Protein AF-A0AAU7ZJS8-F1 (afdb_monomer)

pLDDT: mean 85.07, std 15.3, range [26.36, 98.5]

Secondary structure (DSSP, 8-state):
------SSS-TT-TTTSEEEEEEETT-EETTEE----SSHHHHHHHHHHHHHHHHHH-HHHHHHHHHTS---TTTS-----SB-TTSPBEEEEEEEEEEE--SS-EEEEEEEEEEESSEES-----TTTTT-EEEETTEEEE--EEETTEEEEEEEBSSPPPPTTS-GGG---GGGEEEEPPPTTS--EEEEEEEE--TT-TT---EES-TTSS-GGG-BTB--TTSS-EE-HHHH--SSS-EEEEEEE-TTSPPPTT--TTT-TTEEEEE--B--EEES--TTTTEEEEEEEEPPBPSS--TT-PPPEEEEE-TTPPTT-EEEEE-TTS-HHHHHHHHHHH-SS---EEEETTEEEEE-SSEEEEEPPB--SSPEEEEEEEEPPTT--TT-EEEEEEEEEEEEEEE--------SS--------PPPPEEEEEEEEEEEEEEEEEEEHHHHHHHHHHHHHHHHHHHTTS-TTSTHHHHHHHHHHHHHHHHHHHT--GGGPPP-TT---TTSSSPPP--S----EEEEEEEEEEEE-TTS-EEEEEEE-TTS-EEEEE---HHHHHHHHHHHHTT-EEEEEEETTEEEEEEEEEE--PPPPS--

Structure (mmCIF, N/CA/C/O backbone):
data_AF-A0AAU7ZJS8-F1
#
_entry.id   AF-A0AAU7ZJS8-F1
#
loop_
_atom_site.group_PDB
_atom_site.id
_atom_site.type_symbol
_atom_site.label_atom_id
_atom_site.label_alt_id
_atom_site.label_comp_id
_atom_site.label_asym_id
_atom_site.label_entity_id
_atom_site.label_seq_id
_atom_site.pdbx_PDB_ins_code
_atom_site.Cartn_x
_atom_site.Cartn_y
_atom_site.Cartn_z
_atom_site.occupancy
_atom_site.B_iso_or_equiv
_atom_site.auth_seq_id
_atom_site.auth_comp_id
_atom_site.auth_asym_id
_atom_site.auth_atom_id
_atom_site.pdbx_PDB_model_num
ATOM 1 N N . MET A 1 1 ? 30.042 -2.285 -8.698 1.00 27.72 1 MET A N 1
ATOM 2 C CA . MET A 1 1 ? 29.753 -2.764 -7.332 1.00 27.72 1 MET A CA 1
ATOM 3 C C . MET A 1 1 ? 28.968 -1.672 -6.647 1.00 27.72 1 MET A C 1
ATOM 5 O O . MET A 1 1 ? 29.521 -0.596 -6.453 1.00 27.72 1 MET A O 1
ATOM 9 N N . PHE A 1 2 ? 27.708 -1.926 -6.310 1.00 35.72 2 PHE A N 1
ATOM 10 C CA . PHE A 1 2 ? 26.974 -1.044 -5.414 1.00 35.72 2 PHE A CA 1
ATOM 11 C C . PHE A 1 2 ? 27.433 -1.373 -3.981 1.00 35.72 2 PHE A C 1
ATOM 13 O O . PHE A 1 2 ? 27.155 -2.450 -3.460 1.00 35.72 2 PHE A O 1
ATOM 20 N N . HIS A 1 3 ? 28.288 -0.533 -3.396 1.00 35.75 3 HIS A N 1
ATOM 21 C CA . HIS A 1 3 ? 28.726 -0.684 -2.007 1.00 35.75 3 HIS A CA 1
ATOM 22 C C . HIS A 1 3 ? 28.284 0.540 -1.212 1.00 35.75 3 HIS A C 1
ATOM 24 O O . HIS A 1 3 ? 28.871 1.615 -1.329 1.00 35.75 3 HIS A O 1
ATOM 30 N N . GLY A 1 4 ? 27.265 0.351 -0.372 1.00 32.19 4 GLY A N 1
ATOM 31 C CA . GLY A 1 4 ? 26.884 1.298 0.667 1.00 32.19 4 GLY A CA 1
ATOM 32 C C . GLY A 1 4 ? 28.023 1.487 1.668 1.00 32.19 4 GLY A C 1
ATOM 33 O O . GLY A 1 4 ? 28.419 0.562 2.376 1.00 32.19 4 GLY A O 1
ATOM 34 N N . GLY A 1 5 ? 28.561 2.704 1.738 1.00 26.59 5 GLY A N 1
ATOM 35 C CA . GLY A 1 5 ? 29.424 3.113 2.838 1.00 26.59 5 GLY A CA 1
ATOM 36 C C . GLY A 1 5 ? 28.635 3.115 4.148 1.00 26.59 5 GLY A C 1
ATOM 37 O O . GLY A 1 5 ? 27.575 3.729 4.250 1.00 26.59 5 GLY A O 1
ATOM 38 N N . SER A 1 6 ? 29.161 2.433 5.162 1.00 33.41 6 SER A N 1
ATOM 39 C CA . SER A 1 6 ? 28.627 2.405 6.523 1.00 33.41 6 SER A CA 1
ATOM 40 C C . SER A 1 6 ? 28.860 3.752 7.223 1.00 33.41 6 SER A C 1
ATOM 42 O O . SER A 1 6 ? 29.872 3.946 7.900 1.00 33.41 6 SER A O 1
ATOM 44 N N . GLY A 1 7 ? 27.932 4.690 7.042 1.00 26.36 7 GLY A N 1
ATOM 45 C CA . GLY A 1 7 ? 27.837 5.950 7.779 1.00 26.36 7 GLY A CA 1
ATOM 46 C C . GLY A 1 7 ? 26.370 6.298 8.073 1.00 26.36 7 GLY A C 1
ATOM 47 O O . GLY A 1 7 ? 25.486 5.824 7.357 1.00 26.36 7 GLY A O 1
ATOM 48 N N . PRO A 1 8 ? 26.067 7.083 9.125 1.00 27.47 8 PRO A N 1
ATOM 49 C CA . PRO A 1 8 ? 24.694 7.465 9.436 1.00 27.47 8 PRO A CA 1
ATOM 50 C C . PRO A 1 8 ? 24.162 8.383 8.328 1.00 27.47 8 PRO A C 1
ATOM 52 O O . PRO A 1 8 ? 24.668 9.489 8.160 1.00 27.47 8 PRO A O 1
ATOM 55 N N . GLY A 1 9 ? 23.157 7.906 7.587 1.00 42.56 9 GLY A N 1
ATOM 56 C CA . GLY A 1 9 ? 22.581 8.596 6.428 1.00 42.56 9 GLY A CA 1
ATOM 57 C C . GLY A 1 9 ? 23.336 8.300 5.133 1.00 42.56 9 GLY A C 1
ATOM 58 O O . GLY A 1 9 ? 23.975 9.182 4.573 1.00 42.56 9 GLY A O 1
ATOM 59 N N . ALA A 1 10 ? 23.292 7.055 4.656 1.00 46.25 10 ALA A N 1
ATOM 60 C CA . ALA A 1 10 ? 23.879 6.715 3.367 1.00 46.25 10 ALA A CA 1
ATOM 61 C C . ALA A 1 10 ? 23.073 7.375 2.230 1.00 46.25 10 ALA A C 1
ATOM 63 O O . ALA A 1 10 ? 21.963 6.953 1.917 1.00 46.25 10 ALA A O 1
ATOM 64 N N . GLU A 1 11 ? 23.654 8.403 1.607 1.00 49.22 11 GLU A N 1
ATOM 65 C CA . GLU A 1 11 ? 23.076 9.257 0.545 1.00 49.22 11 GLU A CA 1
ATOM 66 C C . GLU A 1 11 ? 22.707 8.516 -0.767 1.00 49.22 11 GLU A C 1
ATOM 68 O O . GLU A 1 11 ? 22.303 9.149 -1.738 1.00 49.22 11 GLU A O 1
ATOM 73 N N . TRP A 1 12 ? 22.840 7.183 -0.809 1.00 53.22 12 TRP A N 1
ATOM 74 C CA . TRP A 1 12 ? 22.857 6.362 -2.030 1.00 53.22 12 TRP A CA 1
ATOM 75 C C . TRP A 1 12 ? 21.858 5.194 -2.026 1.00 53.22 12 TRP A C 1
ATOM 77 O O . TRP A 1 12 ? 21.912 4.346 -2.911 1.00 53.22 12 TRP A O 1
ATOM 87 N N . TYR A 1 13 ? 20.969 5.107 -1.032 1.00 61.69 13 TYR A N 1
ATOM 88 C CA . TYR A 1 13 ? 19.953 4.051 -0.989 1.00 61.69 13 TYR A CA 1
ATOM 89 C C . TYR A 1 13 ? 18.743 4.417 -1.848 1.00 61.69 13 TYR A C 1
ATOM 91 O O . TYR A 1 13 ? 18.229 5.536 -1.767 1.00 61.69 13 TYR A O 1
ATOM 99 N N . LEU A 1 14 ? 18.204 3.432 -2.575 1.00 70.75 14 LEU A N 1
ATOM 100 C CA . LEU A 1 14 ? 16.975 3.586 -3.362 1.00 70.75 14 LEU A CA 1
ATOM 101 C C . LEU A 1 14 ? 15.795 4.108 -2.518 1.00 70.75 14 LEU A C 1
ATOM 103 O O . LEU A 1 14 ? 14.895 4.759 -3.040 1.00 70.75 14 LEU A O 1
ATOM 107 N N . SER A 1 15 ? 15.795 3.853 -1.206 1.00 64.94 15 SER A N 1
ATOM 108 C CA . SER A 1 15 ? 14.768 4.320 -0.265 1.00 64.94 15 SER A CA 1
ATOM 109 C C . SER A 1 15 ? 14.692 5.845 -0.124 1.00 64.94 15 SER A C 1
ATOM 111 O O . SER A 1 15 ? 13.620 6.369 0.182 1.00 64.94 15 SER A O 1
ATOM 113 N N . VAL A 1 16 ? 15.783 6.569 -0.392 1.00 70.12 16 VAL A N 1
ATOM 114 C CA . VAL A 1 16 ? 15.809 8.044 -0.451 1.00 70.12 16 VAL A CA 1
ATOM 115 C C . VAL A 1 16 ? 15.355 8.550 -1.826 1.00 70.12 16 VAL A C 1
ATOM 117 O O . VAL A 1 16 ? 14.798 9.641 -1.953 1.00 70.12 16 VAL A O 1
ATOM 120 N N . ASP A 1 17 ? 15.542 7.720 -2.846 1.00 83.75 17 ASP A N 1
ATOM 121 C CA . ASP A 1 17 ? 15.372 8.038 -4.258 1.00 83.75 17 ASP A CA 1
ATOM 122 C C . ASP A 1 17 ? 14.066 7.490 -4.858 1.00 83.75 17 ASP A C 1
ATOM 124 O O . ASP A 1 17 ? 13.942 7.362 -6.074 1.00 83.75 17 ASP A O 1
ATOM 128 N N . ILE A 1 18 ? 13.059 7.216 -4.024 1.00 87.69 18 ILE A N 1
ATOM 129 C CA . ILE A 1 18 ? 11.695 6.871 -4.442 1.00 87.69 18 ILE A CA 1
ATOM 130 C C . ILE A 1 18 ? 10.713 7.986 -4.061 1.00 87.69 18 ILE A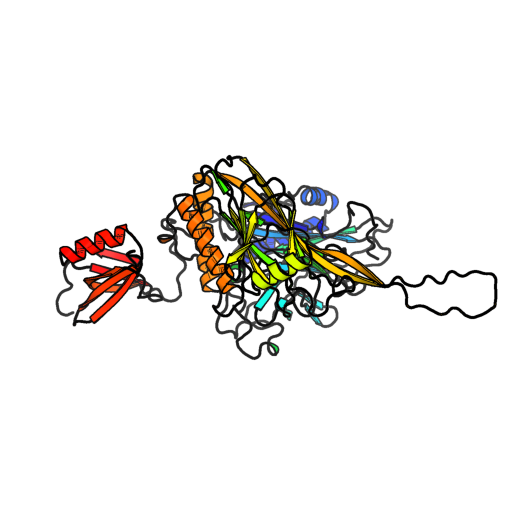 C 1
ATOM 132 O O . ILE A 1 18 ? 10.658 8.444 -2.917 1.00 87.69 18 ILE A O 1
ATOM 136 N N . LYS A 1 19 ? 9.894 8.417 -5.023 1.00 87.88 19 LYS A N 1
ATOM 137 C CA . LYS A 1 19 ? 8.855 9.437 -4.840 1.00 87.88 19 LYS A CA 1
ATOM 138 C C . LYS A 1 19 ? 7.504 8.894 -5.280 1.00 87.88 19 LYS A C 1
ATOM 140 O O . LYS A 1 19 ? 7.397 8.241 -6.313 1.00 87.88 19 LYS A O 1
ATOM 145 N N . VAL A 1 20 ? 6.473 9.206 -4.504 1.00 88.25 20 VAL A N 1
ATOM 146 C CA . VAL A 1 20 ? 5.073 8.875 -4.788 1.00 88.25 20 VAL A CA 1
ATOM 147 C C . VAL A 1 20 ? 4.266 10.158 -4.712 1.00 88.25 20 VAL A C 1
ATOM 149 O O . VAL A 1 20 ? 4.558 11.011 -3.877 1.00 88.25 20 VAL A O 1
ATOM 152 N N . PHE A 1 21 ? 3.320 10.333 -5.626 1.00 89.44 21 PHE A N 1
ATOM 153 C CA . PHE A 1 21 ? 2.538 11.558 -5.730 1.00 89.44 21 PHE A CA 1
ATOM 154 C C . PHE A 1 21 ? 1.278 11.334 -6.560 1.00 89.44 21 PHE A C 1
ATOM 156 O O . PHE A 1 21 ? 1.176 10.372 -7.326 1.00 89.44 21 PHE A O 1
ATOM 163 N N . GLN A 1 22 ? 0.341 12.268 -6.442 1.00 90.31 22 GLN A N 1
ATOM 164 C CA . GLN A 1 22 ? -0.829 12.351 -7.306 1.00 90.31 22 GLN A CA 1
ATOM 165 C C . GLN A 1 22 ? -0.753 13.576 -8.224 1.00 90.31 22 GLN A C 1
ATOM 167 O O . GLN A 1 22 ? -0.138 14.585 -7.881 1.00 90.31 22 GLN A O 1
ATOM 172 N N . LEU A 1 23 ? -1.409 13.489 -9.378 1.00 92.38 23 LEU A N 1
ATOM 173 C CA . LEU A 1 23 ? -1.661 14.606 -10.284 1.00 92.38 23 LEU A CA 1
ATOM 174 C C . LEU A 1 23 ? -3.096 14.552 -10.780 1.00 92.38 23 LEU A C 1
ATOM 176 O O . LEU A 1 23 ? -3.581 13.498 -11.186 1.00 92.38 23 LEU A O 1
ATOM 180 N N . LYS A 1 24 ? -3.756 15.700 -10.827 1.00 94.38 24 LYS A N 1
ATOM 181 C CA . LYS A 1 24 ? -5.051 15.846 -11.489 1.00 94.38 24 LYS A CA 1
ATOM 182 C C . LYS A 1 24 ? -4.843 16.215 -12.947 1.00 94.38 24 LYS A C 1
ATOM 184 O O . LYS A 1 24 ? -3.917 16.949 -13.300 1.00 94.38 24 LYS A O 1
ATOM 189 N N . ALA A 1 25 ? -5.730 15.750 -13.813 1.00 95.25 25 ALA A N 1
ATOM 190 C CA . ALA A 1 25 ? -5.741 16.205 -15.191 1.00 95.25 25 ALA A CA 1
ATOM 191 C C . ALA A 1 25 ? -5.895 17.742 -15.252 1.00 95.25 25 ALA A C 1
ATOM 193 O O . ALA A 1 25 ? -6.774 18.327 -14.624 1.00 95.25 25 ALA A O 1
ATOM 194 N N . GLY A 1 26 ? -5.003 18.392 -16.000 1.00 94.56 26 GLY A N 1
ATOM 195 C CA . GLY A 1 26 ? -4.824 19.844 -16.071 1.00 94.56 26 GLY A CA 1
ATOM 196 C C . GLY A 1 26 ? -3.629 20.374 -15.267 1.00 94.56 26 GLY A C 1
ATOM 197 O O . GLY A 1 26 ? -3.121 21.450 -15.590 1.00 94.56 26 GLY A O 1
ATOM 198 N N . GLU A 1 27 ? -3.133 19.633 -14.272 1.00 94.00 27 GLU A N 1
ATOM 199 C CA . GLU A 1 27 ? -1.970 20.040 -13.474 1.00 94.00 27 GLU A CA 1
ATOM 200 C C . GLU A 1 27 ? -0.654 19.866 -14.239 1.00 94.00 27 GLU A C 1
ATOM 202 O O . GLU A 1 27 ? -0.547 19.084 -15.191 1.00 94.00 27 GLU A O 1
ATOM 207 N N . LYS A 1 28 ? 0.364 20.632 -13.827 1.00 93.62 28 LYS A N 1
ATOM 208 C CA . LYS A 1 28 ? 1.674 20.674 -14.480 1.00 93.62 28 LYS A CA 1
ATOM 209 C C . LYS A 1 28 ? 2.777 20.185 -13.558 1.00 93.62 28 LYS A C 1
ATOM 211 O O . LYS A 1 28 ? 2.881 20.648 -12.428 1.00 93.62 28 LYS A O 1
ATOM 216 N N . MET A 1 29 ? 3.648 19.329 -14.079 1.00 91.50 29 MET A N 1
ATOM 217 C CA . MET A 1 29 ? 4.848 18.854 -13.393 1.00 91.50 29 MET A CA 1
ATOM 218 C C . MET A 1 29 ? 5.874 18.365 -14.427 1.00 91.50 29 MET A C 1
ATOM 220 O O . MET A 1 29 ? 5.489 17.942 -15.515 1.00 91.50 29 MET A O 1
ATOM 224 N N . PHE A 1 30 ? 7.174 18.480 -14.128 1.00 92.50 30 PHE A N 1
ATOM 225 C CA . PHE A 1 30 ? 8.276 18.117 -15.043 1.00 92.50 30 PHE A CA 1
ATOM 226 C C . PHE A 1 30 ? 8.160 18.729 -16.456 1.00 92.50 30 PHE A C 1
ATOM 228 O O . PHE A 1 30 ? 8.472 18.096 -17.464 1.00 92.50 30 PHE A O 1
ATOM 235 N N . GLY A 1 31 ? 7.652 19.965 -16.539 1.00 88.12 31 GLY A N 1
ATOM 236 C CA . GLY A 1 31 ? 7.427 20.665 -17.812 1.00 88.12 31 GLY A CA 1
ATOM 237 C C . GLY A 1 31 ? 6.262 20.120 -18.652 1.00 88.12 31 GLY A C 1
ATOM 238 O O . GLY A 1 31 ? 6.042 20.589 -19.766 1.00 88.12 31 GLY A O 1
ATOM 239 N N . LEU A 1 32 ? 5.491 19.163 -18.130 1.00 94.31 32 LEU A N 1
ATOM 240 C CA . LEU A 1 32 ? 4.372 18.511 -18.805 1.00 94.31 32 LEU A CA 1
ATOM 241 C C . LEU A 1 32 ? 3.049 18.857 -18.124 1.00 94.31 32 LEU A C 1
ATOM 243 O O . LEU A 1 32 ? 3.006 19.125 -16.929 1.00 94.31 32 LEU A O 1
ATOM 247 N N . THR A 1 33 ? 1.954 18.827 -18.885 1.00 95.50 33 THR A N 1
ATOM 248 C CA . THR A 1 33 ? 0.587 18.906 -18.343 1.00 95.50 33 THR A CA 1
ATOM 249 C C . THR A 1 33 ? -0.023 17.507 -18.346 1.00 95.50 33 THR A C 1
ATOM 251 O O . THR A 1 33 ? 0.016 16.840 -19.382 1.00 95.50 33 THR A O 1
ATOM 254 N N . ALA A 1 34 ? -0.580 17.057 -17.221 1.00 94.44 34 ALA A N 1
ATOM 255 C CA . ALA A 1 34 ? -1.328 15.805 -17.155 1.00 94.44 34 ALA A CA 1
ATOM 256 C C . ALA A 1 34 ? -2.631 15.952 -17.956 1.00 94.44 34 ALA A C 1
ATOM 258 O O . ALA A 1 34 ? -3.470 16.791 -17.641 1.00 94.44 34 ALA A O 1
ATOM 259 N N . GLY A 1 35 ? -2.795 15.193 -19.039 1.00 92.50 35 GLY A N 1
ATOM 260 C CA . GLY A 1 35 ? -3.999 15.261 -19.873 1.00 92.50 35 GLY A CA 1
ATOM 261 C C . GLY A 1 35 ? -5.154 14.441 -19.294 1.00 92.50 35 GLY A C 1
ATOM 262 O O . GLY A 1 35 ? -4.923 13.509 -18.531 1.00 92.50 35 GLY A O 1
ATOM 263 N N . GLN A 1 36 ? -6.395 14.728 -19.699 1.00 92.94 36 GLN A N 1
ATOM 264 C CA . GLN A 1 36 ? -7.533 13.827 -19.427 1.00 92.94 36 GLN A CA 1
ATOM 265 C C . GLN A 1 36 ? -7.381 12.473 -20.139 1.00 92.94 36 GLN A C 1
ATOM 267 O O . GLN A 1 36 ? -7.856 11.459 -19.639 1.00 92.94 36 GLN A O 1
ATOM 272 N N . GLY A 1 37 ? -6.699 12.462 -21.290 1.00 90.56 37 GLY A N 1
ATOM 273 C CA . GLY A 1 37 ? -6.609 11.288 -22.156 1.00 90.56 37 GLY A CA 1
ATOM 274 C C . GLY A 1 37 ? -7.949 10.927 -22.803 1.00 90.56 37 GLY A C 1
ATOM 275 O O . GLY A 1 37 ? -8.972 11.575 -22.585 1.00 90.56 37 GLY A O 1
ATOM 276 N N . THR A 1 38 ? -7.931 9.881 -23.623 1.00 91.31 38 THR A N 1
ATOM 277 C CA . THR A 1 38 ? -9.146 9.206 -24.121 1.00 91.31 38 THR A CA 1
ATOM 278 C C . THR A 1 38 ? -9.730 8.232 -23.092 1.00 91.31 38 THR A C 1
ATOM 280 O O . THR A 1 38 ? -10.907 7.885 -23.146 1.00 91.31 38 THR A O 1
ATOM 283 N N . SER A 1 39 ? -8.901 7.819 -22.136 1.00 92.00 39 SER A N 1
ATOM 284 C CA . SER A 1 39 ? -9.232 7.062 -20.933 1.00 92.00 39 SER A CA 1
ATOM 285 C C . SER A 1 39 ? -8.240 7.441 -19.822 1.00 92.00 39 SER A C 1
ATOM 287 O O . SER A 1 39 ? -7.165 7.972 -20.136 1.00 92.00 39 SER A O 1
ATOM 289 N N . PRO A 1 40 ? -8.526 7.132 -18.543 1.00 92.38 40 PRO A N 1
ATOM 290 C CA . PRO A 1 40 ? -7.560 7.346 -17.466 1.00 92.38 40 PRO A CA 1
ATOM 291 C C . PRO A 1 40 ? -6.209 6.659 -17.723 1.00 92.38 40 PRO A C 1
ATOM 293 O O . PRO A 1 40 ? -5.161 7.258 -17.496 1.00 92.38 40 PRO A O 1
ATOM 296 N N . GLN A 1 41 ? -6.220 5.438 -18.275 1.00 94.50 41 GLN A N 1
ATOM 297 C CA . GLN A 1 41 ? -5.003 4.700 -18.627 1.00 94.50 41 GLN A CA 1
ATOM 298 C C . GLN A 1 41 ? -4.184 5.411 -19.708 1.00 94.50 41 GLN A C 1
ATOM 300 O O . GLN A 1 41 ? -2.968 5.540 -19.576 1.00 94.50 41 GLN A O 1
ATOM 305 N N . ASP A 1 42 ? -4.836 5.887 -20.767 1.00 95.25 42 ASP A N 1
ATOM 306 C CA . ASP A 1 42 ? -4.183 6.609 -21.864 1.00 95.25 42 ASP A CA 1
ATOM 307 C C . ASP A 1 42 ? -3.541 7.917 -21.374 1.00 95.25 42 ASP A C 1
ATOM 309 O O . ASP A 1 42 ? -2.365 8.179 -21.642 1.00 95.25 42 ASP A O 1
ATOM 313 N N . GLY A 1 43 ? -4.279 8.701 -20.579 1.00 95.38 43 GLY A N 1
ATOM 314 C CA . GLY A 1 43 ? -3.778 9.940 -19.985 1.00 95.38 43 GLY A CA 1
ATOM 315 C C . GLY A 1 43 ? -2.578 9.706 -19.065 1.00 95.38 43 GLY A C 1
ATOM 316 O O . GLY A 1 43 ? -1.548 10.372 -19.207 1.00 95.38 43 GLY A O 1
ATOM 317 N N . ALA A 1 44 ? -2.683 8.723 -18.166 1.00 96.81 44 ALA A N 1
ATOM 318 C CA . ALA A 1 44 ? -1.641 8.419 -17.195 1.00 96.81 44 ALA A CA 1
ATOM 319 C C . ALA A 1 44 ? -0.368 7.858 -17.843 1.00 96.81 44 ALA A C 1
ATOM 321 O O . ALA A 1 44 ? 0.730 8.357 -17.586 1.00 96.81 44 ALA A O 1
ATOM 322 N N . THR A 1 45 ? -0.507 6.850 -18.711 1.00 96.81 45 THR A N 1
ATOM 323 C CA . THR A 1 45 ? 0.637 6.179 -19.352 1.00 96.81 45 THR A CA 1
ATOM 324 C C . THR A 1 45 ? 1.351 7.098 -20.344 1.00 96.81 45 THR A C 1
ATOM 326 O O . THR A 1 45 ? 2.581 7.115 -20.386 1.00 96.81 45 THR A O 1
ATOM 329 N N . THR A 1 46 ? 0.619 7.949 -21.070 1.00 96.75 46 THR A N 1
ATOM 330 C CA . THR A 1 46 ? 1.229 8.973 -21.933 1.00 96.75 46 THR A CA 1
ATOM 331 C C . THR A 1 46 ? 2.048 9.978 -21.128 1.00 96.75 46 THR A C 1
ATOM 333 O O . THR A 1 46 ? 3.133 10.378 -21.559 1.00 96.75 46 THR A O 1
ATOM 336 N N . TRP A 1 47 ? 1.535 10.419 -19.975 1.00 97.75 47 TRP A N 1
ATOM 337 C CA . TRP A 1 47 ? 2.229 11.396 -19.143 1.00 97.75 47 TRP A CA 1
ATOM 338 C C . TRP A 1 47 ? 3.494 10.804 -18.511 1.00 97.75 47 TRP A C 1
ATOM 340 O O . TRP A 1 47 ? 4.571 11.369 -18.689 1.00 97.75 47 TRP A O 1
ATOM 350 N N . ILE A 1 48 ? 3.400 9.644 -17.847 1.00 98.19 48 ILE A N 1
ATOM 351 C CA . ILE A 1 48 ? 4.543 9.061 -17.123 1.00 98.19 48 ILE A CA 1
ATOM 352 C C . ILE A 1 48 ? 5.694 8.680 -18.058 1.00 98.19 48 ILE A C 1
ATOM 354 O O . ILE A 1 48 ? 6.848 8.949 -17.735 1.00 98.19 48 ILE A O 1
ATOM 358 N N . GLN A 1 49 ? 5.409 8.145 -19.251 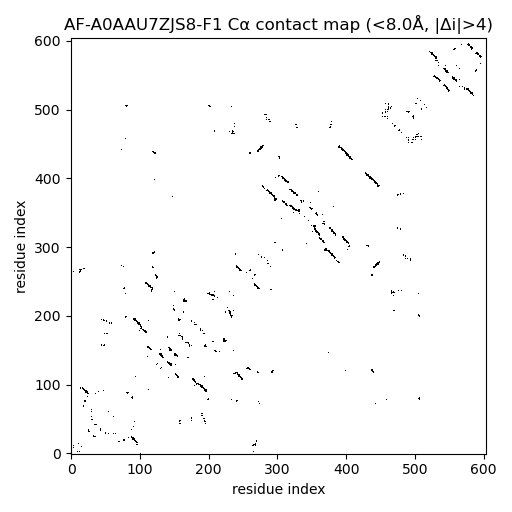1.00 98.06 49 GLN A N 1
ATOM 359 C CA . GLN A 1 49 ? 6.458 7.801 -20.216 1.00 98.06 49 GLN A CA 1
ATOM 360 C C . GLN A 1 49 ? 7.227 9.042 -20.688 1.00 98.06 49 GLN A C 1
ATOM 362 O O . GLN A 1 49 ? 8.451 9.002 -20.783 1.00 98.06 49 GLN A O 1
ATOM 367 N N . LYS A 1 50 ? 6.527 10.161 -20.927 1.00 97.44 50 LYS A N 1
ATOM 368 C CA . LYS A 1 50 ? 7.167 11.438 -21.279 1.00 97.44 50 LYS A CA 1
ATOM 369 C C . LYS A 1 50 ? 7.944 12.035 -20.108 1.00 97.44 50 LYS A C 1
ATOM 371 O O . LYS A 1 50 ? 8.998 12.619 -20.327 1.00 97.44 50 LYS A O 1
ATOM 376 N N . THR A 1 51 ? 7.449 11.890 -18.880 1.00 97.50 51 THR A N 1
ATOM 377 C CA . THR A 1 51 ? 8.164 12.329 -17.674 1.00 97.50 51 THR A CA 1
ATOM 378 C C . THR A 1 51 ? 9.492 11.588 -17.523 1.00 97.50 51 THR A C 1
ATOM 380 O O . THR A 1 51 ? 10.516 12.234 -17.311 1.00 97.50 51 THR A O 1
ATOM 383 N N . ILE A 1 52 ? 9.496 10.262 -17.698 1.00 97.88 52 ILE A N 1
ATOM 384 C CA . ILE A 1 52 ? 10.717 9.440 -17.666 1.00 97.88 52 ILE A CA 1
ATOM 385 C C . ILE A 1 52 ? 11.695 9.879 -18.765 1.00 97.88 52 ILE A C 1
ATOM 387 O O . ILE A 1 52 ? 12.884 10.049 -18.498 1.00 97.88 52 ILE A O 1
ATOM 391 N N . ASP A 1 53 ? 11.206 10.116 -19.986 1.00 97.06 53 ASP A N 1
ATOM 392 C CA . ASP A 1 53 ? 12.045 10.592 -21.092 1.00 97.06 53 ASP A CA 1
ATOM 393 C C . ASP A 1 53 ? 12.665 11.962 -20.801 1.00 97.06 53 ASP A C 1
ATOM 395 O O . ASP A 1 53 ? 13.865 12.152 -21.004 1.00 97.06 53 ASP A O 1
ATOM 399 N N . ASN A 1 54 ? 11.874 12.906 -20.286 1.00 96.00 54 ASN A N 1
ATOM 400 C CA . ASN A 1 54 ? 12.347 14.242 -19.935 1.00 96.00 54 ASN A CA 1
ATOM 401 C C . ASN A 1 54 ? 13.413 14.189 -18.831 1.00 96.00 54 ASN A C 1
ATOM 403 O O . ASN A 1 54 ? 14.465 14.807 -18.979 1.00 96.00 54 ASN A O 1
ATOM 407 N N . LEU A 1 55 ? 13.167 13.429 -17.758 1.00 95.81 55 LEU A N 1
ATOM 408 C CA . LEU A 1 55 ? 14.100 13.283 -16.636 1.00 95.81 55 LEU A CA 1
ATOM 409 C C . LEU A 1 55 ? 15.437 12.672 -17.065 1.00 95.81 55 LEU A C 1
ATOM 411 O O . LEU A 1 55 ? 16.484 13.121 -16.613 1.00 95.81 55 LEU A O 1
ATOM 415 N N . ASN A 1 56 ? 15.416 11.680 -17.956 1.00 96.19 56 ASN A N 1
ATOM 416 C CA . ASN A 1 56 ? 16.640 11.055 -18.459 1.00 96.19 56 ASN A CA 1
ATOM 417 C C . ASN A 1 56 ? 17.338 11.871 -19.562 1.00 96.19 56 ASN A C 1
ATOM 419 O O . ASN A 1 56 ? 18.526 11.671 -19.804 1.00 96.19 56 ASN A O 1
ATOM 423 N N . THR A 1 57 ? 16.630 12.788 -20.230 1.00 95.00 57 THR A N 1
ATOM 424 C CA . THR A 1 57 ? 17.213 13.688 -21.242 1.00 95.00 57 THR A CA 1
ATOM 425 C C . THR A 1 57 ? 17.861 14.920 -20.607 1.00 95.00 57 THR A C 1
ATOM 427 O O . THR A 1 57 ? 18.911 15.360 -21.069 1.00 95.00 57 THR A O 1
ATOM 430 N N . ASP A 1 58 ? 17.254 15.473 -19.552 1.00 92.81 58 ASP A N 1
ATOM 431 C CA . ASP A 1 58 ? 17.756 16.636 -18.810 1.00 92.81 58 ASP A CA 1
ATOM 432 C C . ASP A 1 58 ? 17.764 16.380 -17.288 1.00 92.81 58 ASP A C 1
ATOM 434 O O . ASP A 1 58 ? 17.013 17.006 -16.527 1.00 92.81 58 ASP A O 1
ATOM 438 N N . PRO A 1 59 ? 18.614 15.451 -16.810 1.00 88.19 59 PRO A N 1
ATOM 439 C CA . PRO A 1 59 ? 18.696 15.132 -15.387 1.00 88.19 59 PRO A CA 1
ATOM 440 C C . PRO A 1 59 ? 19.194 16.323 -14.556 1.00 88.19 59 PRO A C 1
ATOM 442 O O . PRO A 1 59 ? 18.802 16.470 -13.403 1.00 88.19 59 PRO A O 1
ATOM 445 N N . ALA A 1 60 ? 20.006 17.215 -15.133 1.00 86.75 60 ALA A N 1
ATOM 446 C CA . ALA A 1 60 ? 20.517 18.393 -14.434 1.00 86.75 60 ALA A CA 1
ATOM 447 C C . ALA A 1 60 ? 19.436 19.467 -14.216 1.00 86.75 60 ALA A C 1
ATOM 449 O O . ALA A 1 60 ? 19.386 20.076 -13.147 1.00 86.75 60 ALA A O 1
ATOM 450 N N . GLY A 1 61 ? 18.570 19.703 -15.206 1.00 89.69 61 GLY A N 1
ATOM 451 C CA . GLY A 1 61 ? 17.482 20.675 -15.102 1.00 89.69 61 GLY A CA 1
ATOM 452 C C . GLY A 1 61 ? 16.279 20.164 -14.309 1.00 89.69 61 GLY A C 1
ATOM 453 O O . GLY A 1 61 ? 15.670 20.927 -13.556 1.00 89.69 61 GLY A O 1
ATOM 454 N N . LEU A 1 62 ? 15.937 18.877 -14.444 1.00 91.88 62 LEU A N 1
ATOM 455 C CA . LEU A 1 62 ? 14.735 18.295 -13.832 1.00 91.88 62 LEU A CA 1
ATOM 456 C C . LEU A 1 62 ? 14.998 17.482 -12.559 1.00 91.88 62 LEU A C 1
ATOM 458 O O . LEU A 1 62 ? 14.071 17.300 -11.768 1.00 91.88 62 LEU A O 1
ATOM 462 N N . GLY A 1 63 ? 16.237 17.059 -12.301 1.00 87.75 63 GLY A N 1
ATOM 463 C CA . GLY A 1 63 ? 16.640 16.416 -11.046 1.00 87.75 63 GLY A CA 1
ATOM 464 C C . GLY A 1 63 ? 16.281 17.239 -9.802 1.00 87.75 63 GLY A C 1
ATOM 465 O O . GLY A 1 63 ? 15.622 16.703 -8.914 1.00 87.75 63 GLY A O 1
ATOM 466 N N . PRO A 1 64 ? 16.552 18.560 -9.759 1.00 90.31 64 PRO A N 1
ATOM 467 C CA . PRO A 1 64 ? 16.138 19.402 -8.636 1.00 90.31 64 PRO A CA 1
ATOM 468 C C . PRO A 1 64 ? 14.617 19.468 -8.428 1.00 90.31 64 PRO A C 1
ATOM 470 O O . PRO A 1 64 ? 14.157 19.667 -7.305 1.00 90.31 64 PRO A O 1
ATOM 473 N N . VAL A 1 65 ? 13.818 19.292 -9.490 1.00 90.56 65 VAL A N 1
ATOM 474 C CA . VAL A 1 65 ? 12.351 19.208 -9.374 1.00 90.56 65 VAL A CA 1
ATOM 475 C C . VAL A 1 65 ? 11.956 17.907 -8.680 1.00 90.56 65 VAL A C 1
ATOM 477 O O . VAL A 1 65 ? 11.096 17.938 -7.805 1.00 90.56 65 VAL A O 1
ATOM 480 N N . PHE A 1 66 ? 12.604 16.789 -9.027 1.00 90.31 66 PHE A N 1
ATOM 481 C CA . PHE A 1 66 ? 12.428 15.501 -8.351 1.00 90.31 66 PHE A CA 1
ATOM 482 C C . PHE A 1 66 ? 12.856 15.572 -6.876 1.00 90.31 66 PHE A C 1
ATOM 484 O O . PHE A 1 66 ? 12.120 15.130 -5.993 1.00 90.31 66 PHE A O 1
ATOM 491 N N . ASP A 1 67 ? 14.005 16.186 -6.594 1.00 87.94 67 ASP A N 1
ATOM 492 C CA . ASP A 1 67 ? 14.516 16.349 -5.230 1.00 87.94 67 ASP A CA 1
ATOM 493 C C . ASP A 1 67 ? 13.582 17.226 -4.377 1.00 87.9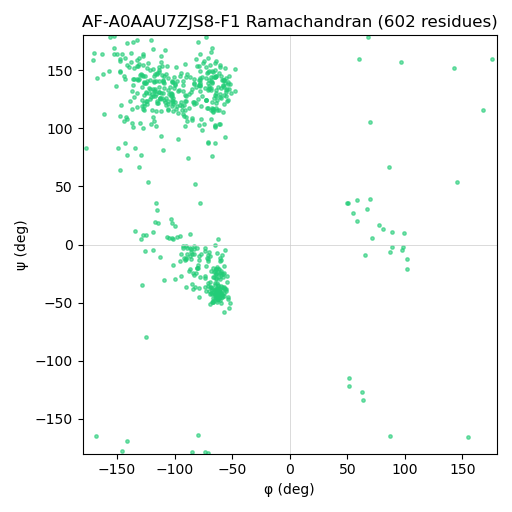4 67 ASP A C 1
ATOM 495 O O . ASP A 1 67 ? 13.337 16.922 -3.208 1.00 87.94 67 ASP A O 1
ATOM 499 N N . GLY A 1 68 ? 13.002 18.271 -4.980 1.00 86.38 68 GLY A N 1
ATOM 500 C CA . GLY A 1 68 ? 12.042 19.177 -4.348 1.00 86.38 68 GLY A CA 1
ATOM 501 C C . GLY A 1 68 ? 10.638 18.599 -4.138 1.00 86.38 68 GLY A C 1
ATOM 502 O O . GLY A 1 68 ? 9.804 19.254 -3.510 1.00 86.38 68 GLY A O 1
ATOM 503 N N . MET A 1 69 ? 10.347 17.392 -4.637 1.00 84.06 69 MET A N 1
ATOM 504 C CA . MET A 1 69 ? 9.072 16.729 -4.361 1.00 84.06 69 MET A CA 1
ATOM 505 C C . MET A 1 69 ? 8.958 16.402 -2.876 1.00 84.06 69 MET A C 1
ATOM 507 O O . MET A 1 69 ? 9.846 15.760 -2.299 1.00 84.06 69 MET A O 1
ATOM 511 N N . SER A 1 70 ? 7.831 16.804 -2.285 1.00 72.75 70 SER A N 1
ATOM 512 C CA . SER A 1 70 ? 7.566 16.588 -0.867 1.00 72.75 70 SER A CA 1
ATOM 513 C C . SER A 1 70 ? 7.682 15.105 -0.515 1.00 72.75 70 SER A C 1
ATOM 515 O O . SER A 1 70 ? 7.144 14.225 -1.187 1.00 72.75 70 SER A O 1
ATOM 517 N N . SER A 1 71 ? 8.426 14.846 0.552 1.00 64.38 71 SER A N 1
ATOM 518 C CA . SER A 1 71 ? 8.482 13.557 1.230 1.00 64.38 71 SER A CA 1
ATOM 519 C C . SER A 1 71 ? 7.522 13.500 2.421 1.00 64.38 71 SER A C 1
ATOM 521 O O . SER A 1 71 ? 7.584 12.537 3.188 1.00 64.38 71 SER A O 1
ATOM 523 N N . ASP A 1 72 ? 6.671 14.510 2.603 1.00 63.59 72 ASP A N 1
ATOM 524 C CA . ASP A 1 72 ? 5.688 14.527 3.681 1.00 63.59 72 ASP A CA 1
ATOM 525 C C . ASP A 1 72 ? 4.501 13.635 3.317 1.00 63.59 72 ASP A C 1
ATOM 527 O O . ASP A 1 72 ? 4.076 13.550 2.164 1.00 63.59 72 ASP A O 1
ATOM 531 N N . GLU A 1 73 ? 3.979 12.917 4.306 1.00 57.69 73 GLU A N 1
ATOM 532 C CA . GLU A 1 73 ? 3.009 11.845 4.061 1.00 57.69 73 GLU A CA 1
ATOM 533 C C . GLU A 1 73 ? 1.622 12.373 3.687 1.00 57.69 73 GLU A C 1
ATOM 535 O O . GLU A 1 73 ? 0.920 11.732 2.907 1.00 57.69 73 GLU A O 1
ATOM 540 N N . ASP A 1 74 ? 1.268 13.569 4.164 1.00 54.12 74 ASP A N 1
ATOM 541 C CA . ASP A 1 74 ? -0.021 14.213 3.883 1.00 54.12 74 ASP A CA 1
ATOM 542 C C . ASP A 1 74 ? -0.108 14.760 2.446 1.00 54.12 74 ASP A C 1
ATOM 544 O O . ASP A 1 74 ? -1.193 14.881 1.880 1.00 54.12 74 ASP A O 1
ATOM 548 N N . THR A 1 75 ? 1.031 15.101 1.837 1.00 55.75 75 THR A N 1
ATOM 549 C CA . THR A 1 75 ? 1.125 15.713 0.498 1.00 55.75 75 THR A CA 1
ATOM 550 C C . THR A 1 75 ? 1.475 14.697 -0.589 1.00 55.75 75 THR A C 1
ATOM 552 O O . THR A 1 75 ? 1.046 14.859 -1.731 1.00 55.75 75 THR A O 1
ATOM 555 N N . ALA A 1 76 ? 2.216 13.638 -0.247 1.00 56.69 76 ALA A N 1
ATOM 556 C CA . ALA A 1 76 ? 2.593 12.541 -1.144 1.00 56.69 76 ALA A CA 1
ATOM 557 C C . ALA A 1 76 ? 1.538 11.417 -1.222 1.00 56.69 76 ALA A C 1
ATOM 559 O O . ALA A 1 76 ? 1.798 10.345 -1.774 1.00 56.69 76 ALA A O 1
ATOM 560 N N . ALA A 1 77 ? 0.356 11.638 -0.647 1.00 68.88 77 ALA A N 1
ATOM 561 C CA . ALA A 1 77 ? -0.669 10.624 -0.522 1.00 68.88 77 ALA A CA 1
ATOM 562 C C . ALA A 1 77 ? -1.286 10.180 -1.850 1.00 68.88 77 ALA A C 1
ATOM 564 O O . ALA A 1 77 ? -1.614 10.979 -2.731 1.00 68.88 77 ALA A O 1
ATOM 565 N N . LEU A 1 78 ? -1.515 8.874 -1.917 1.00 81.81 78 LEU A N 1
ATOM 566 C CA . LEU A 1 78 ? -2.262 8.214 -2.970 1.00 81.81 78 LEU A CA 1
ATOM 567 C C . LEU A 1 78 ? -3.764 8.408 -2.772 1.00 81.81 78 LEU A C 1
ATOM 569 O O . LEU A 1 78 ? -4.255 8.510 -1.647 1.00 81.81 78 LEU A O 1
ATOM 573 N N . ASN A 1 79 ? -4.504 8.435 -3.874 1.00 87.50 79 ASN A N 1
ATOM 574 C CA . ASN A 1 79 ? -5.937 8.671 -3.859 1.00 87.50 79 ASN A CA 1
ATOM 575 C C . ASN A 1 79 ? -6.690 7.516 -4.505 1.00 87.50 79 ASN A C 1
ATOM 577 O O . ASN A 1 79 ? -6.374 7.107 -5.622 1.00 87.50 79 ASN A O 1
ATOM 581 N N . LEU A 1 80 ? -7.706 7.015 -3.804 1.00 90.75 80 LEU A N 1
ATOM 582 C CA . LEU A 1 80 ? -8.575 5.947 -4.293 1.00 90.75 80 LEU A CA 1
ATOM 583 C C . LEU A 1 80 ? -9.738 6.469 -5.148 1.00 90.75 80 LEU A C 1
ATOM 585 O O . LEU A 1 80 ? -10.390 5.679 -5.825 1.00 90.75 80 LEU A O 1
ATOM 589 N N . LEU A 1 81 ? -9.995 7.782 -5.155 1.00 91.50 81 LEU A N 1
ATOM 590 C CA . LEU A 1 81 ? -10.965 8.393 -6.061 1.00 91.50 81 LEU A CA 1
ATOM 591 C C . LEU A 1 81 ? -10.405 8.436 -7.483 1.00 91.50 81 LEU A C 1
ATOM 593 O O . LEU A 1 81 ? -9.265 8.849 -7.702 1.00 91.50 81 LEU A O 1
ATOM 597 N N . GLN A 1 82 ? -11.228 8.048 -8.457 1.00 92.19 82 GLN A N 1
ATOM 598 C CA . GLN A 1 82 ? -10.861 8.112 -9.873 1.00 92.19 82 GLN A CA 1
ATOM 599 C C . GLN A 1 82 ? -10.866 9.551 -10.402 1.00 92.19 82 GLN A C 1
ATOM 601 O O . GLN A 1 82 ? -10.026 9.909 -11.226 1.00 92.19 82 GLN A O 1
ATOM 606 N N . THR A 1 83 ? -11.802 10.379 -9.929 1.00 91.81 83 THR A N 1
ATOM 607 C CA . THR A 1 83 ? -11.954 11.772 -10.360 1.00 91.81 83 THR A CA 1
ATOM 608 C C . THR A 1 83 ? -12.115 12.717 -9.181 1.00 91.81 83 THR A C 1
ATOM 610 O O . THR A 1 83 ? -12.641 12.333 -8.137 1.00 91.81 83 THR A O 1
ATOM 613 N N . ASP A 1 84 ? -11.734 13.977 -9.368 1.00 88.38 84 ASP A N 1
ATOM 614 C CA . ASP A 1 84 ? -12.103 15.044 -8.443 1.00 88.38 84 ASP A CA 1
ATOM 615 C C . ASP A 1 84 ? -13.595 15.418 -8.569 1.00 88.38 84 ASP A C 1
ATOM 617 O O . ASP A 1 84 ? -14.337 14.890 -9.406 1.00 88.38 84 ASP A O 1
ATOM 621 N N . SER A 1 85 ? -14.047 16.361 -7.740 1.00 82.81 85 SER A N 1
ATOM 622 C CA . SER A 1 85 ? -15.429 16.860 -7.750 1.00 82.81 85 SER A CA 1
ATOM 623 C C . SER A 1 85 ? -15.825 17.567 -9.052 1.00 82.81 85 SER A C 1
ATOM 625 O O . SER A 1 85 ? -17.011 17.687 -9.349 1.00 82.81 85 SER A O 1
ATOM 627 N N . SER A 1 86 ? -14.852 18.009 -9.851 1.00 86.31 86 SER A N 1
ATOM 628 C CA . SER A 1 86 ? -15.067 18.617 -11.170 1.00 86.31 86 SER A CA 1
ATOM 629 C C . SER A 1 86 ? -15.064 17.585 -12.303 1.00 86.31 86 SER A C 1
ATOM 631 O O . SER A 1 86 ? -15.287 17.941 -13.458 1.00 86.31 86 SER A O 1
ATOM 633 N N . GLY A 1 87 ? -14.847 16.304 -11.988 1.00 88.50 87 GLY A N 1
ATOM 634 C CA . GLY A 1 87 ? -14.769 15.220 -12.962 1.00 88.50 87 GLY A CA 1
ATOM 635 C C . GLY A 1 87 ? -13.412 15.098 -13.652 1.00 88.50 87 GLY A C 1
ATOM 636 O O . GLY A 1 87 ? -13.324 14.386 -14.648 1.00 88.50 87 GLY A O 1
ATOM 637 N N . ASN A 1 88 ? -12.361 15.760 -13.157 1.00 93.62 88 ASN A N 1
ATOM 638 C CA . ASN A 1 88 ? -11.017 15.568 -13.690 1.00 93.62 88 ASN A CA 1
ATOM 639 C C . ASN A 1 88 ? -10.412 14.275 -13.157 1.00 93.62 88 ASN A C 1
ATOM 641 O O . ASN A 1 88 ? -10.475 14.029 -11.952 1.00 93.62 88 ASN A O 1
ATOM 645 N N . ASN A 1 89 ? -9.769 13.494 -14.027 1.00 95.00 89 ASN A N 1
ATOM 646 C CA . ASN A 1 89 ? -9.060 12.287 -13.607 1.00 95.00 89 ASN A CA 1
ATOM 647 C C . ASN A 1 89 ? -7.975 12.605 -12.571 1.00 95.00 89 ASN A C 1
ATOM 649 O O . ASN A 1 89 ? -7.208 13.558 -12.732 1.00 95.00 89 ASN A O 1
ATOM 653 N N . ILE A 1 90 ? -7.904 11.776 -11.534 1.00 94.25 90 ILE A N 1
ATOM 654 C CA . ILE A 1 90 ? -6.836 11.769 -10.539 1.00 94.25 90 ILE A CA 1
ATOM 655 C C . ILE A 1 90 ? -5.901 10.614 -10.887 1.00 94.25 90 ILE A C 1
ATOM 657 O O . ILE A 1 90 ? -6.315 9.459 -10.980 1.00 94.25 90 ILE A O 1
ATOM 661 N N . TYR A 1 91 ? -4.629 10.923 -11.082 1.00 95.44 91 TYR A N 1
ATOM 662 C CA . TYR A 1 91 ? -3.588 9.957 -11.389 1.00 95.44 91 TYR A CA 1
ATOM 663 C C . TYR A 1 91 ? -2.657 9.800 -10.203 1.00 95.44 91 TYR A C 1
ATOM 665 O O . TYR A 1 91 ? -2.257 10.787 -9.596 1.00 95.44 91 TYR A O 1
ATOM 673 N N . ASN A 1 92 ? -2.271 8.564 -9.921 1.00 94.00 92 ASN A N 1
ATOM 674 C CA . ASN A 1 92 ? -1.290 8.228 -8.904 1.00 94.00 92 ASN A CA 1
ATOM 675 C C . ASN A 1 92 ? -0.014 7.736 -9.591 1.00 94.00 92 ASN A C 1
ATOM 677 O O . ASN A 1 92 ? -0.086 6.854 -10.444 1.00 94.00 92 ASN A O 1
ATOM 681 N N . PHE A 1 93 ? 1.149 8.263 -9.230 1.00 94.94 93 PHE A N 1
ATOM 682 C CA . PHE A 1 93 ? 2.417 7.914 -9.866 1.00 94.94 93 PHE A CA 1
ATOM 683 C C . PHE A 1 93 ? 3.490 7.579 -8.839 1.00 94.94 93 PHE A C 1
ATOM 685 O O . PHE A 1 93 ? 3.476 8.071 -7.709 1.00 94.94 93 PHE A O 1
ATOM 692 N N . ALA A 1 94 ? 4.457 6.780 -9.279 1.00 94.19 94 ALA A N 1
ATOM 693 C CA . ALA A 1 94 ? 5.727 6.618 -8.597 1.00 94.19 94 ALA A CA 1
ATOM 694 C C . ALA A 1 94 ? 6.887 6.901 -9.552 1.00 94.19 94 ALA A C 1
ATOM 696 O O . ALA A 1 94 ? 6.823 6.571 -10.737 1.00 94.19 94 ALA A O 1
ATOM 697 N N . LEU A 1 95 ? 7.950 7.492 -9.015 1.00 95.00 95 LEU A N 1
ATOM 698 C CA . LEU A 1 95 ? 9.227 7.702 -9.684 1.00 95.00 95 LEU A CA 1
ATOM 699 C C . LEU A 1 95 ? 10.345 7.149 -8.804 1.00 95.00 95 LEU A C 1
ATOM 701 O O . LEU A 1 95 ? 10.278 7.248 -7.579 1.00 95.00 95 LEU A O 1
ATOM 705 N N . ALA A 1 96 ? 11.377 6.598 -9.431 1.00 94.50 96 ALA A N 1
ATOM 706 C CA . ALA A 1 96 ? 12.591 6.167 -8.757 1.00 94.50 96 ALA A CA 1
ATOM 707 C C . ALA A 1 96 ? 13.825 6.690 -9.498 1.00 94.50 96 ALA A C 1
ATOM 709 O O . ALA A 1 96 ? 13.843 6.705 -10.730 1.00 94.50 96 ALA A O 1
ATOM 710 N N . ARG A 1 97 ? 14.857 7.090 -8.758 1.00 93.19 97 ARG A N 1
ATOM 711 C CA . ARG A 1 97 ? 16.187 7.403 -9.289 1.00 93.19 97 ARG A CA 1
ATOM 712 C C . ARG A 1 97 ? 17.142 6.271 -8.916 1.00 93.19 97 ARG A C 1
ATOM 714 O O . ARG A 1 97 ? 17.302 5.941 -7.749 1.00 93.19 97 ARG A O 1
ATOM 721 N N . VAL A 1 98 ? 17.783 5.675 -9.914 1.00 92.88 98 VAL A N 1
ATOM 722 C CA . VAL A 1 98 ? 18.886 4.730 -9.723 1.00 92.88 98 VAL A CA 1
ATOM 723 C C . VAL A 1 98 ? 20.182 5.474 -9.987 1.00 92.88 98 VAL A C 1
ATOM 725 O O . VAL A 1 98 ? 20.351 6.077 -11.046 1.00 92.88 98 VAL A O 1
ATOM 728 N N . ARG A 1 99 ? 21.091 5.421 -9.018 1.00 90.44 99 ARG A N 1
ATOM 729 C CA . ARG A 1 99 ? 22.413 6.040 -9.093 1.00 90.44 99 ARG A CA 1
ATOM 730 C C . ARG A 1 99 ? 23.444 4.975 -9.403 1.00 90.44 99 ARG A C 1
ATOM 732 O O . ARG A 1 99 ? 23.582 4.030 -8.636 1.00 90.44 99 ARG A O 1
ATOM 739 N N . TYR A 1 100 ? 24.172 5.116 -10.500 1.00 89.31 100 TYR A N 1
ATOM 740 C CA . TYR A 1 100 ? 25.183 4.149 -10.911 1.00 89.31 100 TYR A CA 1
ATOM 741 C C . TYR A 1 100 ? 26.575 4.775 -10.913 1.00 89.31 100 TYR A C 1
ATOM 743 O O . TYR A 1 100 ? 26.791 5.821 -11.522 1.00 89.31 100 TYR A O 1
ATOM 751 N N . GLN A 1 101 ? 27.530 4.115 -10.261 1.00 90.12 101 GLN A N 1
ATOM 752 C CA . GLN A 1 101 ? 28.935 4.505 -10.277 1.00 90.12 101 GLN A CA 1
ATOM 753 C C . GLN A 1 101 ? 29.805 3.257 -10.438 1.00 90.12 101 GLN A C 1
ATOM 755 O O . GLN A 1 101 ? 29.987 2.470 -9.512 1.00 90.12 101 GLN A O 1
ATOM 760 N N . ASP A 1 102 ? 30.336 3.065 -11.639 1.00 89.00 102 ASP A N 1
ATOM 761 C CA . ASP A 1 102 ? 31.256 1.978 -11.962 1.00 89.00 102 ASP A CA 1
ATOM 762 C C . ASP A 1 102 ? 32.108 2.384 -13.175 1.00 89.00 102 ASP A C 1
ATOM 764 O O . ASP A 1 102 ? 31.938 3.452 -13.756 1.00 89.00 102 ASP A O 1
ATOM 768 N N . THR A 1 103 ? 33.022 1.510 -13.570 1.00 89.81 103 THR A N 1
ATOM 769 C CA . THR A 1 103 ? 33.801 1.570 -14.812 1.00 89.81 103 THR A CA 1
ATOM 770 C C . THR A 1 103 ? 33.187 0.732 -15.938 1.00 89.81 103 THR A C 1
ATOM 772 O O . THR A 1 103 ? 33.581 0.874 -17.095 1.00 89.81 103 THR A O 1
ATOM 775 N N . GLN A 1 104 ? 32.238 -0.155 -15.619 1.00 92.19 104 GLN A N 1
ATOM 776 C CA . GLN A 1 104 ? 31.591 -1.050 -16.582 1.00 92.19 104 GLN A CA 1
ATOM 777 C C . GLN A 1 104 ? 30.233 -0.516 -17.044 1.00 92.19 104 GLN A C 1
ATOM 779 O O . GLN A 1 104 ? 29.548 0.190 -16.311 1.00 92.19 104 GLN A O 1
ATOM 784 N N . VAL A 1 105 ? 29.811 -0.891 -18.254 1.00 95.12 105 VAL A N 1
ATOM 785 C CA . VAL A 1 105 ? 28.447 -0.631 -18.742 1.00 95.12 105 VAL A CA 1
ATOM 786 C C . VAL A 1 105 ? 27.465 -1.561 -18.031 1.00 95.12 105 VAL A C 1
ATOM 788 O O . VAL A 1 105 ? 27.603 -2.782 -18.116 1.00 95.12 105 VAL A O 1
ATOM 791 N N . ALA A 1 106 ? 26.438 -1.001 -17.392 1.00 94.75 106 ALA A N 1
ATOM 792 C CA . ALA A 1 106 ? 25.346 -1.778 -16.817 1.00 94.75 106 ALA A CA 1
ATOM 793 C C . ALA A 1 106 ? 24.232 -1.943 -17.855 1.00 94.75 106 ALA A C 1
ATOM 795 O O . ALA A 1 106 ? 23.462 -1.025 -18.119 1.00 94.75 106 ALA A O 1
ATOM 796 N N . SER A 1 107 ? 24.164 -3.116 -18.483 1.00 94.81 107 SER A N 1
ATOM 797 C CA . SER A 1 107 ? 23.123 -3.433 -19.469 1.00 94.81 107 SER A CA 1
ATOM 798 C C . SER A 1 107 ? 21.897 -4.062 -18.806 1.00 94.81 107 SER A C 1
ATOM 800 O O . SER A 1 107 ? 22.048 -4.890 -17.910 1.00 94.81 107 SER A O 1
ATOM 802 N N . ASN A 1 108 ? 20.701 -3.744 -19.311 1.00 93.38 108 ASN A N 1
ATOM 803 C 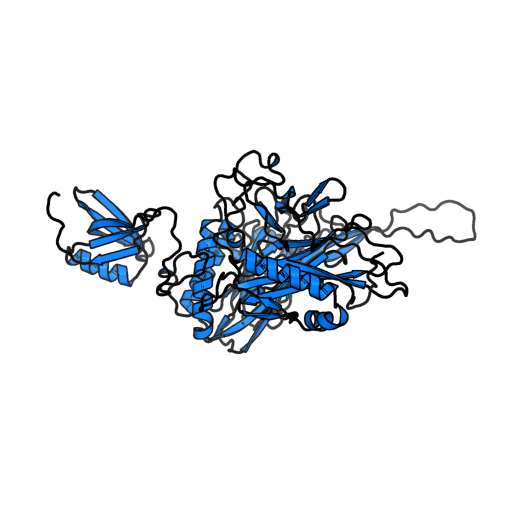CA . ASN A 1 108 ? 19.418 -4.299 -18.852 1.00 93.38 108 ASN A CA 1
ATOM 804 C C . ASN A 1 108 ? 19.119 -4.056 -17.361 1.00 93.38 108 ASN A C 1
ATOM 806 O O . ASN A 1 108 ? 18.563 -4.925 -16.689 1.00 93.38 108 ASN A O 1
ATOM 810 N N . VAL A 1 109 ? 19.474 -2.880 -16.840 1.00 95.56 109 VAL A N 1
ATOM 811 C CA . VAL A 1 109 ? 19.066 -2.457 -15.496 1.00 95.56 109 VAL A CA 1
ATOM 812 C C . VAL A 1 109 ? 17.575 -2.164 -15.538 1.00 95.56 109 VAL A C 1
ATOM 814 O O . VAL A 1 109 ? 17.151 -1.285 -16.289 1.00 95.56 109 VAL A O 1
ATOM 817 N N . SER A 1 110 ? 16.778 -2.914 -14.778 1.00 96.06 110 SER A N 1
ATOM 818 C CA . SER A 1 110 ? 15.331 -2.699 -14.707 1.00 96.06 110 SER A CA 1
ATOM 819 C C . SER A 1 110 ? 14.887 -2.314 -13.306 1.00 96.06 110 SER A C 1
ATOM 821 O O . SER A 1 110 ? 15.455 -2.802 -12.334 1.00 96.06 110 SER A O 1
ATOM 823 N N . VAL A 1 111 ? 13.856 -1.476 -13.194 1.00 97.25 111 VAL A N 1
ATOM 824 C CA . VAL A 1 111 ? 13.218 -1.170 -11.904 1.00 97.25 111 VAL A CA 1
ATOM 825 C C . VAL A 1 111 ? 11.786 -1.674 -11.910 1.00 97.25 111 VAL A C 1
ATOM 827 O O . VAL A 1 111 ? 10.989 -1.301 -12.769 1.00 97.25 111 VAL A O 1
ATOM 830 N N . PHE A 1 112 ? 11.454 -2.522 -10.940 1.00 97.44 112 PHE A N 1
ATOM 831 C CA . PHE A 1 112 ? 10.107 -3.042 -10.751 1.00 97.44 112 PHE A CA 1
ATOM 832 C C . PHE A 1 112 ? 9.426 -2.315 -9.600 1.00 97.44 112 PHE A C 1
ATOM 834 O O . PHE A 1 112 ? 9.922 -2.312 -8.477 1.00 97.44 112 PHE A O 1
ATOM 841 N N . PHE A 1 113 ? 8.264 -1.735 -9.884 1.00 96.62 113 PHE A N 1
ATOM 842 C CA . PHE A 1 113 ? 7.400 -1.106 -8.892 1.00 96.62 113 PHE A CA 1
ATOM 843 C C . PHE A 1 113 ? 6.324 -2.102 -8.471 1.00 96.62 113 PHE A C 1
ATOM 845 O O . PHE A 1 113 ? 5.698 -2.729 -9.327 1.00 96.62 113 PHE A O 1
ATOM 852 N N . ARG A 1 114 ? 6.094 -2.262 -7.167 1.00 94.56 114 ARG A N 1
ATOM 853 C CA . ARG A 1 114 ? 5.104 -3.195 -6.615 1.00 94.56 114 ARG A CA 1
ATOM 854 C C . ARG A 1 114 ? 4.324 -2.539 -5.494 1.00 94.56 114 ARG A C 1
ATOM 856 O O . ARG A 1 114 ? 4.920 -1.992 -4.575 1.00 94.56 114 ARG A O 1
ATOM 863 N N . ILE A 1 115 ? 3.004 -2.658 -5.526 1.00 92.69 115 ILE A N 1
ATOM 864 C CA . ILE A 1 115 ? 2.158 -2.293 -4.389 1.00 92.69 115 ILE A CA 1
ATOM 865 C C . ILE A 1 115 ? 1.810 -3.537 -3.577 1.00 92.69 115 ILE A C 1
ATOM 867 O O . ILE A 1 115 ? 1.527 -4.597 -4.140 1.00 92.69 115 ILE A O 1
ATOM 871 N N . PHE A 1 116 ? 1.803 -3.398 -2.259 1.00 90.94 116 PHE A N 1
ATOM 872 C CA . PHE A 1 116 ? 1.223 -4.370 -1.343 1.00 90.94 116 PHE A CA 1
ATOM 873 C C . PHE A 1 116 ? -0.213 -3.976 -1.008 1.00 90.94 116 PHE A C 1
ATOM 875 O O . PHE A 1 116 ? -0.550 -2.795 -0.903 1.00 90.94 116 PHE A O 1
ATOM 882 N N . ALA A 1 117 ? -1.053 -4.984 -0.779 1.00 84.19 117 ALA A N 1
ATOM 883 C CA . ALA A 1 117 ? -2.467 -4.782 -0.476 1.00 84.19 117 ALA A CA 1
ATOM 884 C C . ALA A 1 117 ? -2.705 -3.951 0.806 1.00 84.19 117 ALA A C 1
ATOM 886 O O . ALA A 1 117 ? -3.695 -3.230 0.898 1.00 84.19 117 ALA A O 1
ATOM 887 N N . ALA A 1 118 ? -1.797 -4.012 1.782 1.00 87.50 118 ALA A N 1
ATOM 888 C CA . ALA A 1 118 ? -1.841 -3.248 3.030 1.00 87.50 118 ALA A CA 1
ATOM 889 C C . ALA A 1 118 ? -0.462 -2.674 3.381 1.00 87.50 118 ALA A C 1
ATOM 891 O O . ALA A 1 118 ? 0.536 -3.009 2.739 1.00 87.50 118 ALA A O 1
ATOM 892 N N . GLN A 1 119 ? -0.402 -1.857 4.437 1.00 89.00 119 GLN A N 1
ATOM 893 C CA . GLN A 1 119 ? 0.868 -1.435 5.032 1.00 89.00 119 GLN A CA 1
ATOM 894 C C . GLN A 1 119 ? 1.677 -2.651 5.487 1.00 89.00 119 GLN A C 1
ATOM 896 O O . GLN A 1 119 ? 1.123 -3.581 6.072 1.00 89.00 119 GLN A O 1
ATOM 901 N N . GLN A 1 120 ? 2.982 -2.633 5.226 1.00 88.19 120 GLN A N 1
ATOM 902 C CA . GLN A 1 120 ? 3.877 -3.752 5.519 1.00 88.19 120 GLN A CA 1
ATOM 903 C C . GLN A 1 120 ? 4.931 -3.339 6.531 1.00 88.19 120 GLN A C 1
ATOM 905 O O . GLN A 1 120 ? 5.669 -2.380 6.299 1.00 88.19 120 GLN A O 1
ATOM 910 N N . VAL A 1 121 ? 5.053 -4.117 7.603 1.00 87.75 121 VAL A N 1
ATOM 911 C CA . VAL A 1 121 ? 6.204 -4.041 8.518 1.00 87.75 121 VAL A CA 1
ATOM 912 C C . VAL A 1 121 ? 7.259 -5.107 8.227 1.00 87.75 121 VAL A C 1
ATOM 914 O O . VAL A 1 121 ? 8.219 -5.216 8.974 1.00 87.75 121 VAL A O 1
ATOM 917 N N . ALA A 1 122 ? 7.112 -5.869 7.142 1.00 85.25 122 ALA A N 1
ATOM 918 C CA . ALA A 1 122 ? 8.114 -6.824 6.686 1.00 85.25 122 ALA A CA 1
ATOM 919 C C . ALA A 1 122 ? 8.106 -6.923 5.156 1.00 85.25 122 ALA A C 1
ATOM 921 O O . ALA A 1 122 ? 7.166 -7.458 4.568 1.00 85.25 122 ALA A O 1
ATOM 922 N N . THR A 1 123 ? 9.160 -6.428 4.511 1.00 87.44 123 THR A N 1
ATOM 923 C CA . THR A 1 123 ? 9.282 -6.383 3.040 1.00 87.44 123 THR A CA 1
ATOM 924 C C . THR A 1 123 ? 10.444 -7.212 2.510 1.00 87.44 123 THR A C 1
ATOM 926 O O . THR A 1 123 ? 10.827 -7.057 1.355 1.00 87.44 123 THR A O 1
ATOM 929 N N . THR A 1 124 ? 10.943 -8.156 3.309 1.00 89.88 124 THR A N 1
ATOM 930 C CA . THR A 1 124 ? 12.022 -9.071 2.923 1.00 89.88 124 THR A CA 1
ATOM 931 C C . THR A 1 124 ? 11.801 -9.701 1.549 1.00 89.88 124 THR A C 1
ATOM 933 O O . THR A 1 124 ? 10.716 -10.232 1.269 1.00 89.88 124 THR A O 1
ATOM 936 N N . TYR A 1 125 ? 12.846 -9.674 0.731 1.00 92.88 125 TYR A N 1
ATOM 937 C CA . TYR A 1 125 ? 12.889 -10.181 -0.625 1.00 92.88 125 TYR A CA 1
ATOM 938 C C . TYR A 1 125 ? 12.749 -11.698 -0.660 1.00 92.88 125 TYR A C 1
ATOM 940 O O . TYR A 1 125 ? 13.593 -12.450 -0.168 1.00 92.88 125 TYR A O 1
ATOM 948 N N . ASP A 1 126 ? 11.660 -12.141 -1.278 1.00 92.94 126 ASP A N 1
ATOM 949 C CA . ASP A 1 126 ? 11.383 -13.539 -1.569 1.00 92.94 126 ASP A CA 1
ATOM 950 C C . ASP A 1 126 ? 10.854 -13.663 -3.010 1.00 92.94 126 ASP A C 1
ATOM 952 O O . ASP A 1 126 ? 9.670 -13.400 -3.269 1.00 92.94 126 ASP A O 1
ATOM 956 N N . PRO A 1 127 ? 11.703 -14.078 -3.968 1.00 93.25 127 PRO A N 1
ATOM 957 C CA . PRO A 1 127 ? 11.315 -14.213 -5.369 1.00 93.25 127 PRO A CA 1
ATOM 958 C C . PRO A 1 127 ? 10.360 -15.392 -5.611 1.00 93.25 127 PRO A C 1
ATOM 960 O O . PRO A 1 127 ? 9.810 -15.526 -6.705 1.00 93.25 127 PRO A O 1
ATOM 963 N N . THR A 1 128 ? 10.135 -16.252 -4.612 1.00 90.69 128 THR A N 1
ATOM 964 C CA . THR A 1 128 ? 9.203 -17.382 -4.710 1.00 90.69 128 THR A CA 1
ATOM 965 C C . THR A 1 128 ? 7.772 -16.994 -4.339 1.00 90.69 128 THR A C 1
ATOM 967 O O . THR A 1 128 ? 6.832 -17.632 -4.820 1.00 90.69 128 THR A O 1
ATOM 970 N N . THR A 1 129 ? 7.591 -15.923 -3.554 1.00 90.62 129 THR A N 1
ATOM 971 C CA . THR A 1 129 ? 6.282 -15.482 -3.048 1.00 90.62 129 THR A CA 1
ATOM 972 C C . THR A 1 129 ? 5.968 -14.024 -3.399 1.00 90.62 129 THR A C 1
ATOM 974 O O . THR A 1 129 ? 5.234 -13.777 -4.354 1.00 90.62 129 THR A O 1
ATOM 977 N N . THR A 1 130 ? 6.506 -13.045 -2.670 1.00 91.19 130 THR A N 1
ATOM 978 C CA . THR A 1 130 ? 6.141 -11.618 -2.750 1.00 91.19 130 THR A CA 1
ATOM 979 C C . THR A 1 130 ? 6.817 -10.862 -3.898 1.00 91.19 130 THR A C 1
ATOM 981 O O . THR A 1 130 ? 6.248 -9.885 -4.383 1.00 91.19 130 THR A O 1
ATOM 984 N N . TYR A 1 131 ? 7.971 -11.321 -4.390 1.00 94.69 131 TYR A N 1
ATOM 985 C CA . TYR A 1 131 ? 8.754 -10.672 -5.457 1.00 94.69 131 TYR A CA 1
ATOM 986 C C . TYR A 1 131 ? 8.861 -11.530 -6.722 1.00 94.69 131 TYR A C 1
ATOM 988 O O . TYR A 1 131 ? 9.876 -11.545 -7.414 1.00 94.69 131 TYR A O 1
ATOM 996 N N . ARG A 1 132 ? 7.798 -12.270 -7.049 1.00 94.94 132 ARG A N 1
ATOM 997 C CA . ARG A 1 132 ? 7.789 -13.166 -8.212 1.00 94.94 132 ARG A CA 1
ATOM 998 C C . ARG A 1 132 ? 8.050 -12.415 -9.518 1.00 94.94 132 ARG A C 1
ATOM 1000 O O . ARG A 1 132 ? 7.525 -11.320 -9.759 1.00 94.94 132 ARG A O 1
ATOM 1007 N N . SER A 1 133 ? 8.810 -13.052 -10.398 1.00 94.88 133 SER A N 1
ATOM 1008 C CA . SER A 1 133 ? 9.077 -12.597 -11.761 1.00 94.88 133 SER A CA 1
ATOM 1009 C C . SER A 1 133 ? 9.006 -13.766 -12.748 1.00 94.88 133 SER A C 1
ATOM 1011 O O . SER A 1 133 ? 9.100 -14.941 -12.384 1.00 94.88 133 SER A O 1
ATOM 1013 N N . TYR A 1 134 ? 8.766 -13.439 -14.012 1.00 95.25 134 TYR A N 1
ATOM 1014 C CA . TYR A 1 134 ? 8.942 -14.330 -15.149 1.00 95.25 134 TYR A CA 1
ATOM 1015 C C . TYR A 1 134 ? 10.265 -13.991 -15.832 1.00 95.25 134 TYR A C 1
ATOM 1017 O O . TYR A 1 134 ? 10.526 -12.819 -16.096 1.00 95.25 134 TYR A O 1
ATOM 1025 N N . THR A 1 135 ? 11.052 -15.010 -16.172 1.00 93.00 135 THR A N 1
ATOM 1026 C CA . THR A 1 135 ? 12.343 -14.839 -16.847 1.00 93.00 135 THR A CA 1
ATOM 1027 C C . THR A 1 135 ? 12.389 -15.682 -18.112 1.00 93.00 135 THR A C 1
ATOM 1029 O O . THR A 1 135 ? 12.137 -16.885 -18.078 1.00 93.00 135 THR A O 1
ATOM 1032 N N . SER A 1 136 ? 12.748 -15.056 -19.233 1.00 90.75 136 SER A N 1
ATOM 1033 C CA . SER A 1 136 ? 12.973 -15.723 -20.516 1.00 90.75 136 SER A CA 1
ATOM 1034 C C . SER A 1 136 ? 14.115 -15.046 -21.264 1.00 90.75 136 SER A C 1
ATOM 1036 O O . SER A 1 136 ? 13.956 -13.954 -21.810 1.00 90.75 136 SER A O 1
ATOM 1038 N N . GLY A 1 137 ? 15.276 -15.701 -21.309 1.00 87.25 137 GLY A N 1
ATOM 1039 C CA . GLY A 1 137 ? 16.496 -15.081 -21.824 1.00 87.25 137 GLY A CA 1
ATOM 1040 C C . GLY A 1 137 ? 16.893 -13.880 -20.964 1.00 87.25 137 GLY A C 1
ATOM 1041 O O . GLY A 1 137 ? 16.989 -14.004 -19.747 1.00 87.25 137 GLY A O 1
ATOM 1042 N N . SER A 1 138 ? 17.103 -12.720 -21.590 1.00 82.81 138 SER A N 1
ATOM 1043 C CA . SER A 1 138 ? 17.394 -11.458 -20.894 1.00 82.81 138 SER A CA 1
ATOM 1044 C C . SER A 1 138 ? 16.144 -10.699 -20.439 1.00 82.81 138 SER A C 1
ATOM 1046 O O . SER A 1 138 ? 16.267 -9.670 -19.783 1.00 82.81 138 SER A O 1
ATOM 1048 N N . THR A 1 139 ? 14.946 -11.156 -20.811 1.00 86.12 139 THR A N 1
ATOM 1049 C CA . THR A 1 139 ? 13.695 -10.505 -20.423 1.00 86.12 139 THR A CA 1
ATOM 1050 C C . THR A 1 139 ? 13.274 -10.987 -19.043 1.00 86.12 139 THR A C 1
ATOM 1052 O O . THR A 1 139 ? 13.063 -12.184 -18.843 1.00 86.12 139 THR A O 1
ATOM 1055 N N . VAL A 1 140 ? 13.110 -10.040 -18.121 1.00 93.88 140 VAL A N 1
ATOM 1056 C CA . VAL A 1 140 ? 12.565 -10.264 -16.782 1.00 93.88 140 VAL A CA 1
ATOM 1057 C C . VAL A 1 140 ? 11.321 -9.393 -16.632 1.00 93.88 140 VAL A C 1
ATOM 1059 O O . VAL A 1 140 ? 11.373 -8.194 -16.890 1.00 93.88 140 VAL A O 1
ATOM 1062 N N . VAL A 1 141 ? 10.199 -9.998 -16.250 1.00 95.81 141 VAL A N 1
ATOM 1063 C CA . VAL A 1 141 ? 8.907 -9.317 -16.092 1.00 95.81 141 VAL A CA 1
ATOM 1064 C C . VAL A 1 141 ? 8.403 -9.546 -14.671 1.00 95.81 141 VAL A C 1
ATOM 1066 O O . VAL A 1 141 ? 8.250 -10.706 -14.276 1.00 95.81 141 VAL A O 1
ATOM 1069 N N . PRO A 1 142 ? 8.117 -8.499 -13.880 1.00 96.38 142 PRO A N 1
ATOM 1070 C CA . PRO A 1 142 ? 7.542 -8.687 -12.560 1.00 96.38 142 PRO A CA 1
ATOM 1071 C C . PRO A 1 142 ? 6.095 -9.171 -12.702 1.00 96.38 142 PRO A C 1
ATOM 1073 O O . PRO A 1 142 ? 5.314 -8.646 -13.497 1.00 96.38 142 PRO A O 1
ATOM 1076 N N . VAL A 1 143 ? 5.730 -10.192 -11.928 1.00 95.38 143 VAL A N 1
ATOM 1077 C CA . VAL A 1 143 ? 4.381 -10.778 -11.930 1.00 95.38 143 VAL A CA 1
ATOM 1078 C C . VAL A 1 143 ? 3.748 -10.670 -10.543 1.00 95.38 143 VAL A C 1
ATOM 1080 O O . VAL A 1 143 ? 4.393 -10.201 -9.604 1.00 95.38 143 VAL A O 1
ATOM 1083 N N . LEU A 1 144 ? 2.482 -11.084 -10.412 1.00 94.38 144 LEU A N 1
ATOM 1084 C CA . LEU A 1 144 ? 1.766 -11.084 -9.132 1.00 94.38 144 LEU A CA 1
ATOM 1085 C C . LEU A 1 144 ? 2.539 -11.872 -8.069 1.00 94.38 144 LEU A C 1
ATOM 1087 O O . LEU A 1 144 ? 2.886 -13.041 -8.283 1.00 94.38 144 LEU A O 1
ATOM 1091 N N . GLY A 1 145 ? 2.763 -11.249 -6.915 1.00 92.69 145 GLY A N 1
ATOM 1092 C CA . GLY A 1 145 ? 3.238 -11.956 -5.737 1.00 92.69 145 GLY A CA 1
ATOM 1093 C C . GLY A 1 145 ? 2.088 -12.689 -5.066 1.00 92.69 145 GLY A C 1
ATOM 1094 O O . GLY A 1 145 ? 0.991 -12.143 -4.935 1.00 92.69 145 GLY A O 1
ATOM 1095 N N . LEU A 1 146 ? 2.344 -13.924 -4.647 1.00 90.25 146 LEU A N 1
ATOM 1096 C CA . LEU A 1 146 ? 1.340 -14.815 -4.076 1.00 90.25 146 LEU A CA 1
ATOM 1097 C C . LEU A 1 146 ? 1.806 -15.347 -2.723 1.00 90.25 146 LEU A C 1
ATOM 1099 O O . LEU A 1 146 ? 2.958 -15.753 -2.574 1.00 90.25 146 LEU A O 1
ATOM 1103 N N . GLN A 1 147 ? 0.885 -15.411 -1.766 1.00 87.31 147 GLN A N 1
ATOM 1104 C CA . GLN A 1 147 ? 1.036 -16.217 -0.559 1.00 87.31 147 GLN A CA 1
ATOM 1105 C C . GLN A 1 147 ? -0.182 -17.120 -0.428 1.00 87.31 147 GLN A C 1
ATOM 1107 O O . GLN A 1 147 ? -1.309 -16.639 -0.328 1.00 87.31 147 GLN A O 1
ATOM 1112 N N . ALA A 1 148 ? 0.059 -18.432 -0.440 1.00 85.12 148 ALA A N 1
ATOM 1113 C CA . ALA A 1 148 ? -0.993 -19.427 -0.616 1.00 85.12 148 ALA A CA 1
ATOM 1114 C C . ALA A 1 148 ? -1.846 -19.103 -1.859 1.00 85.12 148 ALA A C 1
ATOM 1116 O O . ALA A 1 148 ? -1.339 -19.144 -2.978 1.00 85.12 148 ALA A O 1
ATOM 1117 N N . ASP A 1 149 ? -3.116 -18.780 -1.665 1.00 86.38 149 ASP A N 1
ATOM 1118 C CA . ASP A 1 149 ? -4.095 -18.473 -2.700 1.00 86.38 149 ASP A CA 1
ATOM 1119 C C . ASP A 1 149 ? -4.444 -16.974 -2.790 1.00 86.38 149 ASP A C 1
ATOM 1121 O O . ASP A 1 149 ? -5.344 -16.591 -3.539 1.00 86.38 149 ASP A O 1
ATOM 1125 N N . GLU A 1 150 ? -3.751 -16.113 -2.044 1.00 89.00 150 GLU A N 1
ATOM 1126 C CA . GLU A 1 150 ? -3.980 -14.668 -2.040 1.00 89.00 150 GLU A CA 1
ATOM 1127 C C . GLU A 1 150 ? -2.932 -13.926 -2.878 1.00 89.00 150 GLU A C 1
ATOM 1129 O O . GLU A 1 150 ? -1.733 -14.221 -2.825 1.00 89.00 150 GLU A O 1
ATOM 1134 N N . ILE A 1 151 ? -3.390 -12.913 -3.617 1.00 91.06 151 ILE A N 1
ATOM 1135 C CA . ILE A 1 151 ? -2.521 -11.926 -4.262 1.00 91.06 151 ILE A CA 1
ATOM 1136 C C . ILE A 1 151 ? -2.048 -10.947 -3.187 1.00 91.06 151 ILE A C 1
ATOM 1138 O O . ILE A 1 151 ? -2.862 -10.267 -2.563 1.00 91.06 151 ILE A O 1
ATOM 1142 N N . VAL A 1 152 ? -0.734 -10.878 -2.972 1.00 89.81 152 VAL A N 1
ATOM 1143 C CA . VAL A 1 152 ? -0.123 -10.037 -1.927 1.00 89.81 152 VAL A CA 1
ATOM 1144 C C . VAL A 1 152 ? 0.626 -8.833 -2.485 1.00 89.81 152 VAL A C 1
ATOM 1146 O O . VAL A 1 152 ? 0.643 -7.785 -1.839 1.00 89.81 152 VAL A O 1
ATOM 1149 N N . THR A 1 153 ? 1.198 -8.954 -3.687 1.00 93.38 153 THR A N 1
ATOM 1150 C CA . THR A 1 153 ? 1.840 -7.835 -4.388 1.00 93.38 153 THR A CA 1
ATOM 1151 C C . THR A 1 153 ? 1.395 -7.760 -5.839 1.00 93.38 153 THR A C 1
ATOM 1153 O O . THR A 1 153 ? 1.211 -8.778 -6.514 1.00 93.38 153 THR A O 1
ATOM 1156 N N . ILE A 1 154 ? 1.235 -6.535 -6.331 1.00 95.19 154 ILE A N 1
ATOM 1157 C CA . ILE A 1 154 ? 0.799 -6.252 -7.697 1.00 95.19 154 ILE A CA 1
ATOM 1158 C C . ILE A 1 154 ? 1.863 -5.358 -8.344 1.00 95.19 154 ILE A C 1
ATOM 1160 O O . ILE A 1 154 ? 2.142 -4.284 -7.809 1.00 95.19 154 ILE A O 1
ATOM 1164 N N . PRO A 1 155 ? 2.486 -5.773 -9.461 1.00 96.31 155 PRO A N 1
ATOM 1165 C CA . PRO A 1 155 ? 3.458 -4.938 -10.154 1.00 96.31 155 PRO A CA 1
ATOM 1166 C C . PRO A 1 155 ? 2.762 -3.769 -10.859 1.00 96.31 155 PRO A C 1
ATOM 1168 O O . PRO A 1 155 ? 1.636 -3.933 -11.322 1.00 96.31 155 PRO A O 1
ATOM 1171 N N . CYS A 1 156 ? 3.413 -2.617 -10.975 1.00 96.75 156 CYS A N 1
ATOM 1172 C CA . CYS A 1 156 ? 2.931 -1.423 -11.676 1.00 96.75 156 CYS A CA 1
ATOM 1173 C C . CYS A 1 156 ? 3.908 -1.040 -12.794 1.00 96.75 156 CYS A C 1
ATOM 1175 O O . CYS A 1 156 ? 5.104 -1.308 -12.689 1.00 96.75 156 CYS A O 1
ATOM 1177 N N . PHE A 1 157 ? 3.398 -0.424 -13.863 1.00 97.56 157 PHE A N 1
ATOM 1178 C CA . PHE A 1 157 ? 4.140 -0.225 -15.114 1.00 97.56 157 PHE A CA 1
ATOM 1179 C C . PHE A 1 157 ? 4.020 1.218 -15.626 1.00 97.56 157 PHE A C 1
ATOM 1181 O O . PHE A 1 157 ? 3.080 1.936 -15.273 1.00 97.56 157 PHE A O 1
ATOM 1188 N N . ALA A 1 158 ? 4.950 1.654 -16.481 1.00 97.88 158 ALA A N 1
ATOM 1189 C CA . ALA A 1 158 ? 4.820 2.916 -17.227 1.00 97.88 158 ALA A CA 1
ATOM 1190 C C . ALA A 1 158 ? 3.885 2.781 -18.445 1.00 97.88 158 ALA A C 1
ATOM 1192 O O . ALA A 1 158 ? 3.474 3.769 -19.061 1.00 97.88 158 ALA A O 1
ATOM 1193 N N . THR A 1 159 ? 3.562 1.546 -18.816 1.00 96.75 159 THR A N 1
ATOM 1194 C CA . THR A 1 159 ? 2.758 1.185 -19.984 1.00 96.75 159 THR A CA 1
ATOM 1195 C C . THR A 1 159 ? 1.404 0.593 -19.588 1.00 96.75 159 THR A C 1
ATOM 1197 O O . THR A 1 159 ? 1.226 0.157 -18.447 1.00 96.75 159 THR A O 1
ATOM 1200 N N . PRO A 1 160 ? 0.429 0.555 -20.517 1.00 95.06 160 PRO A N 1
ATOM 1201 C CA . PRO A 1 160 ? -0.820 -0.162 -20.302 1.00 95.06 160 PRO A CA 1
ATOM 1202 C C . PRO A 1 160 ? -0.582 -1.619 -19.901 1.00 95.06 160 PRO A C 1
ATOM 1204 O O . PRO A 1 160 ? 0.268 -2.311 -20.471 1.00 95.06 160 PRO A O 1
ATOM 1207 N N . ARG A 1 161 ? -1.366 -2.099 -18.934 1.00 93.44 161 ARG A N 1
ATOM 1208 C CA . ARG A 1 161 ? -1.355 -3.511 -18.551 1.00 93.44 161 ARG A CA 1
ATOM 1209 C C . ARG A 1 161 ? -1.860 -4.377 -19.695 1.00 93.44 161 ARG A C 1
ATOM 1211 O O . ARG A 1 161 ? -2.833 -4.016 -20.362 1.00 93.44 161 ARG A O 1
ATOM 1218 N N . VAL A 1 162 ? -1.273 -5.560 -19.847 1.00 94.19 162 VAL A N 1
ATOM 1219 C CA . VAL A 1 162 ? -1.853 -6.603 -20.697 1.00 94.19 162 VAL A CA 1
ATOM 1220 C C . VAL A 1 162 ? -3.285 -6.914 -20.260 1.00 94.19 162 VAL A C 1
ATOM 1222 O O . VAL A 1 162 ? -3.623 -6.865 -19.073 1.00 94.19 162 VAL A O 1
ATOM 1225 N N . ASP A 1 163 ? -4.137 -7.193 -21.241 1.00 91.44 163 ASP A N 1
ATOM 1226 C CA . ASP A 1 163 ? -5.528 -7.584 -21.019 1.00 91.44 163 ASP A CA 1
ATOM 1227 C C . ASP A 1 163 ? -5.623 -8.877 -20.189 1.00 91.44 163 ASP A C 1
ATOM 1229 O O . ASP A 1 163 ? -4.724 -9.719 -20.245 1.00 91.44 163 ASP A O 1
ATOM 1233 N N . ALA A 1 164 ? -6.720 -9.071 -19.450 1.00 91.62 164 ALA A N 1
ATOM 1234 C CA . ALA A 1 164 ? -6.923 -10.264 -18.623 1.00 91.62 164 ALA A CA 1
ATOM 1235 C C . ALA A 1 164 ? -6.876 -11.577 -19.435 1.00 91.62 164 ALA A C 1
ATOM 1237 O O . ALA A 1 164 ? -6.515 -12.627 -18.899 1.00 91.62 164 ALA A O 1
ATOM 1238 N N . SER A 1 165 ? -7.185 -11.533 -20.736 1.00 90.94 165 SER A N 1
ATOM 1239 C CA . SER A 1 165 ? -7.053 -12.661 -21.670 1.00 90.94 165 SER A CA 1
ATOM 1240 C C . SER A 1 165 ? -5.605 -13.042 -22.007 1.00 90.94 165 SER A C 1
ATOM 1242 O O . SER A 1 165 ? -5.371 -14.061 -22.661 1.00 90.94 165 SER A O 1
ATOM 1244 N N . GLN A 1 166 ? -4.618 -12.264 -21.558 1.00 93.00 166 GLN A N 1
ATOM 1245 C CA . GLN A 1 166 ? -3.197 -12.507 -21.779 1.00 93.00 166 GLN A CA 1
ATOM 1246 C C . GLN A 1 166 ? -2.469 -12.827 -20.471 1.00 93.00 166 GLN A C 1
ATOM 1248 O O . GLN A 1 166 ? -2.827 -12.367 -19.390 1.00 93.00 166 GLN A O 1
ATOM 1253 N N . ALA A 1 167 ? -1.413 -13.636 -20.571 1.00 92.06 167 ALA A N 1
ATOM 1254 C CA . ALA A 1 167 ? -0.529 -13.876 -19.440 1.00 92.06 167 ALA A CA 1
ATOM 1255 C C . ALA A 1 167 ? 0.286 -12.612 -19.128 1.00 92.06 167 ALA A C 1
ATOM 1257 O O . ALA A 1 167 ? 0.855 -11.997 -20.031 1.00 92.06 167 ALA A O 1
ATOM 1258 N N . LEU A 1 168 ? 0.412 -12.277 -17.846 1.00 93.12 168 LEU A N 1
ATOM 1259 C CA . LEU A 1 168 ? 1.200 -11.155 -17.338 1.00 93.12 168 LEU A CA 1
ATOM 1260 C C . LEU A 1 168 ? 2.688 -11.267 -17.704 1.00 93.12 168 LEU A C 1
ATOM 1262 O O . LEU A 1 168 ? 3.364 -10.255 -17.819 1.00 93.12 168 LEU A O 1
ATOM 1266 N N . SER A 1 169 ? 3.186 -12.476 -17.984 1.00 93.69 169 SER A N 1
ATOM 1267 C CA . SER A 1 169 ? 4.531 -12.698 -18.537 1.00 93.69 169 SER A CA 1
ATOM 1268 C C . SER A 1 169 ? 4.760 -12.042 -19.907 1.00 93.69 169 SER A C 1
ATOM 1270 O O . SER A 1 169 ? 5.904 -11.929 -20.339 1.00 93.69 169 SER A O 1
ATOM 1272 N N . ARG A 1 170 ? 3.694 -11.609 -20.598 1.00 94.69 170 ARG A N 1
ATOM 1273 C CA . ARG A 1 170 ? 3.761 -10.845 -21.854 1.00 94.69 170 ARG A CA 1
ATOM 1274 C C . ARG A 1 170 ? 3.819 -9.332 -21.649 1.00 94.69 170 ARG A C 1
ATOM 1276 O O . ARG A 1 170 ? 3.896 -8.609 -22.639 1.00 94.69 170 ARG A O 1
ATOM 1283 N N . GLN A 1 171 ? 3.750 -8.850 -20.409 1.00 96.12 171 GLN A N 1
ATOM 1284 C CA . GLN A 1 171 ? 3.858 -7.425 -20.131 1.00 96.12 171 GLN A CA 1
ATOM 1285 C C . GLN A 1 171 ? 5.204 -6.888 -20.619 1.00 96.12 171 GLN A C 1
ATOM 1287 O O . GLN A 1 171 ? 6.257 -7.474 -20.373 1.00 96.12 171 GLN A O 1
ATOM 1292 N N . THR A 1 172 ? 5.158 -5.745 -21.291 1.00 95.38 172 THR A N 1
ATOM 1293 C CA . THR A 1 172 ? 6.343 -4.981 -21.688 1.00 95.38 172 THR A CA 1
ATOM 1294 C C . THR A 1 172 ? 6.416 -3.719 -20.856 1.00 95.38 172 THR A C 1
ATOM 1296 O O . THR A 1 172 ? 5.370 -3.134 -20.601 1.00 95.38 172 THR A O 1
ATOM 1299 N N . ASP A 1 173 ? 7.611 -3.257 -20.494 1.00 96.56 173 ASP A N 1
ATOM 1300 C CA . ASP A 1 173 ? 7.768 -1.967 -19.816 1.00 96.56 173 ASP A CA 1
ATOM 1301 C C . ASP A 1 173 ? 9.088 -1.268 -20.190 1.00 96.56 173 ASP A C 1
ATOM 1303 O O . ASP A 1 173 ? 9.980 -1.097 -19.362 1.00 96.56 173 ASP A O 1
ATOM 1307 N N . PRO A 1 174 ? 9.264 -0.886 -21.468 1.00 95.75 174 PRO A N 1
ATOM 1308 C CA . PRO A 1 174 ? 10.559 -0.460 -22.003 1.00 95.75 174 PRO A CA 1
ATOM 1309 C C . PRO A 1 174 ? 11.110 0.823 -21.370 1.00 95.75 174 PRO A C 1
ATOM 1311 O O . PRO A 1 174 ? 12.308 1.060 -21.451 1.00 95.75 174 PRO A O 1
ATOM 1314 N N . LYS A 1 175 ? 10.262 1.654 -20.749 1.00 96.81 175 LYS A N 1
ATOM 1315 C CA . LYS A 1 175 ? 10.702 2.859 -20.025 1.00 96.81 175 LYS A CA 1
ATOM 1316 C C . LYS A 1 175 ? 11.303 2.561 -18.656 1.00 96.81 175 LYS A C 1
ATOM 1318 O O . LYS A 1 175 ? 11.818 3.473 -18.033 1.00 96.81 175 LYS A O 1
ATOM 1323 N N . ASN A 1 176 ? 11.225 1.314 -18.199 1.00 97.25 176 ASN A N 1
ATOM 1324 C CA . ASN A 1 176 ? 11.798 0.885 -16.933 1.00 97.25 176 ASN A CA 1
ATOM 1325 C C . ASN A 1 176 ? 12.941 -0.118 -17.110 1.00 97.25 176 ASN A C 1
ATOM 1327 O O . ASN A 1 176 ? 13.298 -0.792 -16.148 1.00 97.25 176 ASN A O 1
ATOM 1331 N N . THR A 1 177 ? 13.531 -0.201 -18.307 1.00 95.88 177 THR A N 1
ATOM 1332 C CA . THR A 1 177 ? 14.734 -0.995 -18.582 1.00 95.88 177 THR A CA 1
ATOM 1333 C C . THR A 1 177 ? 15.733 -0.151 -19.361 1.00 95.88 177 THR A C 1
ATOM 1335 O O . THR A 1 177 ? 15.460 0.259 -20.488 1.00 95.88 177 THR A O 1
ATOM 1338 N N . HIS A 1 178 ? 16.913 0.073 -18.788 1.00 95.50 178 HIS A N 1
ATOM 1339 C CA . HIS A 1 178 ? 17.948 0.914 -19.378 1.00 95.50 178 HIS A CA 1
ATOM 1340 C C . HIS A 1 178 ? 19.299 0.204 -19.463 1.00 95.50 178 HIS A C 1
ATOM 1342 O O . HIS A 1 178 ? 19.630 -0.690 -18.682 1.00 95.50 178 HIS A O 1
ATOM 1348 N N . THR A 1 179 ? 20.110 0.658 -20.416 1.00 96.31 179 THR A N 1
ATOM 1349 C CA . THR A 1 179 ? 21.560 0.474 -20.374 1.00 96.31 179 THR A CA 1
ATOM 1350 C C . THR A 1 179 ? 22.172 1.757 -19.833 1.00 96.31 179 THR A C 1
ATOM 1352 O O . THR A 1 179 ? 22.008 2.813 -20.443 1.00 96.31 179 THR A O 1
ATOM 1355 N N . ILE A 1 180 ? 22.871 1.666 -18.705 1.00 95.50 180 ILE A N 1
ATOM 1356 C CA . ILE A 1 180 ? 23.523 2.798 -18.048 1.00 95.50 180 ILE A CA 1
ATOM 1357 C C . ILE A 1 180 ? 25.014 2.748 -18.386 1.00 95.50 180 ILE A C 1
ATOM 1359 O O . ILE A 1 180 ? 25.723 1.801 -18.032 1.00 95.50 180 ILE A O 1
ATOM 1363 N N . ASN A 1 181 ? 25.486 3.758 -19.116 1.00 95.19 181 ASN A N 1
ATOM 1364 C CA . ASN A 1 181 ? 26.906 3.910 -19.417 1.00 95.19 181 ASN A CA 1
ATOM 1365 C C . ASN A 1 181 ? 27.602 4.604 -18.241 1.00 95.19 181 ASN A C 1
ATOM 1367 O O . ASN A 1 181 ? 27.042 5.564 -17.717 1.00 95.19 181 ASN A O 1
ATOM 1371 N N . PRO A 1 182 ? 28.801 4.156 -17.837 1.00 93.56 182 PRO A N 1
ATOM 1372 C CA . PRO A 1 182 ? 29.559 4.812 -16.784 1.00 93.56 182 PRO A CA 1
ATOM 1373 C C . PRO A 1 182 ? 30.022 6.200 -17.237 1.00 93.56 182 PRO A C 1
ATOM 1375 O O . PRO A 1 182 ? 30.313 6.417 -18.418 1.00 93.56 182 PRO A O 1
ATOM 1378 N N . ASP A 1 183 ? 30.131 7.130 -16.292 1.00 92.75 183 ASP A N 1
ATOM 1379 C CA . ASP A 1 183 ? 30.729 8.432 -16.563 1.00 92.75 183 ASP A CA 1
ATOM 1380 C C . ASP A 1 183 ? 32.245 8.281 -16.828 1.00 92.75 183 ASP A C 1
ATOM 1382 O O . ASP A 1 183 ? 32.939 7.621 -16.046 1.00 92.75 183 ASP A O 1
ATOM 1386 N N . PRO A 1 184 ? 32.807 8.894 -17.891 1.00 90.62 184 PRO A N 1
ATOM 1387 C CA . PRO A 1 184 ? 34.226 8.754 -18.229 1.00 90.62 184 PRO A CA 1
ATOM 1388 C C . PRO A 1 184 ? 35.204 9.251 -17.155 1.00 90.62 184 PRO A C 1
ATOM 1390 O O . PRO A 1 184 ? 36.374 8.869 -17.177 1.00 90.62 184 PRO A O 1
ATOM 1393 N N . LEU A 1 185 ? 34.757 10.123 -16.248 1.00 91.44 185 LEU A N 1
ATOM 1394 C CA . LEU A 1 185 ? 35.548 10.681 -15.150 1.00 91.44 185 LEU A CA 1
ATOM 1395 C C . LEU A 1 185 ? 35.220 10.015 -13.803 1.00 91.44 185 LEU A C 1
ATOM 1397 O O . LEU A 1 185 ? 35.748 10.433 -12.772 1.00 91.44 185 LEU A O 1
ATOM 1401 N N . GLY A 1 186 ? 34.385 8.970 -13.805 1.00 87.38 186 GLY A N 1
ATOM 1402 C CA . GLY A 1 186 ? 33.981 8.229 -12.612 1.00 87.38 186 GLY A CA 1
ATOM 1403 C C . GLY A 1 186 ? 32.917 8.933 -11.769 1.00 87.38 186 GLY A C 1
ATOM 1404 O O . GLY A 1 186 ? 32.743 8.572 -10.602 1.00 87.38 186 GLY A O 1
ATOM 1405 N N . ALA A 1 187 ? 32.221 9.935 -12.319 1.00 88.50 187 ALA A N 1
ATOM 1406 C CA . ALA A 1 187 ? 31.067 10.531 -11.658 1.00 88.50 187 ALA A CA 1
ATOM 1407 C C . ALA A 1 187 ? 29.879 9.553 -11.597 1.00 88.50 187 ALA A C 1
ATOM 1409 O O . ALA A 1 187 ? 29.837 8.523 -12.271 1.00 88.50 187 ALA A O 1
ATOM 1410 N N . VAL A 1 188 ? 28.902 9.886 -10.759 1.00 89.62 188 VAL A N 1
ATOM 1411 C CA . VAL A 1 188 ? 27.657 9.122 -10.657 1.00 89.62 188 VAL A CA 1
ATOM 1412 C C . VAL A 1 188 ? 26.756 9.470 -11.828 1.00 89.62 188 VAL A C 1
ATOM 1414 O O . VAL A 1 188 ? 26.594 10.639 -12.174 1.00 89.62 188 VAL A O 1
ATOM 1417 N N . VAL A 1 189 ? 26.139 8.442 -12.398 1.00 91.38 189 VAL A N 1
ATOM 1418 C CA . VAL A 1 189 ? 25.132 8.562 -13.445 1.00 91.38 189 VAL A CA 1
ATOM 1419 C C . VAL A 1 189 ? 23.764 8.281 -12.840 1.00 91.38 189 VAL A C 1
ATOM 1421 O O . VAL A 1 189 ? 23.491 7.170 -12.386 1.00 91.38 189 VAL A O 1
ATOM 1424 N N . ASP A 1 190 ? 22.906 9.298 -12.840 1.00 91.94 190 ASP A N 1
ATOM 1425 C CA . ASP A 1 190 ? 21.515 9.181 -12.415 1.00 91.94 190 ASP A CA 1
ATOM 1426 C C . ASP A 1 190 ? 20.655 8.685 -13.591 1.00 91.94 190 ASP A C 1
ATOM 1428 O O . ASP A 1 190 ? 20.767 9.171 -14.716 1.00 91.94 190 ASP A O 1
ATOM 1432 N N . THR A 1 191 ? 19.785 7.708 -13.346 1.00 95.25 191 THR A N 1
ATOM 1433 C CA . THR A 1 191 ? 18.790 7.219 -14.314 1.00 95.25 191 THR A CA 1
ATOM 1434 C C . THR A 1 191 ? 17.431 7.118 -13.633 1.00 95.25 191 THR A C 1
ATOM 1436 O O . THR A 1 191 ? 17.315 6.552 -12.547 1.00 95.25 191 THR A O 1
ATOM 1439 N N . PHE A 1 192 ? 16.397 7.671 -14.258 1.00 96.50 192 PHE A N 1
ATOM 1440 C CA . PHE A 1 192 ? 15.052 7.767 -13.701 1.00 96.50 192 PHE A CA 1
ATOM 1441 C C . PHE A 1 192 ? 14.112 6.722 -14.300 1.00 96.50 192 PHE A C 1
ATOM 1443 O O . PHE A 1 192 ? 14.130 6.467 -15.501 1.00 96.50 192 PHE A O 1
ATOM 1450 N N . TYR A 1 193 ? 13.260 6.171 -13.445 1.00 98.00 193 TYR A N 1
ATOM 1451 C CA . TYR A 1 193 ? 12.276 5.127 -13.717 1.00 98.00 193 TYR A CA 1
ATOM 1452 C C . TYR A 1 193 ? 10.927 5.574 -13.148 1.00 98.00 193 TYR A C 1
ATOM 1454 O O . TYR A 1 193 ? 10.881 6.432 -12.262 1.00 98.00 193 TYR A O 1
ATOM 1462 N N . GLY A 1 194 ? 9.816 4.994 -13.597 1.00 97.38 194 GLY A N 1
ATOM 1463 C CA . GLY A 1 194 ? 8.507 5.367 -13.064 1.00 97.38 194 GLY A CA 1
ATOM 1464 C C . GLY A 1 194 ? 7.352 4.482 -13.489 1.00 97.38 194 GLY A C 1
ATOM 1465 O O . GLY A 1 194 ? 7.443 3.724 -14.447 1.00 97.38 194 GLY A O 1
ATOM 1466 N N . CYS A 1 195 ? 6.224 4.599 -12.798 1.00 97.69 195 CYS A N 1
ATOM 1467 C CA . CYS A 1 195 ? 5.009 3.876 -13.154 1.00 97.69 195 CYS A CA 1
ATOM 1468 C C . CYS A 1 195 ? 3.739 4.660 -12.822 1.00 97.69 195 CYS A C 1
ATOM 1470 O O . CYS A 1 195 ? 3.738 5.570 -11.986 1.00 97.69 195 CYS A O 1
ATOM 1472 N N . TRP A 1 196 ? 2.647 4.275 -13.482 1.00 96.94 196 TRP A N 1
ATOM 1473 C CA . TRP A 1 196 ? 1.296 4.624 -13.062 1.00 96.94 196 TRP A CA 1
ATOM 1474 C C . TRP A 1 196 ? 0.798 3.597 -12.039 1.00 96.94 196 TRP A C 1
ATOM 1476 O O . TRP A 1 196 ? 0.902 2.387 -12.246 1.00 96.94 196 TRP A O 1
ATOM 1486 N N . LEU A 1 197 ? 0.258 4.097 -10.931 1.00 94.62 197 LEU A N 1
ATOM 1487 C CA . LEU A 1 197 ? -0.375 3.315 -9.879 1.00 94.62 197 LEU A CA 1
ATOM 1488 C C . LEU A 1 197 ? -1.887 3.334 -10.125 1.00 94.62 197 LEU A C 1
ATOM 1490 O O . LEU A 1 197 ? -2.613 4.216 -9.672 1.00 94.62 197 LEU A O 1
ATOM 1494 N N . ASP A 1 198 ? -2.384 2.356 -10.866 1.00 92.69 198 ASP A N 1
ATOM 1495 C CA . ASP A 1 198 ? -3.781 2.233 -11.296 1.00 92.69 198 ASP A CA 1
ATOM 1496 C C . ASP A 1 198 ? -4.732 1.711 -10.199 1.00 92.69 198 ASP A C 1
ATOM 1498 O O . ASP A 1 198 ? -5.705 1.002 -10.449 1.00 92.69 198 ASP A O 1
ATOM 1502 N N . ILE A 1 199 ? -4.470 2.108 -8.954 1.00 92.12 199 ILE A N 1
ATOM 1503 C CA . ILE A 1 199 ? -5.193 1.693 -7.742 1.00 92.12 199 ILE A CA 1
ATOM 1504 C C . ILE A 1 199 ? -6.605 2.277 -7.623 1.00 92.12 199 ILE A C 1
ATOM 1506 O O . ILE A 1 199 ? -7.368 1.842 -6.770 1.00 92.12 199 ILE A O 1
ATOM 1510 N N . ASN A 1 200 ? -6.951 3.263 -8.450 1.00 93.88 200 ASN A N 1
ATOM 1511 C CA . ASN A 1 200 ? -8.218 3.998 -8.418 1.00 93.88 200 ASN A CA 1
ATOM 1512 C C . ASN A 1 200 ? -9.063 3.775 -9.681 1.00 93.88 200 ASN A C 1
ATOM 1514 O O . ASN A 1 200 ? -9.796 4.663 -10.112 1.00 93.88 200 ASN A O 1
ATOM 1518 N N . GLN 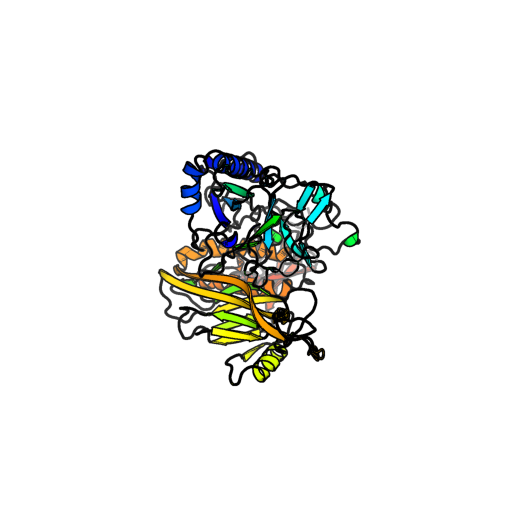A 1 201 ? -8.929 2.599 -10.302 1.00 94.56 201 GLN A N 1
ATOM 1519 C CA . GLN A 1 201 ? -9.649 2.219 -11.520 1.00 94.56 201 GLN A CA 1
ATOM 1520 C C . GLN A 1 201 ? -10.696 1.132 -11.213 1.00 94.56 201 GLN A C 1
ATOM 1522 O O . GLN A 1 201 ? -10.429 -0.051 -11.427 1.00 94.56 201 GLN A O 1
ATOM 1527 N N . PRO A 1 202 ? -11.888 1.493 -10.692 1.00 94.06 202 PRO A N 1
ATOM 1528 C CA . PRO A 1 202 ? -12.877 0.518 -10.220 1.00 94.06 202 PRO A CA 1
ATOM 1529 C C . PRO A 1 202 ? -13.400 -0.414 -11.321 1.00 94.06 202 PRO A C 1
ATOM 1531 O O . PRO A 1 202 ? -13.625 -1.592 -11.050 1.00 94.06 202 PRO A O 1
ATOM 1534 N N . GLY A 1 203 ? -13.541 0.095 -12.550 1.00 92.12 203 GLY A N 1
ATOM 1535 C CA . GLY A 1 203 ? -14.029 -0.665 -13.705 1.00 92.12 203 GLY A CA 1
ATOM 1536 C C . GLY A 1 203 ? -12.974 -1.514 -14.424 1.00 92.12 203 GLY A C 1
ATOM 1537 O O . GLY A 1 203 ? -13.318 -2.234 -15.358 1.00 92.12 203 GLY A O 1
ATOM 1538 N N . ASP A 1 204 ? -11.700 -1.448 -14.024 1.00 93.00 204 ASP A N 1
ATOM 1539 C CA . ASP A 1 204 ? -10.618 -2.203 -14.668 1.00 93.00 204 ASP A CA 1
ATOM 1540 C C . ASP A 1 204 ? -10.455 -3.595 -14.033 1.00 93.00 204 ASP A C 1
ATOM 1542 O O . ASP A 1 204 ? -9.556 -3.841 -13.226 1.00 93.00 204 ASP A O 1
ATOM 1546 N N . LEU A 1 205 ? -11.385 -4.501 -14.349 1.00 93.81 205 LEU A N 1
ATOM 1547 C CA . LEU A 1 205 ? -11.445 -5.856 -13.791 1.00 93.81 205 LEU A CA 1
ATOM 1548 C C . LEU A 1 205 ? -10.398 -6.764 -14.455 1.00 93.81 205 LEU A C 1
ATOM 1550 O O . LEU A 1 205 ? -10.547 -7.147 -15.616 1.00 93.81 205 LEU A O 1
ATOM 1554 N N . ARG A 1 206 ? -9.334 -7.130 -13.726 1.00 89.31 206 ARG A N 1
ATOM 1555 C CA . ARG A 1 206 ? -8.173 -7.833 -14.315 1.00 89.31 206 ARG A CA 1
ATOM 1556 C C . ARG A 1 206 ? -7.746 -9.102 -13.609 1.00 89.31 206 ARG A C 1
ATOM 1558 O O . ARG A 1 206 ? -7.246 -10.019 -14.260 1.00 89.31 206 ARG A O 1
ATOM 1565 N N . PHE A 1 207 ? -7.869 -9.136 -12.291 1.00 92.50 207 PHE A N 1
ATOM 1566 C CA . PHE A 1 207 ? -7.266 -10.180 -11.474 1.00 92.50 207 PHE A CA 1
ATOM 1567 C C . PHE A 1 207 ? -8.339 -10.955 -10.730 1.00 92.50 207 PHE A C 1
ATOM 1569 O O . PHE A 1 207 ? -9.386 -10.388 -10.429 1.00 92.50 207 PHE A O 1
ATOM 1576 N N . PRO A 1 208 ? -8.109 -12.235 -10.417 1.00 91.19 208 PRO A N 1
ATOM 1577 C CA . PRO A 1 208 ? -9.030 -12.951 -9.563 1.00 91.19 208 PRO A CA 1
ATOM 1578 C C . PRO A 1 208 ? -8.996 -12.380 -8.145 1.00 91.19 208 PRO A C 1
ATOM 1580 O O . PRO A 1 208 ? -7.961 -11.918 -7.667 1.00 91.19 208 PRO A O 1
ATOM 1583 N N . ASP A 1 209 ? -10.126 -12.449 -7.453 1.00 88.50 209 ASP A N 1
ATOM 1584 C CA . ASP A 1 209 ? -10.218 -12.142 -6.023 1.00 88.50 209 ASP A CA 1
ATOM 1585 C C . ASP A 1 209 ? -9.382 -13.113 -5.174 1.00 88.50 209 ASP A C 1
ATOM 1587 O O . ASP A 1 209 ? -8.808 -12.721 -4.155 1.00 88.50 209 ASP A O 1
ATOM 1591 N N . ARG A 1 210 ? -9.287 -14.376 -5.615 1.00 87.06 210 ARG A N 1
ATOM 1592 C CA . ARG A 1 210 ? -8.429 -15.429 -5.060 1.00 87.06 210 ARG A CA 1
ATOM 1593 C C . ARG A 1 210 ? -7.947 -16.402 -6.130 1.00 87.06 210 ARG A C 1
ATOM 1595 O O . ARG A 1 210 ? -8.680 -16.794 -7.036 1.00 87.06 210 ARG A O 1
ATOM 1602 N N . MET A 1 211 ? -6.750 -16.931 -5.928 1.00 85.19 211 MET A N 1
ATOM 1603 C CA . MET A 1 211 ? -6.145 -17.982 -6.744 1.00 85.19 211 MET A CA 1
ATOM 1604 C C . MET A 1 211 ? -6.655 -19.377 -6.329 1.00 85.19 211 MET A C 1
ATOM 1606 O O . MET A 1 211 ? -5.857 -20.256 -6.027 1.00 85.19 211 MET A O 1
ATOM 1610 N N . VAL A 1 212 ? -7.978 -19.582 -6.259 1.00 76.75 212 VAL A N 1
ATOM 1611 C CA . VAL A 1 212 ? -8.607 -20.867 -5.852 1.00 76.75 212 VAL A CA 1
ATOM 1612 C C . VAL A 1 212 ? -9.370 -21.581 -6.971 1.00 76.75 212 VAL A C 1
ATOM 1614 O O . VAL A 1 212 ? -9.755 -22.737 -6.800 1.00 76.75 212 VAL A O 1
ATOM 1617 N N . ALA A 1 213 ? -9.601 -20.922 -8.109 1.00 59.56 213 ALA A N 1
ATOM 1618 C CA . ALA A 1 213 ? -10.292 -21.509 -9.256 1.00 59.56 213 ALA A CA 1
ATOM 1619 C C . ALA A 1 213 ? -9.290 -22.046 -10.292 1.00 59.56 213 ALA A C 1
ATOM 1621 O O . ALA A 1 213 ? -8.354 -21.338 -10.658 1.00 59.56 213 ALA A O 1
ATOM 1622 N N . ASN A 1 214 ? -9.521 -23.275 -10.781 1.00 54.22 214 ASN A N 1
ATOM 1623 C CA . ASN A 1 214 ? -8.582 -24.073 -11.593 1.00 54.22 214 ASN A CA 1
ATOM 1624 C C . ASN A 1 214 ? -7.270 -24.357 -10.832 1.00 54.22 214 ASN A C 1
ATOM 1626 O O . ASN A 1 214 ? -6.998 -23.698 -9.835 1.00 54.22 214 ASN A O 1
ATOM 1630 N N . THR A 1 215 ? -6.474 -25.372 -11.190 1.00 56.94 215 THR A N 1
ATOM 1631 C CA . THR A 1 215 ? -5.235 -25.648 -10.435 1.00 56.94 215 THR A CA 1
ATOM 1632 C C . THR A 1 215 ? -4.370 -24.382 -10.484 1.00 56.94 215 THR A C 1
ATOM 1634 O O . THR A 1 215 ? -3.935 -24.010 -11.570 1.00 56.94 215 THR A O 1
ATOM 1637 N N . PRO A 1 216 ? -4.105 -23.673 -9.369 1.00 57.91 216 PRO A N 1
ATOM 1638 C CA . PRO A 1 216 ? -3.436 -22.367 -9.432 1.00 57.91 216 PRO A CA 1
ATOM 1639 C C . PRO A 1 216 ? -2.015 -22.468 -10.005 1.00 57.91 216 PRO A C 1
ATOM 1641 O O . PRO A 1 216 ? -1.500 -21.526 -10.603 1.00 57.91 216 PRO A O 1
ATOM 1644 N N . ALA A 1 217 ? -1.416 -23.657 -9.875 1.00 61.84 217 ALA A N 1
ATOM 1645 C CA . ALA A 1 217 ? -0.162 -24.046 -10.507 1.00 61.84 217 ALA A CA 1
ATOM 1646 C C . ALA A 1 217 ? -0.199 -24.008 -12.049 1.00 61.84 217 ALA A C 1
ATOM 1648 O O . ALA A 1 217 ? 0.853 -23.835 -12.659 1.00 61.84 217 ALA A O 1
ATOM 1649 N N . ASP A 1 218 ? -1.377 -24.123 -12.671 1.00 64.69 218 ASP A N 1
ATOM 1650 C CA . ASP A 1 218 ? -1.564 -24.095 -14.129 1.00 64.69 218 ASP A CA 1
ATOM 1651 C C . ASP A 1 218 ? -1.546 -22.660 -14.689 1.00 64.69 218 ASP A C 1
ATOM 1653 O O . ASP A 1 218 ? -1.316 -22.463 -15.882 1.00 64.69 218 ASP A O 1
ATOM 1657 N N . TYR A 1 219 ? -1.734 -21.646 -13.834 1.00 74.00 219 TYR A N 1
ATOM 1658 C CA . TYR A 1 219 ? -1.787 -20.229 -14.215 1.00 74.00 219 TYR A CA 1
ATOM 1659 C C . TYR A 1 219 ? -0.737 -19.392 -13.471 1.00 74.00 219 TYR A C 1
ATOM 1661 O O . TYR A 1 219 ? -1.078 -18.365 -12.878 1.00 74.00 219 TYR A O 1
ATOM 1669 N N . PRO A 1 220 ? 0.560 -19.761 -13.509 1.00 79.94 220 PRO A N 1
ATOM 1670 C CA . PRO A 1 220 ? 1.592 -19.070 -12.734 1.00 79.94 220 PRO A CA 1
ATOM 1671 C C . PRO A 1 220 ? 1.699 -17.579 -13.087 1.00 79.94 220 PRO A C 1
ATOM 1673 O O . PRO A 1 220 ? 2.146 -16.793 -12.247 1.00 79.94 220 PRO A O 1
ATOM 1676 N N . TYR A 1 221 ? 1.272 -17.211 -14.303 1.00 88.38 221 TYR A N 1
ATOM 1677 C CA . TYR A 1 221 ? 1.304 -15.858 -14.857 1.00 88.38 221 TYR A CA 1
ATOM 1678 C C . TYR A 1 221 ? -0.013 -15.455 -15.550 1.00 88.38 221 TYR A C 1
ATOM 1680 O O . TYR A 1 221 ? -0.027 -14.458 -16.266 1.00 88.38 221 TYR A O 1
ATOM 1688 N N . GLY A 1 222 ? -1.100 -16.217 -15.397 1.00 86.75 222 GLY A N 1
ATOM 1689 C CA . GLY A 1 222 ? -2.323 -16.071 -16.199 1.00 86.75 222 GLY A CA 1
ATOM 1690 C C . GLY A 1 222 ? -2.295 -16.865 -17.523 1.00 86.75 222 GLY A C 1
ATOM 1691 O O . GLY A 1 222 ? -1.450 -17.749 -17.677 1.00 86.75 222 GLY A O 1
ATOM 1692 N N . PRO A 1 223 ? -3.195 -16.580 -18.487 1.00 89.25 223 PRO A N 1
ATOM 1693 C CA . PRO A 1 223 ? -4.171 -15.488 -18.475 1.00 89.25 223 PRO A CA 1
ATOM 1694 C C . PRO A 1 223 ? -5.204 -15.645 -17.361 1.00 89.25 223 PRO A C 1
ATOM 1696 O O . PRO A 1 223 ? -5.601 -16.757 -17.028 1.00 89.25 223 PRO A O 1
ATOM 1699 N N . TYR A 1 224 ? -5.626 -14.528 -16.776 1.00 89.88 224 TYR A N 1
ATOM 1700 C CA . TYR A 1 224 ? -6.567 -14.528 -15.653 1.00 89.88 224 TYR A CA 1
ATOM 1701 C C . TYR A 1 224 ? -8.030 -14.459 -16.102 1.00 89.88 224 TYR A C 1
ATOM 1703 O O . TYR A 1 224 ? -8.923 -14.746 -15.316 1.00 89.88 224 TYR A O 1
ATOM 1711 N N . GLY A 1 225 ? -8.294 -14.176 -17.379 1.00 87.06 225 GLY A N 1
ATOM 1712 C CA . GLY A 1 225 ? -9.643 -14.070 -17.941 1.00 87.06 225 GLY A CA 1
ATOM 1713 C C . GLY A 1 225 ? -10.500 -15.339 -17.850 1.00 87.06 225 GLY A C 1
ATOM 1714 O O . GLY A 1 225 ? -11.698 -15.274 -18.092 1.00 87.06 225 GLY A O 1
ATOM 1715 N N . SER A 1 226 ? -9.915 -16.492 -17.507 1.00 82.12 226 SER A N 1
ATOM 1716 C CA . SER A 1 226 ? -10.644 -17.747 -17.278 1.00 82.12 226 SER A CA 1
ATOM 1717 C C . SER A 1 226 ? -11.174 -17.915 -15.851 1.00 82.12 226 SER A C 1
ATOM 1719 O O . SER A 1 226 ? -11.792 -18.937 -15.553 1.00 82.12 226 SER A O 1
ATOM 1721 N N . PHE A 1 227 ? -10.896 -16.977 -14.945 1.00 86.25 227 PHE A N 1
ATOM 1722 C CA . PHE A 1 227 ? -11.445 -16.999 -13.593 1.00 86.25 227 PHE A CA 1
ATOM 1723 C C . PHE A 1 227 ? -12.888 -16.487 -13.600 1.00 86.25 227 PHE A C 1
ATOM 1725 O O . PHE A 1 227 ? -13.224 -15.544 -14.309 1.00 86.25 227 PHE A O 1
ATOM 1732 N N . ASN A 1 228 ? -13.744 -17.107 -12.782 1.00 82.12 228 ASN A N 1
ATOM 1733 C CA . ASN A 1 228 ? -15.174 -16.780 -12.726 1.00 82.12 228 ASN A CA 1
ATOM 1734 C C . ASN A 1 228 ? -15.454 -15.372 -12.185 1.00 82.12 228 ASN A C 1
ATOM 1736 O O . ASN A 1 228 ? -16.493 -14.798 -12.493 1.00 82.12 228 ASN A O 1
ATOM 1740 N N . ASN A 1 229 ? -14.558 -14.854 -11.345 1.00 87.56 229 ASN A N 1
ATOM 1741 C CA . ASN A 1 229 ? -14.672 -13.541 -10.738 1.00 87.56 229 ASN A CA 1
ATOM 1742 C C . ASN A 1 229 ? -13.387 -12.765 -11.015 1.00 87.56 229 ASN A C 1
ATOM 1744 O O . ASN A 1 229 ? -12.305 -13.221 -10.644 1.00 87.56 229 ASN A O 1
ATOM 1748 N N . LEU A 1 230 ? -13.518 -11.614 -11.672 1.00 92.25 230 LEU A N 1
ATOM 1749 C CA . LEU A 1 230 ? -12.431 -10.666 -11.865 1.00 92.25 230 LEU A CA 1
ATOM 1750 C C . LEU A 1 230 ? -12.744 -9.395 -11.098 1.00 92.25 230 LEU A C 1
ATOM 1752 O O . LEU A 1 230 ? -13.854 -8.872 -11.156 1.00 92.25 230 LEU A O 1
ATOM 1756 N N . VAL A 1 231 ? -11.730 -8.894 -10.416 1.00 94.81 231 VAL A N 1
ATOM 1757 C CA . VAL A 1 231 ? -11.784 -7.697 -9.596 1.00 94.81 231 VAL A CA 1
ATOM 1758 C C . VAL A 1 231 ? -10.735 -6.696 -10.066 1.00 94.81 231 VAL A C 1
ATOM 1760 O O . VAL A 1 231 ? -9.738 -7.049 -10.715 1.00 94.81 231 VAL A O 1
ATOM 1763 N N . SER A 1 232 ? -10.976 -5.425 -9.763 1.00 95.69 232 SER A N 1
ATOM 1764 C CA . SER A 1 232 ? -10.001 -4.362 -9.996 1.00 95.69 232 SER A CA 1
ATOM 1765 C C . SER A 1 232 ? -8.906 -4.358 -8.933 1.00 95.69 232 SER A C 1
ATOM 1767 O O . SER A 1 232 ? -9.047 -4.923 -7.847 1.00 95.69 232 SER A O 1
ATOM 1769 N N . ILE A 1 233 ? -7.803 -3.665 -9.217 1.00 94.62 233 ILE A N 1
ATOM 1770 C CA . ILE A 1 233 ? -6.732 -3.449 -8.232 1.00 94.62 233 ILE A CA 1
ATOM 1771 C C . ILE A 1 233 ? -7.268 -2.704 -7.007 1.00 94.62 233 ILE A C 1
ATOM 1773 O O . ILE A 1 233 ? -6.887 -3.036 -5.885 1.00 94.62 233 ILE A O 1
ATOM 1777 N N . LEU A 1 234 ? -8.209 -1.772 -7.203 1.00 94.88 234 LEU A N 1
ATOM 1778 C CA . LEU A 1 234 ? -8.913 -1.102 -6.111 1.00 94.88 234 LEU A CA 1
ATOM 1779 C C . LEU A 1 234 ? -9.544 -2.123 -5.152 1.00 94.88 234 LEU A C 1
ATOM 1781 O O . LEU A 1 234 ? -9.381 -2.029 -3.944 1.00 94.88 234 LEU A O 1
ATOM 1785 N N . GLN A 1 235 ? -10.208 -3.153 -5.671 1.00 95.19 235 GLN A N 1
ATOM 1786 C CA . GLN A 1 235 ? -10.819 -4.207 -4.854 1.00 95.19 235 GLN A CA 1
ATOM 1787 C C . GLN A 1 235 ? -9.801 -5.145 -4.183 1.00 95.19 235 GLN A C 1
ATOM 1789 O O . GLN A 1 235 ? -10.154 -5.879 -3.255 1.00 95.19 235 GLN A O 1
ATOM 1794 N N . LEU A 1 236 ? -8.534 -5.123 -4.603 1.00 93.81 236 LEU A N 1
ATOM 1795 C CA . LEU A 1 236 ? -7.446 -5.879 -3.980 1.00 93.81 236 LEU A CA 1
ATOM 1796 C C . LEU A 1 236 ? -6.719 -5.101 -2.875 1.00 93.81 236 LEU A C 1
ATOM 1798 O O . LEU A 1 236 ? -6.021 -5.729 -2.077 1.00 93.81 236 LEU A O 1
ATOM 1802 N N . VAL A 1 237 ? -6.913 -3.782 -2.747 1.00 90.69 237 VAL A N 1
ATOM 1803 C CA . VAL A 1 237 ? -6.348 -3.042 -1.607 1.00 90.69 237 VAL A CA 1
ATOM 1804 C C . VAL A 1 237 ? -7.097 -3.365 -0.311 1.00 90.69 237 VAL A C 1
ATOM 1806 O O . VAL A 1 237 ? -8.260 -3.768 -0.298 1.00 90.69 237 VAL A O 1
ATOM 1809 N N . ARG A 1 238 ? -6.410 -3.236 0.820 1.00 91.50 238 ARG A N 1
ATOM 1810 C CA . ARG A 1 238 ? -6.903 -3.564 2.166 1.00 91.50 238 ARG A CA 1
ATOM 1811 C C . ARG A 1 238 ? -6.789 -2.388 3.125 1.00 91.50 238 ARG A C 1
ATOM 1813 O O . ARG A 1 238 ? -7.040 -2.560 4.307 1.00 91.50 238 ARG A O 1
ATOM 1820 N N . SER A 1 239 ? -6.431 -1.213 2.613 1.00 84.12 239 SER A N 1
ATOM 1821 C CA . SER A 1 239 ? -6.224 0.021 3.363 1.00 84.12 239 SER A CA 1
ATOM 1822 C C . SER A 1 239 ? -6.485 1.240 2.482 1.00 84.12 239 SER A C 1
ATOM 1824 O O . SER A 1 239 ? -6.445 1.113 1.258 1.00 84.12 239 SER A O 1
ATOM 1826 N N . GLN A 1 240 ? -6.657 2.414 3.099 1.00 80.88 240 GLN A N 1
ATOM 1827 C CA . GLN A 1 240 ? -6.688 3.699 2.393 1.00 80.88 240 GLN A CA 1
ATOM 1828 C C . GLN A 1 240 ? -5.392 3.917 1.625 1.00 80.88 240 GLN A C 1
ATOM 1830 O O . GLN A 1 240 ? -5.410 4.326 0.467 1.00 80.88 240 GLN A O 1
ATOM 1835 N N . HIS A 1 241 ? -4.278 3.579 2.275 1.00 81.19 241 HIS A N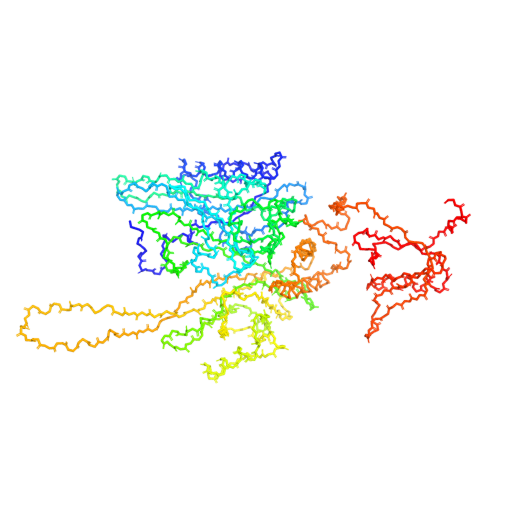 1
ATOM 1836 C CA . HIS A 1 241 ? -2.943 3.815 1.760 1.00 81.19 241 HIS A CA 1
ATOM 1837 C C . HIS A 1 241 ? -2.161 2.522 1.622 1.00 81.19 241 HIS A C 1
ATOM 1839 O O . HIS A 1 241 ? -2.236 1.640 2.482 1.00 81.19 241 HIS A O 1
ATOM 1845 N N . GLN A 1 242 ? -1.381 2.426 0.554 1.00 80.88 242 GLN A N 1
ATOM 1846 C CA . GLN A 1 242 ? -0.673 1.210 0.180 1.00 80.88 242 GLN A CA 1
ATOM 1847 C C . GLN A 1 242 ? 0.824 1.348 0.463 1.00 80.88 242 GLN A C 1
ATOM 1849 O O . GLN A 1 242 ? 1.386 2.443 0.467 1.00 80.88 242 GLN A O 1
ATOM 1854 N N . CYS A 1 243 ? 1.464 0.208 0.696 1.00 87.38 243 CYS A N 1
ATOM 1855 C CA . CYS A 1 243 ? 2.916 0.099 0.729 1.00 87.38 243 CYS A CA 1
ATOM 1856 C C . CYS A 1 243 ? 3.416 -0.056 -0.711 1.00 87.38 243 CYS A C 1
ATOM 1858 O O . CYS A 1 243 ? 2.998 -0.987 -1.404 1.00 87.38 243 CYS A O 1
ATOM 1860 N N . LEU A 1 244 ? 4.287 0.847 -1.161 1.00 89.88 244 LEU A N 1
ATOM 1861 C CA . LEU A 1 244 ? 4.997 0.722 -2.431 1.00 89.88 244 LEU A CA 1
ATOM 1862 C C . LEU A 1 244 ? 6.411 0.204 -2.172 1.00 89.88 244 LEU A C 1
ATOM 1864 O O . LEU A 1 244 ? 7.103 0.691 -1.278 1.00 89.88 244 LEU A O 1
ATOM 1868 N N . VAL A 1 245 ? 6.861 -0.730 -3.001 1.00 91.69 245 VAL A N 1
ATOM 1869 C CA . VAL A 1 245 ? 8.247 -1.183 -3.048 1.00 91.69 245 VAL A CA 1
ATOM 1870 C C . VAL A 1 245 ? 8.815 -1.033 -4.454 1.00 91.69 245 VAL A C 1
ATOM 1872 O O . VAL A 1 245 ? 8.129 -1.323 -5.437 1.00 91.69 245 VAL A O 1
ATOM 1875 N N . CYS A 1 246 ? 10.077 -0.613 -4.533 1.00 93.25 246 CYS A N 1
ATOM 1876 C CA . CYS A 1 246 ? 10.884 -0.674 -5.746 1.00 93.25 246 CYS A CA 1
ATOM 1877 C C . CYS A 1 246 ? 11.996 -1.713 -5.608 1.00 93.25 246 CYS A C 1
ATOM 1879 O O . CYS A 1 246 ? 12.628 -1.822 -4.560 1.00 93.25 246 CYS A O 1
ATOM 1881 N N . GLU A 1 247 ? 12.236 -2.434 -6.697 1.00 94.56 247 GLU A N 1
ATOM 1882 C CA . GLU A 1 247 ? 13.245 -3.481 -6.850 1.00 94.56 247 GLU A CA 1
ATOM 1883 C C . GLU A 1 247 ? 14.132 -3.131 -8.050 1.00 94.56 247 GLU A C 1
ATOM 1885 O O . GLU A 1 247 ? 13.622 -2.981 -9.160 1.00 94.56 247 GLU A O 1
ATOM 1890 N N . VAL A 1 248 ? 15.449 -3.023 -7.853 1.00 95.38 248 VAL A N 1
ATOM 1891 C CA . VAL A 1 248 ? 16.419 -2.947 -8.956 1.00 95.38 248 VAL A CA 1
ATOM 1892 C C . VAL A 1 248 ? 16.761 -4.368 -9.398 1.00 95.38 248 VAL A C 1
ATOM 1894 O O . VAL A 1 248 ? 17.480 -5.099 -8.719 1.00 95.38 248 VAL A O 1
ATOM 1897 N N . SER A 1 249 ? 16.251 -4.763 -10.560 1.00 94.94 249 SER A N 1
ATOM 1898 C CA . SER A 1 249 ? 16.561 -6.036 -11.200 1.00 94.94 249 SER A CA 1
ATOM 1899 C C . SER A 1 249 ? 17.776 -5.876 -12.111 1.00 94.94 249 SER A C 1
ATOM 1901 O O . SER A 1 249 ? 17.704 -5.272 -13.185 1.00 94.94 249 SER A O 1
ATOM 1903 N N . PHE A 1 250 ? 18.911 -6.417 -11.669 1.00 93.69 250 PHE A N 1
ATOM 1904 C CA . PHE A 1 250 ? 20.169 -6.386 -12.407 1.00 93.69 250 PHE A CA 1
ATOM 1905 C C . PHE A 1 250 ? 20.920 -7.713 -12.238 1.00 93.69 250 PHE A C 1
ATOM 1907 O O . PHE A 1 250 ? 21.446 -8.022 -11.176 1.00 93.69 250 PHE A O 1
ATOM 1914 N N . ALA A 1 251 ? 20.962 -8.527 -13.297 1.00 91.81 251 ALA A N 1
ATOM 1915 C CA . ALA A 1 251 ? 21.457 -9.906 -13.217 1.00 91.81 251 ALA A CA 1
ATOM 1916 C C . ALA A 1 251 ? 22.917 -10.069 -12.727 1.00 91.81 251 ALA A C 1
ATOM 1918 O O . ALA A 1 251 ? 23.175 -11.044 -12.022 1.00 91.81 251 ALA A O 1
ATOM 1919 N N . PRO A 1 252 ? 23.875 -9.180 -13.067 1.00 91.50 252 PRO A N 1
ATOM 1920 C CA . PRO A 1 252 ? 25.247 -9.279 -12.561 1.00 91.50 252 PRO A CA 1
ATOM 1921 C C . PRO A 1 252 ? 25.401 -9.045 -11.051 1.00 91.50 252 PRO A C 1
ATOM 1923 O O . PRO A 1 252 ? 26.414 -9.456 -10.492 1.00 91.50 252 PRO A O 1
ATOM 1926 N N . ASP A 1 253 ? 24.431 -8.393 -10.406 1.00 90.69 253 ASP A N 1
ATOM 1927 C CA . ASP A 1 253 ? 24.414 -8.127 -8.964 1.00 90.69 253 ASP A CA 1
ATOM 1928 C C . ASP A 1 253 ? 22.970 -8.294 -8.446 1.00 90.69 253 ASP A C 1
ATOM 1930 O O . ASP A 1 253 ? 22.237 -7.310 -8.312 1.00 90.69 253 ASP A O 1
ATOM 1934 N N . PRO A 1 254 ? 22.501 -9.545 -8.267 1.00 91.88 254 PRO A N 1
ATOM 1935 C CA . PRO A 1 254 ? 21.131 -9.820 -7.855 1.00 91.88 254 PRO A CA 1
ATOM 1936 C C . PRO A 1 254 ? 20.907 -9.505 -6.370 1.00 91.88 254 PRO A C 1
ATOM 1938 O O . PRO A 1 254 ? 21.831 -9.526 -5.562 1.00 91.88 254 PRO A O 1
ATOM 1941 N N . ILE A 1 255 ? 19.647 -9.275 -6.003 1.00 92.19 255 ILE A N 1
ATOM 1942 C CA . ILE A 1 255 ? 19.210 -9.139 -4.606 1.00 92.19 255 ILE A CA 1
ATOM 1943 C C . ILE A 1 255 ? 19.305 -10.506 -3.918 1.00 92.19 255 ILE A C 1
ATOM 1945 O O . ILE A 1 255 ? 18.869 -11.513 -4.491 1.00 92.19 255 ILE A O 1
ATOM 1949 N N . THR A 1 256 ? 19.853 -10.567 -2.703 1.00 92.88 256 THR A N 1
ATOM 1950 C CA . THR A 1 256 ? 19.935 -11.831 -1.966 1.00 92.88 256 THR A CA 1
ATOM 1951 C C . THR A 1 256 ? 18.573 -12.154 -1.356 1.00 92.88 256 THR A C 1
ATOM 1953 O O . THR A 1 256 ? 17.854 -11.289 -0.861 1.00 92.88 256 THR A O 1
ATOM 1956 N N . VAL A 1 257 ? 18.171 -13.426 -1.410 1.00 92.31 257 VAL A N 1
ATOM 1957 C CA . VAL A 1 257 ? 16.939 -13.875 -0.746 1.00 92.31 257 VAL A CA 1
ATOM 1958 C C . VAL A 1 257 ? 17.089 -13.667 0.755 1.00 92.31 257 VAL A C 1
ATOM 1960 O O . VAL A 1 257 ? 18.015 -14.215 1.352 1.00 92.31 257 VAL A O 1
ATOM 1963 N N . GLY A 1 258 ? 16.156 -12.936 1.359 1.00 87.88 258 GLY A N 1
ATOM 1964 C CA . GLY A 1 258 ? 16.258 -12.542 2.762 1.00 87.88 258 GLY A CA 1
ATOM 1965 C C . GLY A 1 258 ? 16.697 -11.094 2.986 1.00 87.88 258 GLY A C 1
ATOM 1966 O O . GLY A 1 258 ? 16.506 -10.629 4.100 1.00 87.88 258 GLY A O 1
ATOM 1967 N N . ASP A 1 259 ? 17.186 -10.389 1.961 1.00 88.31 259 ASP A N 1
ATOM 1968 C CA . ASP A 1 259 ? 17.489 -8.955 2.067 1.00 88.31 259 ASP A CA 1
ATOM 1969 C C . ASP A 1 259 ? 16.197 -8.138 2.194 1.00 88.31 259 ASP A C 1
ATOM 1971 O O . ASP A 1 259 ? 15.135 -8.525 1.694 1.00 88.31 259 ASP A O 1
ATOM 1975 N N . ASP A 1 260 ? 16.278 -6.963 2.799 1.00 86.75 260 ASP A N 1
ATOM 1976 C CA . ASP A 1 260 ? 15.204 -5.982 2.872 1.00 86.75 260 ASP A CA 1
ATOM 1977 C C . ASP A 1 260 ? 15.748 -4.544 2.732 1.00 86.75 260 ASP A C 1
ATOM 1979 O O . ASP A 1 260 ? 16.955 -4.330 2.644 1.00 86.75 260 ASP A O 1
ATOM 1983 N N . PRO A 1 261 ? 14.896 -3.506 2.649 1.00 84.94 261 PRO A N 1
ATOM 1984 C CA . PRO A 1 261 ? 15.374 -2.138 2.429 1.00 84.94 261 PRO A CA 1
ATOM 1985 C C . PRO A 1 261 ? 16.356 -1.599 3.487 1.00 84.94 261 PRO A C 1
ATOM 1987 O O . PRO A 1 261 ? 16.871 -0.494 3.308 1.00 84.94 261 PRO A O 1
ATOM 1990 N N . SER A 1 262 ? 16.567 -2.303 4.607 1.00 77.88 262 SER A N 1
ATOM 1991 C CA . SER A 1 262 ? 17.525 -1.918 5.645 1.00 77.88 262 SER A CA 1
ATOM 1992 C C . SER A 1 262 ? 18.953 -2.419 5.404 1.00 77.88 262 SER A C 1
ATOM 1994 O O . SER A 1 262 ? 19.881 -1.822 5.955 1.00 77.88 262 SER A O 1
ATOM 1996 N N . ASP A 1 263 ? 19.149 -3.460 4.589 1.00 81.06 263 ASP A N 1
ATOM 1997 C CA . ASP A 1 263 ? 20.453 -4.106 4.379 1.00 81.06 263 ASP A CA 1
ATOM 1998 C C . ASP A 1 263 ? 20.889 -4.207 2.906 1.00 81.06 263 ASP A C 1
ATOM 2000 O O . ASP A 1 263 ? 22.047 -4.538 2.634 1.00 81.06 263 ASP A O 1
ATOM 2004 N N . THR A 1 264 ? 20.024 -3.827 1.959 1.00 84.69 264 THR A N 1
ATOM 2005 C CA . THR A 1 264 ? 20.364 -3.713 0.536 1.00 84.69 264 THR A CA 1
ATOM 2006 C C . THR A 1 264 ? 19.982 -2.357 -0.056 1.00 84.69 264 THR A C 1
ATOM 2008 O O . THR A 1 264 ? 18.958 -1.760 0.273 1.00 84.69 264 THR A O 1
ATOM 2011 N N . ASP A 1 265 ? 20.794 -1.874 -0.993 1.00 84.31 265 ASP A N 1
ATOM 2012 C CA . ASP A 1 265 ? 20.545 -0.652 -1.767 1.00 84.31 265 ASP A CA 1
ATOM 2013 C C . ASP A 1 265 ? 19.629 -0.875 -2.982 1.00 84.31 265 ASP A C 1
ATOM 2015 O O . ASP A 1 265 ? 19.192 0.084 -3.619 1.00 84.31 265 ASP A O 1
ATOM 2019 N N . LYS A 1 266 ? 19.303 -2.136 -3.288 1.00 90.06 266 LYS A N 1
ATOM 2020 C CA . LYS A 1 266 ? 18.490 -2.549 -4.444 1.00 90.06 266 LYS A CA 1
ATOM 2021 C C . LYS A 1 266 ? 16.993 -2.592 -4.154 1.00 90.06 266 LYS A C 1
ATOM 2023 O O . LYS A 1 266 ? 16.199 -2.786 -5.077 1.00 90.06 266 LYS A O 1
ATOM 2028 N N . LEU A 1 267 ? 16.608 -2.431 -2.889 1.00 90.62 267 LEU A N 1
ATOM 2029 C CA . LEU A 1 267 ? 15.223 -2.390 -2.443 1.00 90.62 267 LEU A CA 1
ATOM 2030 C C . LEU A 1 267 ? 14.917 -1.042 -1.812 1.00 90.62 267 LEU A C 1
ATOM 2032 O O . LEU A 1 267 ? 15.700 -0.480 -1.052 1.00 90.62 267 LEU A O 1
ATOM 2036 N N . ALA A 1 268 ? 13.724 -0.546 -2.093 1.00 88.25 268 ALA A N 1
ATOM 2037 C CA . ALA A 1 268 ? 13.190 0.634 -1.446 1.00 88.25 268 ALA A CA 1
ATOM 2038 C C . ALA A 1 268 ? 11.757 0.396 -1.053 1.00 88.25 268 ALA A C 1
ATOM 2040 O O . ALA A 1 268 ? 10.992 -0.182 -1.816 1.00 88.25 268 ALA A O 1
ATOM 2041 N N . GLN A 1 269 ? 11.383 0.919 0.103 1.00 84.81 269 GLN A N 1
ATOM 2042 C CA . GLN A 1 269 ? 10.015 0.897 0.570 1.00 84.81 269 GLN A CA 1
ATOM 2043 C C . GLN A 1 269 ? 9.539 2.319 0.817 1.00 84.81 269 GLN A C 1
ATOM 2045 O O . GLN A 1 269 ? 10.223 3.125 1.449 1.00 84.81 269 GLN A O 1
ATOM 2050 N N . ARG A 1 270 ? 8.327 2.604 0.352 1.00 80.44 270 ARG A N 1
ATOM 2051 C CA . ARG A 1 270 ? 7.603 3.824 0.658 1.00 80.44 270 ARG A CA 1
ATOM 2052 C C . ARG A 1 270 ? 6.225 3.455 1.184 1.00 80.44 270 ARG A C 1
ATOM 2054 O O . ARG A 1 270 ? 5.310 3.127 0.433 1.00 80.44 270 ARG A O 1
ATOM 2061 N N . ASN A 1 271 ? 6.113 3.517 2.502 1.00 69.06 271 ASN A N 1
ATOM 2062 C CA . ASN A 1 271 ? 4.858 3.405 3.221 1.00 69.06 271 ASN A CA 1
ATOM 2063 C C . ASN A 1 271 ? 4.391 4.808 3.558 1.00 69.06 271 ASN A C 1
ATOM 2065 O O . ASN A 1 271 ? 5.072 5.511 4.296 1.00 69.06 271 ASN A O 1
ATOM 2069 N N . LEU A 1 272 ? 3.256 5.211 3.010 1.00 64.88 272 LEU A N 1
ATOM 2070 C CA . LEU A 1 272 ? 2.590 6.442 3.407 1.00 64.88 272 LEU A CA 1
ATOM 2071 C C . LEU A 1 272 ? 1.282 6.000 4.033 1.00 64.88 272 LEU A C 1
ATOM 2073 O O . LEU A 1 272 ? 0.544 5.270 3.385 1.00 64.88 272 LEU A O 1
ATOM 2077 N N . ALA A 1 273 ? 1.015 6.348 5.285 1.00 63.12 273 ALA A N 1
ATOM 2078 C CA . ALA A 1 273 ? -0.287 6.129 5.893 1.00 63.12 273 ALA A CA 1
ATOM 2079 C C . ALA A 1 273 ? -0.643 7.360 6.712 1.00 63.12 273 ALA A C 1
ATOM 2081 O O . ALA A 1 273 ? 0.095 7.738 7.615 1.00 63.12 273 ALA A O 1
ATOM 2082 N N . PHE A 1 274 ? -1.786 7.972 6.428 1.00 73.62 274 PHE A N 1
ATOM 2083 C CA . PHE A 1 274 ? -2.315 9.013 7.293 1.00 73.62 274 PHE A CA 1
ATOM 2084 C C . PHE A 1 274 ? -3.810 8.832 7.498 1.00 73.62 274 PHE A C 1
ATOM 2086 O O . PHE A 1 274 ? -4.545 8.428 6.597 1.00 73.62 274 PHE A O 1
ATOM 2093 N N . VAL A 1 275 ? -4.269 9.112 8.707 1.00 71.94 275 VAL A N 1
ATOM 2094 C CA . VAL A 1 275 ? -5.672 8.942 9.070 1.00 71.94 275 VAL A CA 1
ATOM 2095 C C . VAL A 1 275 ? -6.050 10.096 9.979 1.00 71.94 275 VAL A C 1
ATOM 2097 O O . VAL A 1 275 ? -5.596 10.180 11.118 1.00 71.94 275 VAL A O 1
ATOM 2100 N N . SER A 1 276 ? -6.875 11.009 9.472 1.00 77.00 276 SER A N 1
ATOM 2101 C CA . SER A 1 276 ? -7.206 12.237 10.192 1.00 77.00 276 SER A CA 1
ATOM 2102 C C . SER A 1 276 ? -8.095 11.980 11.413 1.00 77.00 276 SER A C 1
ATOM 2104 O O . SER A 1 276 ? -8.948 11.086 11.416 1.00 77.00 276 SER A O 1
ATOM 2106 N N . SER A 1 277 ? -7.951 12.807 12.446 1.00 78.75 277 SER A N 1
ATOM 2107 C CA . SER A 1 277 ? -8.847 12.839 13.609 1.00 78.75 277 SER A CA 1
ATOM 2108 C C . SER A 1 277 ? -9.734 14.081 13.584 1.00 78.75 277 SER A C 1
ATOM 2110 O O . SER A 1 277 ? -9.286 15.147 13.170 1.00 78.75 277 SER A O 1
ATOM 2112 N N . ALA A 1 278 ? -10.970 13.985 14.081 1.00 67.19 278 ALA A N 1
ATOM 2113 C CA . ALA A 1 278 ? -11.853 15.149 14.159 1.00 67.19 278 ALA A CA 1
ATOM 2114 C C . ALA A 1 278 ? -11.684 15.982 15.439 1.00 67.19 278 ALA A C 1
ATOM 2116 O O . ALA A 1 278 ? -11.578 15.455 16.550 1.00 67.19 278 ALA A O 1
ATOM 2117 N N . ASN A 1 279 ? -11.825 17.298 15.278 1.00 77.62 279 ASN A N 1
ATOM 2118 C CA . ASN A 1 279 ? -12.058 18.286 16.323 1.00 77.62 279 ASN A CA 1
ATOM 2119 C C . ASN A 1 279 ? -13.333 19.127 16.030 1.00 77.62 279 ASN A C 1
ATOM 2121 O O . ASN A 1 279 ? -13.472 19.672 14.936 1.00 77.62 279 ASN A O 1
ATOM 2125 N N . PRO A 1 280 ? -14.262 19.288 16.992 1.00 73.31 280 PRO A N 1
ATOM 2126 C CA . PRO A 1 280 ? -14.394 18.467 18.188 1.00 73.31 280 PRO A CA 1
ATOM 2127 C C . PRO A 1 280 ? -14.748 17.037 17.767 1.00 73.31 280 PRO A C 1
ATOM 2129 O O . PRO A 1 280 ? -15.666 16.829 16.974 1.00 73.31 280 PRO A O 1
ATOM 2132 N N . GLY A 1 281 ? -14.019 16.055 18.287 1.00 69.06 281 GLY A N 1
ATOM 2133 C CA . GLY A 1 281 ? -14.272 14.646 18.000 1.00 69.06 281 GLY A CA 1
ATOM 2134 C C . GLY A 1 281 ? -15.148 14.001 19.067 1.00 69.06 281 GLY A C 1
ATOM 2135 O O . GLY A 1 281 ? -15.002 14.297 20.255 1.00 69.06 281 GLY A O 1
ATOM 2136 N N . VAL A 1 282 ? -16.013 13.074 18.665 1.00 77.69 282 VAL A N 1
ATOM 2137 C CA . VAL A 1 282 ? -16.776 12.178 19.551 1.00 77.69 282 VAL A CA 1
ATOM 2138 C C . VAL A 1 282 ? -16.225 10.756 19.446 1.00 77.69 282 VAL A C 1
ATOM 2140 O O . VAL A 1 282 ? -15.426 10.461 18.567 1.00 77.69 282 VAL A O 1
ATOM 2143 N N . ASP A 1 283 ? -16.604 9.862 20.350 1.00 76.06 283 ASP A N 1
ATOM 2144 C CA . ASP A 1 283 ? -16.371 8.429 20.137 1.00 76.06 283 ASP A CA 1
ATOM 2145 C C . ASP A 1 283 ? -17.419 7.921 19.122 1.00 76.06 283 ASP A C 1
ATOM 2147 O O . ASP A 1 283 ? -18.601 8.232 19.314 1.00 76.06 283 ASP A O 1
ATOM 2151 N N . PRO A 1 284 ? -17.054 7.240 18.014 1.00 82.62 284 PRO A N 1
ATOM 2152 C CA . PRO A 1 284 ? -15.723 6.742 17.615 1.00 82.62 284 PRO A CA 1
ATOM 2153 C C . PRO A 1 284 ? -14.992 7.588 16.555 1.00 82.62 284 PRO A C 1
ATOM 2155 O O . PRO A 1 284 ? -14.032 7.135 15.939 1.00 82.62 284 PRO A O 1
ATOM 2158 N N . SER A 1 285 ? -15.383 8.846 16.350 1.00 84.19 285 SER A N 1
ATOM 2159 C CA . SER A 1 285 ? -14.729 9.792 15.423 1.00 84.19 285 SER A CA 1
ATOM 2160 C C . SER A 1 285 ? -13.251 10.086 15.738 1.00 84.19 285 SER A C 1
ATOM 2162 O O . SER A 1 285 ? -12.563 10.709 14.934 1.00 84.19 285 SER A O 1
ATOM 2164 N N . ARG A 1 286 ? -12.781 9.704 16.929 1.00 90.81 286 ARG A N 1
ATOM 2165 C CA . ARG A 1 286 ? -11.386 9.824 17.384 1.00 90.81 286 ARG A CA 1
ATOM 2166 C C . ARG A 1 286 ? -10.607 8.502 17.312 1.00 90.81 286 ARG A C 1
ATOM 2168 O O . ARG A 1 286 ? -9.480 8.449 17.801 1.00 90.81 286 ARG A O 1
ATOM 2175 N N . ILE A 1 287 ? -11.209 7.441 16.768 1.00 93.62 287 ILE A N 1
ATOM 2176 C CA . ILE A 1 287 ? -10.504 6.196 16.451 1.00 93.62 287 ILE A CA 1
ATOM 2177 C C . ILE A 1 287 ? -9.728 6.410 15.159 1.00 93.62 287 ILE A C 1
ATOM 2179 O O . ILE A 1 287 ? -10.286 6.891 14.175 1.00 93.62 287 ILE A O 1
ATOM 2183 N N . ILE A 1 288 ? -8.462 6.013 15.161 1.00 94.31 288 ILE A N 1
ATOM 2184 C CA . ILE A 1 288 ? -7.546 6.072 14.025 1.00 94.31 288 ILE A CA 1
ATOM 2185 C C . ILE A 1 288 ? -7.255 4.633 13.587 1.00 94.31 288 ILE A C 1
ATOM 2187 O O . ILE A 1 288 ? -6.420 3.964 14.205 1.00 94.31 288 ILE A O 1
ATOM 2191 N N . PRO A 1 289 ? -8.013 4.110 12.608 1.00 94.81 289 PRO A N 1
ATOM 2192 C CA . PRO A 1 289 ? -7.865 2.734 12.164 1.00 94.81 289 PRO A CA 1
ATOM 2193 C C . PRO A 1 289 ? -6.862 2.593 11.012 1.00 94.81 289 PRO A C 1
ATOM 2195 O O . PRO A 1 289 ? -7.002 3.246 9.982 1.00 94.81 289 PRO A O 1
ATOM 2198 N N . GLN A 1 290 ? -5.899 1.683 11.151 1.00 93.94 290 GLN A N 1
ATOM 2199 C CA . GLN A 1 290 ? -4.896 1.380 10.135 1.00 93.94 290 GLN A CA 1
ATOM 2200 C C . GLN A 1 290 ? -4.682 -0.132 10.010 1.00 93.94 290 GLN A C 1
ATOM 2202 O O . GLN A 1 290 ? -4.232 -0.808 10.934 1.00 93.94 290 GLN A O 1
ATOM 2207 N N . THR A 1 291 ? -4.996 -0.678 8.842 1.00 94.81 291 THR A N 1
ATOM 2208 C CA . THR A 1 291 ? -4.724 -2.078 8.493 1.00 94.81 291 THR A CA 1
ATOM 2209 C C . THR A 1 291 ? -3.257 -2.272 8.132 1.00 94.81 291 THR A C 1
ATOM 2211 O O . THR A 1 291 ? -2.660 -1.423 7.462 1.00 94.81 291 THR A O 1
ATOM 2214 N N . PHE A 1 292 ? -2.697 -3.414 8.506 1.00 94.06 292 PHE A N 1
ATOM 2215 C CA . PHE A 1 292 ? -1.310 -3.752 8.226 1.00 94.06 292 PHE A CA 1
ATOM 2216 C C . PHE A 1 292 ? -1.116 -5.264 8.141 1.00 94.06 292 PHE A C 1
ATOM 2218 O O . PHE A 1 292 ? -2.002 -6.048 8.487 1.00 94.06 292 PHE A O 1
ATOM 2225 N N . GLU A 1 293 ? 0.054 -5.668 7.676 1.00 92.38 293 GLU A N 1
ATOM 2226 C CA . GLU A 1 293 ? 0.482 -7.053 7.604 1.00 92.38 293 GLU A CA 1
ATOM 2227 C C . GLU A 1 293 ? 1.886 -7.203 8.194 1.00 92.38 293 GLU A C 1
ATOM 2229 O O . GLU A 1 293 ? 2.739 -6.322 8.048 1.00 92.38 293 GLU A O 1
ATOM 2234 N N . LEU A 1 294 ? 2.101 -8.317 8.895 1.00 92.81 294 LEU A N 1
ATOM 2235 C CA . LEU A 1 294 ? 3.358 -8.643 9.567 1.00 92.81 294 LEU A CA 1
ATOM 2236 C C . LEU A 1 294 ? 3.702 -10.127 9.394 1.00 92.81 294 LEU A C 1
ATOM 2238 O O . LEU A 1 294 ? 2.810 -10.971 9.259 1.00 92.81 294 LEU A O 1
ATOM 2242 N N . LYS A 1 295 ? 4.991 -10.468 9.427 1.00 92.75 295 LYS A N 1
ATOM 2243 C CA . LYS A 1 295 ? 5.441 -11.863 9.337 1.00 92.75 295 LYS A CA 1
ATOM 2244 C C . LYS A 1 295 ? 5.332 -12.556 10.693 1.00 92.75 295 LYS A C 1
ATOM 2246 O O . LYS A 1 295 ? 5.745 -11.970 11.691 1.00 92.75 295 LYS A O 1
ATOM 2251 N N . PRO A 1 296 ? 4.815 -13.793 10.770 1.00 93.69 296 PRO A N 1
ATOM 2252 C CA . PRO A 1 296 ? 4.912 -14.565 11.998 1.00 93.69 296 PRO A CA 1
ATOM 2253 C C . PRO A 1 296 ? 6.372 -14.901 12.325 1.00 93.69 296 PRO A C 1
ATOM 2255 O O . PRO A 1 296 ? 7.195 -15.034 11.419 1.00 93.69 296 PRO A O 1
ATOM 2258 N N . SER A 1 297 ? 6.667 -15.150 13.604 1.00 94.06 297 SER A N 1
ATOM 2259 C CA . SER A 1 297 ? 7.997 -15.626 14.000 1.00 94.06 297 SER A CA 1
ATOM 2260 C C . SER A 1 297 ? 8.335 -16.958 13.322 1.00 94.06 297 SER A C 1
ATOM 2262 O O . SER A 1 297 ? 7.450 -17.823 13.192 1.00 94.06 297 SER A O 1
ATOM 2264 N N . PRO A 1 298 ? 9.611 -17.194 12.966 1.00 89.56 298 PRO A N 1
ATOM 2265 C CA . PRO A 1 298 ? 10.030 -18.446 12.356 1.00 89.56 298 PRO A CA 1
ATOM 2266 C C . PRO A 1 298 ? 9.782 -19.636 13.296 1.00 89.56 298 PRO A C 1
ATOM 2268 O O . PRO A 1 298 ? 9.869 -19.542 14.524 1.00 89.56 298 PRO A O 1
ATOM 2271 N N . LYS A 1 299 ? 9.480 -20.809 12.719 1.00 88.62 299 LYS A N 1
ATOM 2272 C CA . LYS A 1 299 ? 9.242 -22.043 13.499 1.00 88.62 299 LYS A CA 1
ATOM 2273 C C . LYS A 1 299 ? 10.450 -22.395 14.378 1.00 88.62 299 LYS A C 1
ATOM 2275 O O . LYS A 1 299 ? 10.292 -22.730 15.560 1.00 88.62 299 LYS A O 1
ATOM 2280 N N . ALA A 1 300 ? 11.643 -22.297 13.792 1.00 90.06 300 ALA A N 1
ATOM 2281 C CA . ALA A 1 300 ? 12.920 -22.394 14.484 1.00 90.06 300 ALA A CA 1
ATOM 2282 C C . ALA A 1 300 ? 13.411 -20.981 14.816 1.00 90.06 300 ALA A C 1
ATOM 2284 O O . ALA A 1 300 ? 13.594 -20.171 13.911 1.00 90.06 300 ALA A O 1
ATOM 2285 N N . LEU A 1 301 ? 13.593 -20.697 16.107 1.00 90.88 301 LEU A N 1
ATOM 2286 C CA . LEU A 1 301 ? 14.159 -19.423 16.549 1.00 90.88 301 LEU A CA 1
ATOM 2287 C C . LEU A 1 301 ? 15.675 -19.443 16.369 1.00 90.88 301 LEU A C 1
ATOM 2289 O O . LEU A 1 301 ? 16.295 -20.509 16.412 1.00 90.88 301 LEU A O 1
ATOM 2293 N N . LYS A 1 302 ? 16.235 -18.251 16.200 1.00 90.69 302 LYS A N 1
ATOM 2294 C CA . LYS A 1 302 ? 17.669 -17.987 16.082 1.00 90.69 302 LYS A CA 1
ATOM 2295 C C . LYS A 1 302 ? 18.389 -18.194 17.418 1.00 90.69 302 LYS A C 1
ATOM 2297 O O . LYS A 1 302 ? 17.771 -18.571 18.418 1.00 90.69 302 LYS A O 1
ATOM 2302 N N . LEU A 1 303 ? 19.702 -17.976 17.462 1.00 88.81 303 LEU A N 1
ATOM 2303 C CA . LEU A 1 303 ? 20.537 -18.241 18.642 1.00 88.81 303 LEU A CA 1
ATOM 2304 C C . LEU A 1 303 ? 20.091 -17.482 19.901 1.00 88.81 303 LEU A C 1
ATOM 2306 O O . LEU A 1 303 ? 20.290 -17.984 21.005 1.00 88.81 303 LEU A O 1
ATOM 2310 N N . ASP A 1 304 ? 19.453 -16.317 19.761 1.00 89.12 304 ASP A N 1
ATOM 2311 C CA . ASP A 1 304 ? 18.898 -15.558 20.890 1.00 89.12 304 ASP A CA 1
ATOM 2312 C C . ASP A 1 304 ? 17.644 -16.193 21.512 1.00 89.12 304 ASP A C 1
ATOM 2314 O O . ASP A 1 304 ? 17.233 -15.783 22.598 1.00 89.12 304 ASP A O 1
ATOM 2318 N N . GLN A 1 305 ? 17.051 -17.192 20.847 1.00 90.69 305 GLN A N 1
ATOM 2319 C CA . GLN A 1 305 ? 15.813 -17.867 21.238 1.00 90.69 305 GLN A CA 1
ATOM 2320 C C . GLN A 1 305 ? 14.638 -16.899 21.453 1.00 90.69 305 GLN A C 1
ATOM 2322 O O . GLN A 1 305 ? 13.713 -17.201 22.214 1.00 90.69 305 GLN A O 1
ATOM 2327 N N . LYS A 1 306 ? 14.648 -15.748 20.771 1.00 92.38 306 LYS A N 1
ATOM 2328 C CA . LYS A 1 306 ? 13.573 -14.754 20.845 1.00 92.38 306 LYS A CA 1
ATOM 2329 C C . LYS A 1 306 ? 12.648 -14.864 19.637 1.00 92.38 306 LYS A C 1
ATOM 2331 O O . LYS A 1 306 ? 13.117 -15.167 18.542 1.00 92.38 306 LYS A O 1
ATOM 2336 N N . PRO A 1 307 ? 11.335 -14.648 19.818 1.00 95.38 307 PRO A N 1
ATOM 2337 C CA . PRO A 1 307 ? 10.452 -14.397 18.694 1.00 95.38 307 PRO A CA 1
ATOM 2338 C C . PRO A 1 307 ? 10.735 -13.013 18.098 1.00 95.38 307 PRO A C 1
ATOM 2340 O O . PRO A 1 307 ? 11.263 -12.123 18.770 1.00 95.38 307 PRO A O 1
ATOM 2343 N N . ASP A 1 308 ? 10.302 -12.819 16.861 1.00 95.38 308 ASP A N 1
ATOM 2344 C CA . ASP A 1 308 ? 10.129 -11.506 16.257 1.00 95.38 308 ASP A CA 1
ATOM 2345 C C . ASP A 1 308 ? 9.182 -10.653 17.113 1.00 95.38 308 ASP A C 1
ATOM 2347 O O . ASP A 1 308 ? 8.298 -11.161 17.811 1.00 95.38 308 ASP A O 1
ATOM 2351 N N . GLU A 1 309 ? 9.349 -9.336 17.056 1.00 96.56 309 GLU A N 1
ATOM 2352 C CA . GLU A 1 309 ? 8.533 -8.383 17.810 1.00 96.56 309 GLU A CA 1
ATOM 2353 C C . GLU A 1 309 ? 7.975 -7.305 16.882 1.00 96.56 309 GLU A C 1
ATOM 2355 O O . GLU A 1 309 ? 8.695 -6.733 16.066 1.00 96.56 309 GLU A O 1
ATOM 2360 N N . LEU A 1 310 ? 6.691 -6.993 17.040 1.00 97.44 310 LEU A N 1
ATOM 2361 C CA . LEU A 1 310 ? 6.101 -5.767 16.527 1.00 97.44 310 LEU A CA 1
ATOM 2362 C C . LEU A 1 310 ? 6.429 -4.649 17.518 1.00 97.44 310 LEU A C 1
ATOM 2364 O O . LEU A 1 310 ? 6.073 -4.727 18.695 1.00 97.44 310 LEU A O 1
ATOM 2368 N N . VAL A 1 311 ? 7.099 -3.611 17.043 1.00 96.81 311 VAL A N 1
ATOM 2369 C CA . VAL A 1 311 ? 7.516 -2.462 17.841 1.00 96.81 311 VAL A CA 1
ATOM 2370 C C . VAL A 1 311 ? 6.744 -1.240 17.387 1.00 96.81 311 VAL A C 1
ATOM 2372 O O . VAL A 1 311 ? 6.740 -0.911 16.203 1.00 96.81 311 VAL A O 1
ATOM 2375 N N . ILE A 1 312 ? 6.090 -0.575 18.335 1.00 97.00 312 ILE A N 1
ATOM 2376 C CA . ILE A 1 312 ? 5.330 0.646 18.083 1.00 97.00 312 ILE A CA 1
ATOM 2377 C C . ILE A 1 312 ? 5.925 1.770 18.921 1.00 97.00 312 ILE A C 1
ATOM 2379 O O . ILE A 1 312 ? 5.869 1.722 20.152 1.00 97.00 312 ILE A O 1
ATOM 2383 N N . ASP A 1 313 ? 6.477 2.780 18.257 1.00 96.62 313 ASP A N 1
ATOM 2384 C CA . ASP A 1 313 ? 6.830 4.052 18.878 1.00 96.62 313 ASP A CA 1
ATOM 2385 C C . ASP A 1 313 ? 5.648 5.002 18.749 1.00 96.62 313 ASP A C 1
ATOM 2387 O O . ASP A 1 313 ? 5.256 5.395 17.650 1.00 96.62 313 ASP A O 1
ATOM 2391 N N . TRP A 1 314 ? 5.083 5.387 19.888 1.00 95.69 314 TRP A N 1
ATOM 2392 C CA . TRP A 1 314 ? 3.901 6.247 19.945 1.00 95.69 314 TRP A CA 1
ATOM 2393 C C . TRP A 1 314 ? 4.226 7.735 19.764 1.00 95.69 314 TRP A C 1
ATOM 2395 O O . TRP A 1 314 ? 3.314 8.556 19.763 1.00 95.69 314 TRP A O 1
ATOM 2405 N N . GLY A 1 315 ? 5.510 8.093 19.647 1.00 94.00 315 GLY A N 1
ATOM 2406 C CA . GLY A 1 315 ? 5.953 9.452 19.349 1.00 94.00 315 GLY A CA 1
ATOM 2407 C C . GLY A 1 315 ? 5.340 10.496 20.283 1.00 94.00 315 GLY A C 1
ATOM 2408 O O . GLY A 1 315 ? 5.504 10.440 21.504 1.00 94.00 315 GLY A O 1
ATOM 2409 N N . ASN A 1 316 ? 4.637 11.457 19.688 1.00 93.62 316 ASN A N 1
ATOM 2410 C CA . ASN A 1 316 ? 3.967 12.565 20.368 1.00 93.62 316 ASN A CA 1
ATOM 2411 C C . ASN A 1 316 ? 2.452 12.348 20.564 1.00 93.62 316 ASN A C 1
ATOM 2413 O O . ASN A 1 316 ? 1.740 13.312 20.857 1.00 93.62 316 ASN A O 1
ATOM 2417 N N . VAL A 1 317 ? 1.947 11.116 20.419 1.00 94.94 317 VAL A N 1
ATOM 2418 C CA . VAL A 1 317 ? 0.543 10.782 20.703 1.00 94.94 317 VAL A CA 1
ATOM 2419 C C . VAL A 1 317 ? 0.186 11.190 22.145 1.00 94.94 317 VAL A C 1
ATOM 2421 O O . VAL A 1 317 ? 0.943 10.911 23.080 1.00 94.94 317 VAL A O 1
ATOM 2424 N N . PRO A 1 318 ? -0.959 11.864 22.366 1.00 94.62 318 PRO A N 1
ATOM 2425 C CA . PRO A 1 318 ? -1.297 12.437 23.663 1.00 94.62 318 PRO A CA 1
ATOM 2426 C C . PRO A 1 318 ? -1.538 11.365 24.730 1.00 94.62 318 PRO A C 1
ATOM 2428 O O . PRO A 1 318 ? -2.145 10.320 24.478 1.00 94.62 318 PRO A O 1
ATOM 2431 N N . SER A 1 319 ? -1.123 11.671 25.962 1.00 93.00 319 SER A N 1
ATOM 2432 C CA . SER A 1 319 ? -1.361 10.813 27.127 1.00 93.00 319 SER A CA 1
ATOM 2433 C C . SER A 1 319 ? -2.855 10.534 27.329 1.00 93.00 319 SER A C 1
ATOM 2435 O O . SER A 1 319 ? -3.698 11.410 27.139 1.00 93.00 319 SER A O 1
ATOM 2437 N N . GLY A 1 320 ? -3.179 9.302 27.725 1.00 92.69 320 GLY A N 1
ATOM 2438 C CA . GLY A 1 320 ? -4.555 8.806 27.814 1.00 92.69 320 GLY A CA 1
ATOM 2439 C C . GLY A 1 320 ? -5.076 8.167 26.524 1.00 92.69 320 GLY A C 1
ATOM 2440 O O . GLY A 1 320 ? -6.196 7.661 26.523 1.00 92.69 320 GLY A O 1
ATOM 2441 N N . SER A 1 321 ? -4.278 8.151 25.451 1.00 96.44 321 SER A N 1
ATOM 2442 C CA . SER A 1 321 ? -4.577 7.362 24.254 1.00 96.44 321 SER A CA 1
ATOM 2443 C C . SER A 1 321 ? -4.471 5.861 24.539 1.00 96.44 321 SER A C 1
ATOM 2445 O O . SER A 1 321 ? -3.560 5.406 25.237 1.00 96.44 321 SER A O 1
ATOM 2447 N N . VAL A 1 322 ? -5.384 5.083 23.964 1.00 96.88 322 VAL A N 1
ATOM 2448 C CA . VAL A 1 322 ? -5.408 3.615 24.066 1.00 96.88 322 VAL A CA 1
ATOM 2449 C C . VAL A 1 322 ? -5.328 3.035 22.663 1.00 96.88 322 VAL A C 1
ATOM 2451 O O . VAL A 1 322 ? -6.036 3.490 21.768 1.00 96.88 322 VAL A O 1
ATOM 2454 N N . ALA A 1 323 ? -4.473 2.039 22.464 1.00 97.81 323 ALA A N 1
ATOM 2455 C CA . ALA A 1 323 ? -4.338 1.341 21.199 1.00 97.81 323 ALA A CA 1
ATOM 2456 C C . ALA A 1 323 ? -4.787 -0.115 21.315 1.00 97.81 323 ALA A C 1
ATOM 2458 O O . ALA A 1 323 ? -4.497 -0.796 22.299 1.00 97.81 323 ALA A O 1
ATOM 2459 N N . GLN A 1 324 ? -5.465 -0.589 20.274 1.00 98.19 324 GLN A N 1
ATOM 2460 C CA . GLN A 1 324 ? -5.851 -1.981 20.089 1.00 98.19 324 GLN A CA 1
ATOM 2461 C C . GLN A 1 324 ? -5.175 -2.543 18.839 1.00 98.19 324 GLN A C 1
ATOM 2463 O O . GLN A 1 324 ? -5.197 -1.923 17.778 1.00 98.19 324 GLN A O 1
ATOM 2468 N N . ILE A 1 325 ? -4.582 -3.725 18.974 1.00 98.19 325 ILE A N 1
ATOM 2469 C CA . ILE A 1 325 ? -3.929 -4.473 17.905 1.00 98.19 325 ILE A CA 1
ATOM 2470 C C . ILE A 1 325 ? -4.716 -5.769 17.726 1.00 98.19 325 ILE A C 1
ATOM 2472 O O . ILE A 1 325 ? -4.599 -6.690 18.536 1.00 98.19 325 ILE A O 1
ATOM 2476 N N . TYR A 1 326 ? -5.546 -5.820 16.686 1.00 98.44 326 TYR A N 1
ATOM 2477 C CA . TYR A 1 326 ? -6.343 -6.991 16.328 1.00 98.44 326 TYR A CA 1
ATOM 2478 C C . TYR A 1 326 ? -5.585 -7.867 15.328 1.00 98.44 326 TYR A C 1
ATOM 2480 O O . TYR A 1 326 ? -5.257 -7.408 14.235 1.00 98.44 326 TYR A O 1
ATOM 2488 N N . LEU A 1 327 ? -5.320 -9.123 15.699 1.00 96.88 327 LEU A N 1
ATOM 2489 C CA . LEU A 1 327 ? -4.563 -10.103 14.914 1.00 96.88 327 LEU A CA 1
ATOM 2490 C C . LEU A 1 327 ? -5.281 -11.466 14.920 1.00 96.88 327 LEU A C 1
ATOM 2492 O O . LEU A 1 327 ? -4.916 -12.351 15.696 1.00 96.88 327 LEU A O 1
ATOM 2496 N N . PRO A 1 328 ? -6.285 -11.684 14.049 1.00 95.69 328 PRO A N 1
ATOM 2497 C CA . PRO A 1 328 ? -7.077 -12.919 14.038 1.00 95.69 328 PRO A CA 1
ATOM 2498 C C . PRO A 1 328 ? -6.274 -14.178 13.684 1.00 95.69 328 PRO A C 1
ATOM 2500 O O . PRO A 1 328 ? -6.679 -15.282 14.037 1.00 95.69 328 PRO A O 1
ATOM 2503 N N . GLY A 1 329 ? -5.123 -14.034 13.020 1.00 93.25 329 GLY A N 1
ATOM 2504 C CA . GLY A 1 329 ? -4.238 -15.159 12.701 1.00 93.25 329 GLY A CA 1
ATOM 2505 C C . GLY A 1 329 ? -3.455 -15.721 13.899 1.00 93.25 329 GLY A C 1
ATOM 2506 O O . GLY A 1 329 ? -2.715 -16.688 13.740 1.00 93.25 329 GLY A O 1
ATOM 2507 N N . THR A 1 330 ? -3.589 -15.133 15.091 1.00 94.69 330 THR A N 1
ATOM 2508 C CA . THR A 1 330 ? -3.002 -15.631 16.345 1.00 94.69 330 THR A CA 1
ATOM 2509 C C . THR A 1 330 ? -3.926 -15.336 17.528 1.00 94.69 330 THR A C 1
ATOM 2511 O O . THR A 1 330 ? -5.015 -14.813 17.335 1.00 94.69 330 THR A O 1
ATOM 2514 N N . THR A 1 331 ? -3.538 -15.680 18.758 1.00 96.56 331 THR A N 1
ATOM 2515 C CA . THR A 1 331 ? -4.343 -15.399 19.961 1.00 96.56 331 THR A CA 1
ATOM 2516 C C . THR A 1 331 ? -3.644 -14.422 20.896 1.00 96.56 331 THR A C 1
ATOM 2518 O O . THR A 1 331 ? -2.422 -14.468 21.070 1.00 96.56 331 THR A O 1
ATOM 2521 N N . SER A 1 332 ? -4.433 -13.594 21.581 1.00 97.75 332 SER A N 1
ATOM 2522 C CA . SER A 1 332 ? -3.953 -12.703 22.640 1.00 97.75 332 SER A CA 1
ATOM 2523 C C . SER A 1 332 ? -3.230 -13.482 23.737 1.00 97.75 332 SER A C 1
ATOM 2525 O O . SER A 1 332 ? -2.197 -13.045 24.233 1.00 97.75 332 SER A O 1
ATOM 2527 N N . THR A 1 333 ? -3.717 -14.679 24.078 1.00 97.81 333 THR A N 1
ATOM 2528 C CA . THR A 1 333 ? -3.075 -15.563 25.059 1.00 97.81 333 THR A CA 1
ATOM 2529 C C . THR A 1 333 ? -1.663 -15.966 24.633 1.00 97.81 333 THR A C 1
ATOM 2531 O O . THR A 1 333 ? -0.758 -15.931 25.462 1.00 97.81 333 THR A O 1
ATOM 2534 N N . ALA A 1 334 ? -1.445 -16.307 23.359 1.00 96.62 334 ALA A N 1
ATOM 2535 C CA . ALA A 1 334 ? -0.117 -16.665 22.862 1.00 96.62 334 ALA A CA 1
ATOM 2536 C C . ALA A 1 334 ? 0.854 -15.473 22.888 1.00 96.62 334 ALA A C 1
ATOM 2538 O O . ALA A 1 334 ? 2.011 -15.639 23.273 1.00 96.62 334 ALA A O 1
ATOM 2539 N N . ILE A 1 335 ? 0.383 -14.275 22.524 1.00 97.56 335 ILE A N 1
ATOM 2540 C CA . ILE A 1 335 ? 1.181 -13.041 22.596 1.00 97.56 335 ILE A CA 1
ATOM 2541 C C . ILE A 1 335 ? 1.558 -12.733 24.052 1.00 97.56 335 ILE A C 1
ATOM 2543 O O . ILE A 1 335 ? 2.728 -12.516 24.361 1.00 97.56 335 ILE A O 1
ATOM 2547 N N . LEU A 1 336 ? 0.586 -12.760 24.967 1.00 98.06 336 LEU A N 1
ATOM 2548 C CA . LEU A 1 336 ? 0.815 -12.469 26.385 1.00 98.06 336 LEU A CA 1
ATOM 2549 C C . LEU A 1 336 ? 1.719 -13.507 27.059 1.00 98.06 336 LEU A C 1
ATOM 2551 O O . LEU A 1 336 ? 2.525 -13.140 27.908 1.00 98.06 336 LEU A O 1
ATOM 2555 N N . ALA A 1 337 ? 1.637 -14.780 26.664 1.00 96.94 337 ALA A N 1
ATOM 2556 C CA . ALA A 1 337 ? 2.543 -15.815 27.157 1.00 96.94 337 ALA A CA 1
ATOM 2557 C C . ALA A 1 337 ? 4.003 -15.519 26.775 1.00 96.94 337 ALA A C 1
ATOM 2559 O O . ALA A 1 337 ? 4.893 -15.631 27.616 1.00 96.94 337 ALA A O 1
ATOM 2560 N N . TRP A 1 338 ? 4.256 -15.087 25.535 1.00 96.88 338 TRP A N 1
ATOM 2561 C CA . TRP A 1 338 ? 5.590 -14.633 25.138 1.00 96.88 338 TRP A CA 1
ATOM 2562 C C . TRP A 1 338 ? 6.015 -13.369 25.883 1.00 96.88 338 TRP A C 1
ATOM 2564 O O . TRP A 1 338 ? 7.147 -13.303 26.354 1.00 96.88 338 TRP A O 1
ATOM 2574 N N . ALA A 1 339 ? 5.117 -12.397 26.044 1.00 97.06 339 ALA A N 1
ATOM 2575 C CA . ALA A 1 339 ? 5.423 -11.152 26.742 1.00 97.06 339 ALA A CA 1
ATOM 2576 C C . ALA A 1 339 ? 5.819 -11.401 28.207 1.00 97.06 339 ALA A C 1
ATOM 2578 O O . ALA A 1 339 ? 6.805 -10.836 28.672 1.00 97.06 339 ALA A O 1
ATOM 2579 N N . GLY A 1 340 ? 5.113 -12.299 28.904 1.00 96.69 340 GLY A N 1
ATOM 2580 C CA . GLY A 1 340 ? 5.432 -12.692 30.279 1.00 96.69 340 GLY A CA 1
ATOM 2581 C C . GLY A 1 340 ? 6.739 -13.481 30.423 1.00 96.69 340 GLY A C 1
ATOM 2582 O O . GLY A 1 340 ? 7.330 -13.482 31.499 1.00 96.69 340 GLY A O 1
ATOM 2583 N N . ASN A 1 341 ? 7.213 -14.123 29.349 1.00 94.50 341 ASN A N 1
ATOM 2584 C CA . ASN A 1 341 ? 8.511 -14.804 29.326 1.00 94.50 341 ASN A CA 1
ATOM 2585 C C . ASN A 1 341 ? 9.674 -13.853 29.002 1.00 94.50 341 ASN A C 1
ATOM 2587 O O . ASN A 1 341 ? 10.786 -14.067 29.479 1.00 94.50 341 ASN A O 1
ATOM 2591 N N . LEU A 1 342 ? 9.441 -12.844 28.158 1.00 94.25 342 LEU A N 1
ATOM 2592 C CA . LEU A 1 342 ? 10.488 -11.949 27.653 1.00 94.25 342 LEU A CA 1
ATOM 2593 C C . LEU A 1 342 ? 10.701 -10.718 28.530 1.00 94.25 342 LEU A C 1
ATOM 2595 O O . LEU A 1 342 ? 11.833 -10.250 28.662 1.00 94.25 342 LEU A O 1
ATOM 2599 N N . TYR A 1 343 ? 9.629 -10.173 29.103 1.00 95.06 343 TYR A N 1
ATOM 2600 C CA . TYR A 1 343 ? 9.666 -8.885 29.783 1.00 95.06 343 TYR A CA 1
ATOM 2601 C C . TYR A 1 343 ? 9.423 -9.046 31.278 1.00 95.06 343 TYR A C 1
ATOM 2603 O O . TYR A 1 343 ? 8.436 -9.642 31.701 1.00 95.06 343 TYR A O 1
ATOM 2611 N N . THR A 1 344 ? 10.280 -8.422 32.088 1.00 93.88 344 THR A N 1
ATOM 2612 C CA . THR A 1 344 ? 10.087 -8.342 33.545 1.00 93.88 344 THR A CA 1
ATOM 2613 C C . THR A 1 344 ? 8.749 -7.690 33.899 1.00 93.88 344 THR A C 1
ATOM 2615 O O . THR A 1 344 ? 8.091 -8.090 34.856 1.00 93.88 344 THR A O 1
ATOM 2618 N N . THR A 1 345 ? 8.343 -6.678 33.127 1.00 91.81 345 THR A N 1
ATOM 2619 C CA . THR A 1 345 ? 7.045 -6.010 33.230 1.00 91.81 345 THR A CA 1
ATOM 2620 C C . THR A 1 345 ? 6.546 -5.626 31.839 1.00 91.81 345 THR A C 1
ATOM 2622 O O . THR A 1 345 ? 7.327 -5.255 30.966 1.00 91.81 345 THR A O 1
ATOM 2625 N N . HIS A 1 346 ? 5.231 -5.690 31.631 1.00 94.00 346 HIS A N 1
ATOM 2626 C CA . HIS A 1 346 ? 4.576 -5.175 30.430 1.00 94.00 346 HIS A CA 1
ATOM 2627 C C . HIS A 1 346 ? 3.175 -4.653 30.762 1.00 94.00 346 HIS A C 1
ATOM 2629 O O . HIS A 1 346 ? 2.559 -5.052 31.749 1.00 94.00 346 HIS A O 1
ATOM 2635 N N . ASN A 1 347 ? 2.655 -3.764 29.918 1.00 92.12 347 ASN A N 1
ATOM 2636 C CA . ASN A 1 347 ? 1.311 -3.188 30.031 1.00 92.12 347 ASN A CA 1
ATOM 2637 C C . ASN A 1 347 ? 0.311 -3.777 29.016 1.00 92.12 347 ASN A C 1
ATOM 2639 O O . ASN A 1 347 ? -0.824 -3.308 28.958 1.00 92.12 347 ASN A O 1
ATOM 2643 N N . LEU A 1 348 ? 0.722 -4.795 28.248 1.00 97.31 348 LEU A N 1
ATOM 2644 C CA . LEU A 1 348 ? -0.137 -5.513 27.303 1.00 97.31 348 LEU A CA 1
ATOM 2645 C C . LEU A 1 348 ? -1.268 -6.244 28.033 1.00 97.31 348 LEU A C 1
ATOM 2647 O O . LEU A 1 348 ? -1.021 -6.954 29.011 1.00 97.31 348 LEU A O 1
ATOM 2651 N N . LYS A 1 349 ? -2.494 -6.104 27.527 1.00 97.38 349 LYS A N 1
ATOM 2652 C CA . LYS A 1 349 ? -3.695 -6.781 28.033 1.00 97.38 349 LYS A CA 1
ATOM 2653 C C . LYS A 1 349 ? -4.466 -7.412 26.883 1.00 97.38 349 LYS A C 1
ATOM 2655 O O . LYS A 1 349 ? -4.401 -6.931 25.760 1.00 97.38 349 LYS A O 1
ATOM 2660 N N . ALA A 1 350 ? -5.224 -8.467 27.159 1.00 97.88 350 ALA A N 1
ATOM 2661 C CA . ALA A 1 350 ? -6.192 -8.981 26.197 1.00 97.88 350 ALA A CA 1
ATOM 2662 C C . ALA A 1 350 ? -7.485 -8.162 26.308 1.00 97.88 350 ALA A C 1
ATOM 2664 O O . ALA A 1 350 ? -8.091 -8.139 27.379 1.00 97.88 350 ALA A O 1
ATOM 2665 N N . ALA A 1 351 ? -7.904 -7.515 25.219 1.00 97.31 351 ALA A N 1
ATOM 2666 C CA . ALA A 1 351 ? -9.249 -6.941 25.114 1.00 97.31 351 ALA A CA 1
ATOM 2667 C C . ALA A 1 351 ? -10.273 -8.014 24.710 1.00 97.31 351 ALA A C 1
ATOM 2669 O O . ALA A 1 351 ? -11.396 -8.034 25.206 1.00 97.31 351 ALA A O 1
ATOM 2670 N N . ASP A 1 352 ? -9.860 -8.937 23.841 1.00 97.12 352 ASP A N 1
ATOM 2671 C CA . ASP A 1 352 ? -10.615 -10.118 23.421 1.00 97.12 352 ASP A CA 1
ATOM 2672 C C . ASP A 1 352 ? -9.625 -11.239 22.998 1.00 97.12 352 ASP A C 1
ATOM 2674 O O . ASP A 1 352 ? -8.404 -11.024 23.073 1.00 97.12 352 ASP A O 1
ATOM 2678 N N . PRO A 1 353 ? -10.083 -12.439 22.576 1.00 97.88 353 PRO A N 1
ATOM 2679 C CA . PRO A 1 353 ? -9.199 -13.558 22.225 1.00 97.88 353 PRO A CA 1
ATOM 2680 C C . PRO A 1 353 ? -8.163 -13.285 21.123 1.00 97.88 353 PRO A C 1
ATOM 2682 O O . PRO A 1 353 ? -7.186 -14.029 21.033 1.00 97.88 353 PRO A O 1
ATOM 2685 N N . HIS A 1 354 ? -8.349 -12.241 20.311 1.00 97.75 354 HIS A N 1
ATOM 2686 C CA . HIS A 1 354 ? -7.501 -11.898 19.165 1.00 97.75 354 HIS A CA 1
ATOM 2687 C C . HIS A 1 354 ? -7.029 -10.432 19.168 1.00 97.75 354 HIS A C 1
ATOM 2689 O O . HIS A 1 354 ? -6.392 -9.996 18.209 1.00 97.75 354 HIS A O 1
ATOM 2695 N N . THR A 1 355 ? -7.337 -9.665 20.216 1.00 98.50 355 THR A N 1
ATOM 2696 C CA . THR A 1 355 ? -6.961 -8.253 20.351 1.00 98.50 355 THR A CA 1
ATOM 2697 C C . THR A 1 355 ? -6.116 -8.001 21.590 1.00 98.50 355 THR A C 1
ATOM 2699 O O . THR A 1 355 ? -6.551 -8.255 22.719 1.00 98.50 355 THR A O 1
ATOM 2702 N N . ILE A 1 356 ? -4.944 -7.405 21.373 1.00 98.44 356 ILE A N 1
ATOM 2703 C CA . ILE A 1 356 ? -4.110 -6.833 22.429 1.00 98.44 356 ILE A CA 1
ATOM 2704 C C . ILE A 1 356 ? -4.450 -5.356 22.598 1.00 98.44 356 ILE A C 1
ATOM 2706 O O . ILE A 1 356 ? -4.506 -4.617 21.622 1.00 98.44 356 ILE A O 1
ATOM 2710 N N . GLU A 1 357 ? -4.652 -4.926 23.835 1.00 98.25 357 GLU A N 1
ATOM 2711 C CA . GLU A 1 357 ? -4.825 -3.530 24.216 1.00 98.25 357 GLU A CA 1
ATOM 2712 C C . GLU A 1 357 ? -3.608 -3.032 24.995 1.00 98.25 357 GLU A C 1
ATOM 2714 O O . GLU A 1 357 ? -3.034 -3.750 25.823 1.00 98.25 357 GLU A O 1
ATOM 2719 N N . VAL A 1 358 ? -3.225 -1.786 24.727 1.00 97.19 358 VAL A N 1
ATOM 2720 C CA . VAL A 1 358 ? -2.105 -1.113 25.376 1.00 97.19 358 VAL A CA 1
ATOM 2721 C C . VAL A 1 358 ? -2.370 0.388 25.496 1.00 97.19 358 VAL A C 1
ATOM 2723 O O . VAL A 1 358 ? -3.031 0.990 24.652 1.00 97.19 358 VAL A O 1
ATOM 2726 N N . ASN A 1 359 ? -1.832 1.018 26.539 1.00 95.75 359 ASN A N 1
ATOM 2727 C CA . ASN A 1 359 ? -1.792 2.478 26.607 1.00 95.75 359 ASN A CA 1
ATOM 2728 C C . ASN A 1 359 ? -0.748 2.991 25.607 1.00 95.75 359 ASN A C 1
ATOM 2730 O O . ASN A 1 359 ? 0.417 2.598 25.692 1.00 95.75 359 ASN A O 1
ATOM 2734 N N . ALA A 1 360 ? -1.150 3.872 24.693 1.00 93.75 360 ALA A N 1
ATOM 2735 C CA . ALA A 1 360 ? -0.260 4.432 23.684 1.00 93.75 360 ALA A CA 1
ATOM 2736 C C . ALA A 1 360 ? 0.647 5.500 24.316 1.00 93.75 360 ALA A C 1
ATOM 2738 O O . ALA A 1 360 ? 0.239 6.639 24.538 1.00 93.75 360 ALA A O 1
ATOM 2739 N N . GLY A 1 361 ? 1.874 5.105 24.655 1.00 90.56 361 GLY A N 1
ATOM 2740 C CA . GLY A 1 361 ? 2.911 5.990 25.181 1.00 90.56 361 GLY A CA 1
ATOM 2741 C C . GLY A 1 361 ? 4.289 5.328 25.190 1.00 90.56 361 GLY A C 1
ATOM 2742 O O . GLY A 1 361 ? 4.408 4.129 25.445 1.00 90.56 361 GLY A O 1
ATOM 2743 N N . GLY A 1 362 ? 5.335 6.109 24.906 1.00 92.19 362 GLY A N 1
ATOM 2744 C CA . GLY A 1 362 ? 6.706 5.603 24.782 1.00 92.19 362 GLY A CA 1
ATOM 2745 C C . GLY A 1 362 ? 6.856 4.618 23.618 1.00 92.19 362 GLY A C 1
ATOM 2746 O O . GLY A 1 362 ? 6.336 4.863 22.530 1.00 92.19 362 GLY A O 1
ATOM 2747 N N . THR A 1 363 ? 7.527 3.493 23.869 1.00 95.25 363 THR A N 1
ATOM 2748 C CA . THR A 1 363 ? 7.687 2.392 22.907 1.00 95.25 363 THR A CA 1
ATOM 2749 C C . THR A 1 363 ? 7.061 1.123 23.469 1.00 95.25 363 THR A C 1
ATOM 2751 O O . THR A 1 363 ? 7.277 0.771 24.628 1.00 95.25 363 THR A O 1
ATOM 2754 N N . THR A 1 364 ? 6.289 0.415 22.651 1.00 96.31 364 THR A N 1
ATOM 2755 C CA . THR A 1 364 ? 5.684 -0.871 23.004 1.00 96.31 364 THR A CA 1
ATOM 2756 C C . THR A 1 364 ? 6.278 -1.981 22.153 1.00 96.31 364 THR A C 1
ATOM 2758 O O . THR A 1 364 ? 6.319 -1.861 20.933 1.00 96.31 364 THR A O 1
ATOM 2761 N N . TYR A 1 365 ? 6.684 -3.073 22.800 1.00 96.56 365 TYR A N 1
ATOM 2762 C CA . TYR A 1 365 ? 7.160 -4.287 22.144 1.00 96.56 365 TYR A CA 1
ATOM 2763 C C . TYR A 1 365 ? 6.112 -5.385 22.308 1.00 96.56 365 TYR A C 1
ATOM 2765 O O . TYR A 1 365 ? 5.734 -5.740 23.427 1.00 96.56 365 TYR A O 1
ATOM 2773 N N . ILE A 1 366 ? 5.635 -5.930 21.195 1.00 97.56 366 ILE A N 1
ATOM 2774 C CA . ILE A 1 366 ? 4.611 -6.972 21.155 1.00 97.56 366 ILE A CA 1
ATOM 2775 C C . ILE A 1 366 ? 5.236 -8.204 20.494 1.00 97.56 366 ILE A C 1
ATOM 2777 O O . ILE A 1 366 ? 5.495 -8.171 19.292 1.00 97.56 366 ILE A O 1
ATOM 2781 N N . PRO A 1 367 ? 5.497 -9.292 21.236 1.00 97.38 367 PRO A N 1
ATOM 2782 C CA . PRO A 1 367 ? 6.093 -10.480 20.646 1.00 97.38 367 PRO A CA 1
ATOM 2783 C C . PRO A 1 367 ? 5.110 -11.148 19.689 1.00 97.38 367 PRO A C 1
ATOM 2785 O O . PRO A 1 367 ? 3.932 -11.330 20.006 1.00 97.38 367 PRO A O 1
ATOM 2788 N N . ILE A 1 368 ? 5.606 -11.530 18.519 1.00 96.81 368 ILE A N 1
ATOM 2789 C CA . ILE A 1 368 ? 4.828 -12.153 17.458 1.00 96.81 368 ILE A CA 1
ATOM 2790 C C . ILE A 1 368 ? 4.958 -13.670 17.613 1.00 96.81 368 ILE A C 1
ATOM 2792 O O . ILE A 1 368 ? 6.056 -14.209 17.471 1.00 96.81 368 ILE A O 1
ATOM 2796 N N . PRO A 1 369 ? 3.877 -14.415 17.895 1.00 94.44 369 PRO A N 1
ATOM 2797 C CA . PRO A 1 369 ? 3.966 -15.859 18.051 1.00 94.44 369 PRO A CA 1
ATOM 2798 C C . PRO A 1 369 ? 4.478 -16.556 16.786 1.00 94.44 369 PRO A C 1
ATOM 2800 O O . PRO A 1 369 ? 4.313 -16.070 15.665 1.00 94.44 369 PRO A O 1
ATOM 2803 N N . LYS A 1 370 ? 5.074 -17.738 16.973 1.00 91.12 370 LYS A N 1
ATOM 2804 C CA . LYS A 1 370 ? 5.470 -18.613 15.864 1.00 91.12 370 LYS A CA 1
ATOM 2805 C C . LYS A 1 370 ? 4.257 -18.945 15.003 1.00 91.12 370 LYS A C 1
ATOM 2807 O O . LYS A 1 370 ? 3.211 -19.303 15.545 1.00 91.12 370 LYS A O 1
ATOM 2812 N N . GLY A 1 371 ? 4.409 -18.882 13.686 1.00 81.81 371 GLY A N 1
ATOM 2813 C CA . GLY A 1 371 ? 3.292 -19.079 12.764 1.00 81.81 371 GLY A CA 1
ATOM 2814 C C . GLY A 1 371 ? 3.640 -19.859 11.502 1.00 81.81 371 GLY A C 1
ATOM 2815 O O . GLY A 1 371 ? 4.669 -20.533 11.407 1.00 81.81 371 GLY A O 1
ATOM 2816 N N . GLY A 1 372 ? 2.688 -19.842 10.568 1.00 78.75 372 GLY A N 1
ATOM 2817 C CA . GLY A 1 372 ? 2.781 -20.511 9.273 1.00 78.75 372 GLY A CA 1
ATOM 2818 C C . GLY A 1 372 ? 3.614 -19.734 8.252 1.00 78.75 372 GLY A C 1
ATOM 2819 O O . GLY A 1 372 ? 4.362 -18.831 8.598 1.00 78.75 372 GLY A O 1
ATOM 2820 N N . LEU A 1 373 ? 3.476 -20.108 6.980 1.00 75.88 373 LEU A N 1
ATOM 2821 C CA . LEU A 1 373 ? 4.173 -19.460 5.858 1.00 75.88 373 LEU A CA 1
ATOM 2822 C C . LEU A 1 373 ? 3.443 -18.218 5.321 1.00 75.88 373 LEU A C 1
ATOM 2824 O O . LEU A 1 373 ? 3.975 -17.525 4.464 1.00 75.88 373 LEU A O 1
ATOM 2828 N N . VAL A 1 374 ? 2.218 -17.969 5.787 1.00 86.94 374 VAL A N 1
ATOM 2829 C CA . VAL A 1 374 ? 1.403 -16.820 5.378 1.00 86.94 374 VAL A CA 1
ATOM 2830 C C . VAL A 1 374 ? 1.519 -15.740 6.441 1.00 86.94 374 VAL A C 1
ATOM 2832 O O . VAL A 1 374 ? 1.484 -16.036 7.641 1.00 86.94 374 VAL A O 1
ATOM 2835 N N . ASN A 1 375 ? 1.638 -14.493 5.997 1.00 92.06 375 ASN A N 1
ATOM 2836 C CA . ASN A 1 375 ? 1.714 -13.348 6.889 1.00 92.06 375 ASN A CA 1
ATOM 2837 C C . ASN A 1 375 ? 0.414 -13.183 7.703 1.00 92.06 375 ASN A C 1
ATOM 2839 O O . ASN A 1 375 ? -0.667 -13.637 7.314 1.00 92.06 375 ASN A O 1
ATOM 2843 N N . LEU A 1 376 ? 0.486 -12.495 8.837 1.00 93.81 376 LEU A N 1
ATOM 2844 C CA . LEU A 1 376 ? -0.680 -12.187 9.661 1.00 93.81 376 LEU A CA 1
ATOM 2845 C C . LEU A 1 376 ? -1.280 -10.849 9.216 1.00 93.81 376 LEU A C 1
ATOM 2847 O O . LEU A 1 376 ? -0.592 -9.830 9.224 1.00 93.81 376 LEU A O 1
ATOM 2851 N N . ALA A 1 377 ? -2.562 -10.853 8.846 1.00 95.06 377 ALA A N 1
ATOM 2852 C CA . ALA A 1 377 ? -3.325 -9.631 8.607 1.00 95.06 377 ALA A CA 1
ATOM 2853 C C . ALA A 1 377 ? -3.771 -9.026 9.946 1.00 95.06 377 ALA A C 1
ATOM 2855 O O . ALA A 1 377 ? -4.225 -9.757 10.833 1.00 95.06 377 ALA A O 1
ATOM 2856 N N . GLY A 1 378 ? -3.656 -7.706 10.088 1.00 96.19 378 GLY A N 1
ATOM 2857 C CA . GLY A 1 378 ? -3.937 -7.005 11.334 1.00 96.19 378 GLY A CA 1
ATOM 2858 C C . GLY A 1 378 ? -4.605 -5.647 11.161 1.00 96.19 378 GLY A C 1
ATOM 2859 O O . GLY A 1 378 ? -4.565 -5.029 10.096 1.00 96.19 378 GLY A O 1
ATOM 2860 N N . LEU A 1 379 ? -5.220 -5.179 12.246 1.00 97.56 379 LEU A N 1
ATOM 2861 C CA . LEU A 1 379 ? -5.792 -3.839 12.370 1.00 97.56 379 LEU A CA 1
ATOM 2862 C C . LEU A 1 379 ? -5.256 -3.178 13.641 1.00 97.56 379 LEU A C 1
ATOM 2864 O O . LEU A 1 379 ? -5.471 -3.677 14.746 1.00 97.56 379 LEU A O 1
ATOM 2868 N N . LEU A 1 380 ? -4.564 -2.056 13.464 1.00 97.44 380 LEU A N 1
ATOM 2869 C CA . LEU A 1 380 ? -4.192 -1.129 14.523 1.00 97.44 380 LEU A CA 1
ATOM 2870 C C . LEU A 1 380 ? -5.310 -0.094 14.666 1.00 97.44 380 LEU A C 1
ATOM 2872 O O . LEU A 1 380 ? -5.702 0.539 13.690 1.00 97.44 380 LEU A O 1
ATOM 2876 N N . SER A 1 381 ? -5.818 0.098 15.877 1.00 97.31 381 SER A N 1
ATOM 2877 C CA . SER A 1 381 ? -6.825 1.112 16.185 1.00 97.31 381 SER A CA 1
ATOM 2878 C C . SER A 1 381 ? -6.337 1.964 17.344 1.00 97.31 381 SER A C 1
ATOM 2880 O O . SER A 1 381 ? -6.182 1.453 18.450 1.00 97.31 381 SER A O 1
ATOM 2882 N N . ILE A 1 382 ? -6.114 3.257 17.112 1.00 97.19 382 ILE A N 1
ATOM 2883 C CA . ILE A 1 382 ? -5.675 4.190 18.157 1.00 97.19 382 ILE A CA 1
ATOM 2884 C C . ILE A 1 382 ? -6.851 5.081 18.539 1.00 97.19 382 ILE A C 1
ATOM 2886 O O . ILE A 1 382 ? -7.351 5.846 17.721 1.00 97.19 382 ILE A O 1
ATOM 2890 N N . GLN A 1 383 ? -7.303 4.986 19.782 1.00 96.19 383 GLN A N 1
ATOM 2891 C CA . GLN A 1 383 ? -8.319 5.861 20.345 1.00 96.19 383 GLN A CA 1
ATOM 2892 C C . GLN A 1 383 ? -7.641 7.076 20.978 1.00 96.19 383 GLN A C 1
ATOM 2894 O O . GLN A 1 383 ? -7.026 6.965 22.040 1.00 96.19 383 GLN A O 1
ATOM 2899 N N . LEU A 1 384 ? -7.798 8.247 20.356 1.00 95.44 384 LEU A N 1
ATOM 2900 C CA . LEU A 1 384 ? -7.308 9.502 20.926 1.00 95.44 384 LEU A CA 1
ATOM 2901 C C . LEU A 1 384 ? -8.227 10.001 22.064 1.00 95.44 384 LEU A C 1
ATOM 2903 O O . LEU A 1 384 ? -9.461 9.858 21.978 1.00 95.44 384 LEU A O 1
ATOM 2907 N N . PRO A 1 385 ? -7.667 10.615 23.124 1.00 93.44 385 PRO A N 1
ATOM 2908 C CA . PRO A 1 385 ? -8.427 11.183 24.229 1.00 93.44 385 PRO A CA 1
ATOM 2909 C C . PRO A 1 385 ? -9.249 12.397 23.778 1.00 93.44 385 PRO A C 1
ATOM 2911 O O . PRO A 1 385 ? -9.086 12.941 22.684 1.00 93.44 385 PRO A O 1
ATOM 2914 N N . ALA A 1 386 ? -10.154 12.851 24.643 1.00 89.00 386 ALA A N 1
ATOM 2915 C CA . ALA A 1 386 ? -10.782 14.153 24.458 1.00 89.00 386 ALA A CA 1
ATOM 2916 C C . ALA A 1 386 ? -9.736 15.279 24.588 1.00 89.00 386 ALA A C 1
ATOM 2918 O O . ALA A 1 386 ? -8.778 15.160 25.348 1.00 89.00 386 ALA A O 1
ATOM 2919 N N . GLY A 1 387 ? -9.953 16.392 23.884 1.00 86.31 387 GLY A N 1
ATOM 2920 C CA . GLY A 1 387 ? -9.127 17.599 24.018 1.00 86.31 387 GLY A CA 1
ATOM 2921 C C . GLY A 1 387 ? -8.032 17.792 22.965 1.00 86.31 387 GLY A C 1
ATOM 2922 O O . GLY A 1 387 ? -7.395 18.843 22.993 1.00 86.31 387 GLY A O 1
ATOM 2923 N N . VAL A 1 388 ? -7.852 16.853 22.025 1.00 90.19 388 VAL A N 1
ATOM 2924 C CA . VAL A 1 388 ? -7.027 17.061 20.813 1.00 90.19 388 VAL A CA 1
ATOM 2925 C C . VAL A 1 388 ? -7.536 18.267 20.022 1.00 90.19 388 VAL A C 1
ATOM 2927 O O . VAL A 1 388 ? -8.751 18.475 19.969 1.00 90.19 388 VAL A O 1
ATOM 2930 N N . LYS A 1 389 ? -6.650 19.082 19.440 1.00 90.75 389 LYS A N 1
ATOM 2931 C CA . LYS A 1 389 ? -6.978 20.380 18.821 1.00 90.75 389 LYS A CA 1
ATOM 2932 C C . LYS A 1 389 ? -6.770 20.373 17.311 1.00 90.75 389 LYS A C 1
ATOM 2934 O O . LYS A 1 389 ? -5.873 19.705 16.824 1.00 90.75 389 LYS A O 1
ATOM 2939 N N . LYS A 1 390 ? -7.580 21.145 16.570 1.00 89.81 390 LYS A N 1
ATOM 2940 C CA . LYS A 1 390 ? -7.322 21.392 15.140 1.00 89.81 390 LYS A CA 1
ATOM 2941 C C . LYS A 1 390 ? -5.884 21.892 14.962 1.00 89.81 390 LYS A C 1
ATOM 2943 O O . LYS A 1 390 ? -5.479 22.812 15.671 1.00 89.81 390 LYS A O 1
ATOM 2948 N N . GLY A 1 391 ? -5.171 21.326 13.993 1.00 88.00 391 GLY A N 1
ATOM 2949 C CA . GLY A 1 391 ? -3.780 21.655 13.692 1.00 88.00 391 GLY A CA 1
ATOM 2950 C C . GLY A 1 391 ? -2.758 20.862 14.507 1.00 88.00 391 GLY A C 1
ATOM 2951 O O . GLY A 1 391 ? -1.570 20.959 14.212 1.00 88.00 391 GLY A O 1
ATOM 2952 N N . ASP A 1 392 ? -3.191 20.062 15.488 1.00 91.75 392 ASP A N 1
ATOM 2953 C CA . ASP A 1 392 ? -2.319 19.046 16.070 1.00 91.75 392 ASP A CA 1
ATOM 2954 C C . ASP A 1 392 ? -1.976 18.008 14.994 1.00 91.75 392 ASP A C 1
ATOM 2956 O O . ASP A 1 392 ? -2.807 17.668 14.146 1.00 91.75 392 ASP A O 1
ATOM 2960 N N . ASN A 1 393 ? -0.757 17.484 15.059 1.00 91.38 393 ASN A N 1
ATOM 2961 C CA . ASN A 1 393 ? -0.327 16.376 14.226 1.00 91.38 393 ASN A CA 1
ATOM 2962 C C . ASN A 1 393 ? 0.432 15.359 15.081 1.00 91.38 393 ASN A C 1
ATOM 2964 O O . ASN A 1 393 ? 1.368 15.739 15.795 1.00 91.38 393 ASN A O 1
ATOM 2968 N N . TYR A 1 394 ? 0.021 14.092 15.029 1.00 93.31 394 TYR A N 1
ATOM 2969 C CA . TYR A 1 394 ? 0.661 13.019 15.788 1.00 93.31 394 TYR A CA 1
ATOM 2970 C C . TYR A 1 394 ? 1.297 11.983 14.873 1.00 93.31 394 TYR A C 1
ATOM 2972 O O . TYR A 1 394 ? 0.709 11.595 13.869 1.00 93.31 394 TYR A O 1
ATOM 2980 N N . GLU A 1 395 ? 2.466 11.493 15.265 1.00 91.19 395 GLU A N 1
ATOM 2981 C CA . GLU A 1 395 ? 3.216 10.500 14.505 1.00 91.19 395 GLU A CA 1
ATOM 2982 C C . GLU A 1 395 ? 3.372 9.206 15.303 1.00 91.19 395 GLU A C 1
ATOM 2984 O O . GLU A 1 395 ? 3.770 9.216 16.472 1.00 91.19 395 GLU A O 1
ATOM 2989 N N . VAL A 1 396 ? 3.089 8.083 14.644 1.00 93.12 396 VAL A N 1
ATOM 2990 C CA . VAL A 1 396 ? 3.298 6.734 15.176 1.00 93.12 396 VAL A CA 1
ATOM 2991 C C . VAL A 1 396 ? 4.158 5.948 14.204 1.00 93.12 396 VAL A C 1
ATOM 2993 O O . VAL A 1 396 ? 3.874 5.913 13.011 1.00 93.12 396 VAL A O 1
ATOM 2996 N N . VAL A 1 397 ? 5.194 5.287 14.709 1.00 93.12 397 VAL A N 1
ATOM 2997 C CA . VAL A 1 397 ? 6.088 4.457 13.896 1.00 93.12 397 VAL A CA 1
ATOM 2998 C C . VAL A 1 397 ? 5.905 2.999 14.287 1.00 93.12 397 VAL A C 1
ATOM 3000 O O . VAL A 1 397 ? 6.017 2.646 15.458 1.00 93.12 397 VAL A O 1
ATOM 3003 N N . VAL A 1 398 ? 5.631 2.146 13.304 1.00 93.94 398 VAL A N 1
ATOM 3004 C CA . VAL A 1 398 ? 5.391 0.713 13.492 1.00 93.94 398 VAL A CA 1
ATOM 3005 C C . VAL A 1 398 ? 6.453 -0.065 12.725 1.00 93.94 398 VAL A C 1
ATOM 3007 O O . VAL A 1 398 ? 6.661 0.165 11.535 1.00 93.94 398 VAL A O 1
ATOM 3010 N N . ARG A 1 399 ? 7.129 -0.991 13.405 1.00 93.31 399 ARG A N 1
ATOM 3011 C CA . ARG A 1 399 ? 8.248 -1.780 12.877 1.00 93.31 399 ARG A CA 1
ATOM 3012 C C . ARG A 1 399 ? 8.110 -3.245 13.245 1.00 93.31 399 ARG A C 1
ATOM 3014 O O . ARG A 1 399 ? 7.587 -3.553 14.312 1.00 93.31 399 ARG A O 1
ATOM 3021 N N . GLN A 1 400 ? 8.650 -4.137 12.425 1.00 93.44 400 GLN A N 1
ATOM 3022 C CA . GLN A 1 400 ? 8.928 -5.508 12.850 1.00 93.44 400 GLN A CA 1
ATOM 3023 C C . GLN A 1 400 ? 10.424 -5.674 13.079 1.00 93.44 400 GLN A C 1
ATOM 3025 O O . GLN A 1 400 ? 11.226 -5.331 12.211 1.00 93.44 400 GLN A O 1
ATOM 3030 N N . ILE A 1 401 ? 10.789 -6.215 14.238 1.00 92.38 401 ILE A N 1
ATOM 3031 C CA . ILE A 1 401 ? 12.156 -6.612 14.557 1.00 92.38 401 ILE A CA 1
ATOM 3032 C C . ILE A 1 401 ? 12.271 -8.129 14.450 1.00 92.38 401 ILE A C 1
ATOM 3034 O O . ILE A 1 401 ? 11.511 -8.855 15.094 1.00 92.38 401 ILE A O 1
ATOM 3038 N N . THR A 1 402 ? 13.257 -8.589 13.688 1.00 90.44 402 THR A N 1
ATOM 3039 C CA . THR A 1 402 ? 13.609 -10.005 13.522 1.00 90.44 402 THR A CA 1
ATOM 3040 C C . THR A 1 402 ? 15.040 -10.261 13.996 1.00 90.44 402 THR A C 1
ATOM 3042 O O . THR A 1 402 ? 15.786 -9.318 14.284 1.00 90.44 402 THR A O 1
ATOM 3045 N N . SER A 1 403 ? 15.402 -11.533 14.132 1.00 89.94 403 SER A N 1
ATOM 3046 C CA . SER A 1 403 ? 16.733 -11.979 14.544 1.00 89.94 403 SER A CA 1
ATOM 3047 C C . SER A 1 403 ? 17.473 -12.652 13.387 1.00 89.94 403 SER A C 1
ATOM 3049 O O . SER A 1 403 ? 16.880 -13.405 12.613 1.00 89.94 403 SER A O 1
ATOM 3051 N N . ASP A 1 404 ? 18.792 -12.471 13.354 1.00 84.94 404 ASP A N 1
ATOM 3052 C CA . ASP A 1 404 ? 19.712 -13.168 12.456 1.00 84.94 404 ASP A CA 1
ATOM 3053 C C . ASP A 1 404 ? 20.877 -13.784 13.206 1.00 84.94 404 ASP A C 1
ATOM 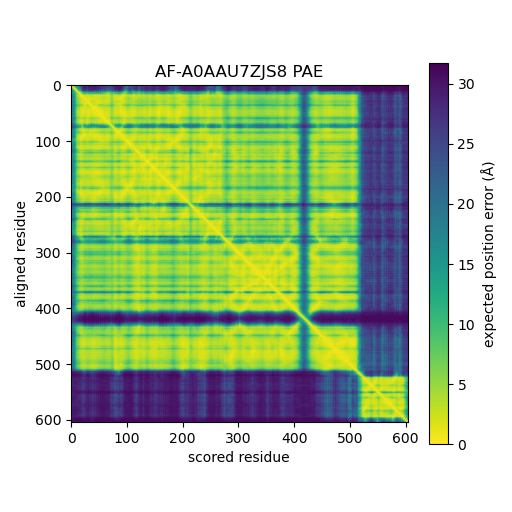3055 O O . ASP A 1 404 ? 21.379 -13.222 14.179 1.00 84.94 404 ASP A O 1
ATOM 3059 N N . ASP A 1 405 ? 21.342 -14.922 12.694 1.00 84.44 405 ASP A N 1
ATOM 3060 C CA . ASP A 1 405 ? 22.532 -15.596 13.193 1.00 84.44 405 ASP A CA 1
ATOM 3061 C C . ASP A 1 405 ? 23.737 -15.168 12.361 1.00 84.44 405 ASP A C 1
ATOM 3063 O O . ASP A 1 405 ? 23.775 -15.357 11.146 1.00 84.44 405 ASP A O 1
ATOM 3067 N N . TYR A 1 406 ? 24.747 -14.628 13.032 1.00 75.94 406 TYR A N 1
ATOM 3068 C CA . TYR A 1 406 ? 26.011 -14.261 12.423 1.00 75.94 406 TYR A CA 1
ATOM 3069 C C . TYR A 1 406 ? 27.111 -15.217 12.880 1.00 75.94 406 TYR A C 1
ATOM 3071 O O . TYR A 1 406 ? 27.386 -15.374 14.075 1.00 75.94 406 TYR A O 1
ATOM 3079 N N . THR A 1 407 ? 27.781 -15.839 11.912 1.00 72.19 407 THR A N 1
ATOM 3080 C CA . THR A 1 407 ? 29.021 -16.583 12.136 1.00 72.19 407 THR A CA 1
ATOM 3081 C C . THR A 1 407 ? 30.195 -15.683 11.800 1.00 72.19 407 THR A C 1
ATOM 3083 O O . THR A 1 407 ? 30.397 -15.360 10.631 1.00 72.19 407 THR A O 1
ATOM 3086 N N . ASN A 1 408 ? 30.996 -15.303 12.797 1.00 60.91 408 ASN A N 1
ATOM 3087 C CA . ASN A 1 408 ? 32.197 -14.526 12.517 1.00 60.91 408 ASN A CA 1
ATOM 3088 C C . ASN A 1 408 ? 33.198 -15.406 11.747 1.00 60.91 408 ASN A C 1
ATOM 3090 O O . ASN A 1 408 ? 33.624 -16.429 12.300 1.00 60.91 408 ASN A O 1
ATOM 3094 N N . PRO A 1 409 ? 33.586 -15.076 10.501 1.00 57.06 409 PRO A N 1
ATOM 3095 C CA . PRO A 1 409 ? 34.628 -15.833 9.829 1.00 57.06 409 PRO A CA 1
ATOM 3096 C C . PRO A 1 409 ? 35.912 -15.716 10.656 1.00 57.06 409 PRO A C 1
ATOM 3098 O O . PRO A 1 409 ? 36.340 -14.618 11.013 1.00 57.06 409 PRO A O 1
ATOM 3101 N N . LEU A 1 410 ? 36.523 -16.855 10.998 1.00 52.03 410 LEU A N 1
ATOM 3102 C CA . LEU A 1 410 ? 37.854 -16.865 11.600 1.00 52.03 410 LEU A CA 1
ATOM 3103 C C . LEU A 1 410 ? 38.803 -16.209 10.595 1.00 52.03 410 LEU A C 1
ATOM 3105 O O . LEU A 1 410 ? 39.168 -16.837 9.605 1.00 52.03 410 LEU A O 1
ATOM 3109 N N . ILE A 1 411 ? 39.196 -14.957 10.828 1.00 48.97 411 ILE A N 1
ATOM 3110 C CA . ILE A 1 411 ? 40.304 -14.346 10.095 1.00 48.97 411 ILE A CA 1
ATOM 3111 C C . ILE A 1 411 ? 41.538 -15.178 10.465 1.00 48.97 411 ILE A C 1
ATOM 3113 O O . ILE A 1 411 ? 41.900 -15.196 11.648 1.00 48.97 411 ILE A O 1
ATOM 3117 N N . PRO A 1 412 ? 42.197 -15.888 9.528 1.00 45.12 412 PRO A N 1
ATOM 3118 C CA . PRO A 1 412 ? 43.465 -16.520 9.834 1.00 45.12 412 PRO A CA 1
ATOM 3119 C C . PRO A 1 412 ? 44.445 -15.388 10.132 1.00 45.12 412 PRO A C 1
ATOM 3121 O O . PRO A 1 412 ? 44.902 -14.695 9.223 1.00 45.12 412 PRO A O 1
ATOM 3124 N N . GLN A 1 413 ? 44.749 -15.151 11.408 1.00 41.12 413 GLN A N 1
ATOM 3125 C CA . GLN A 1 413 ? 45.894 -14.324 11.750 1.00 41.12 413 GLN A CA 1
ATOM 3126 C C . GLN A 1 413 ? 47.123 -15.085 11.260 1.00 41.12 413 GLN A C 1
ATOM 3128 O O . GLN A 1 413 ? 47.545 -16.064 11.875 1.00 41.12 413 GLN A O 1
ATOM 3133 N N . ALA A 1 414 ? 47.672 -14.675 10.118 1.00 39.78 414 ALA A N 1
ATOM 3134 C CA . ALA A 1 414 ? 48.977 -15.128 9.679 1.00 39.78 414 ALA A CA 1
ATOM 3135 C C . ALA A 1 414 ? 50.016 -14.603 10.682 1.00 39.78 414 ALA A C 1
ATOM 3137 O O . ALA A 1 414 ? 50.567 -13.518 10.526 1.00 39.78 414 ALA A O 1
ATOM 3138 N N . SER A 1 415 ? 50.267 -15.355 11.755 1.00 40.66 415 SER A N 1
ATOM 3139 C CA . SER A 1 415 ? 51.476 -15.169 12.544 1.00 40.66 415 SER A CA 1
ATOM 3140 C C . SER A 1 415 ? 52.627 -15.757 11.731 1.00 40.66 415 SER A C 1
ATOM 3142 O O . SER A 1 415 ? 52.789 -16.976 11.667 1.00 40.66 415 SER A O 1
ATOM 3144 N N . GLU A 1 416 ? 53.425 -14.896 11.107 1.00 47.41 416 GLU A N 1
ATOM 3145 C CA . GLU A 1 416 ? 54.613 -15.247 10.310 1.00 47.41 416 GLU A CA 1
ATOM 3146 C C . GLU A 1 416 ? 55.671 -16.077 11.068 1.00 47.41 416 GLU A C 1
ATOM 3148 O O . GLU A 1 416 ? 56.649 -16.522 10.479 1.00 47.41 416 GLU A O 1
ATOM 3153 N N . GLN A 1 417 ? 55.530 -16.345 12.368 1.00 46.28 417 GLN A N 1
ATOM 3154 C CA . GLN A 1 417 ? 56.563 -17.042 13.132 1.00 46.28 417 GLN A CA 1
ATOM 3155 C C . GLN A 1 417 ? 55.963 -17.991 14.167 1.00 46.28 417 GLN A C 1
ATOM 3157 O O . GLN A 1 417 ? 55.770 -17.625 15.320 1.00 46.28 417 GLN A O 1
ATOM 3162 N N . ASN A 1 418 ? 55.677 -19.229 13.751 1.00 39.34 418 ASN A N 1
ATOM 3163 C CA . ASN A 1 418 ? 56.215 -20.450 14.372 1.00 39.34 418 ASN A CA 1
ATOM 3164 C C . ASN A 1 418 ? 55.474 -21.701 13.881 1.00 39.34 418 ASN A C 1
ATOM 3166 O O . ASN A 1 418 ? 54.307 -21.942 14.180 1.00 39.34 418 ASN A O 1
ATOM 3170 N N . LYS A 1 419 ? 56.209 -22.567 13.178 1.00 46.34 419 LYS A N 1
ATOM 3171 C CA . LYS A 1 419 ? 55.814 -23.952 12.911 1.00 46.34 419 LYS A CA 1
ATOM 3172 C C . LYS A 1 419 ? 55.760 -24.723 14.233 1.00 46.34 419 LYS A C 1
ATOM 3174 O O . LYS A 1 419 ? 56.800 -25.163 14.711 1.00 46.34 419 LYS A O 1
ATOM 3179 N N . LYS A 1 420 ? 54.562 -24.935 14.780 1.00 39.09 420 LYS A N 1
ATOM 3180 C CA . LYS A 1 420 ? 54.167 -26.166 15.489 1.00 39.09 420 LYS A CA 1
ATOM 3181 C C . LYS A 1 420 ? 52.642 -26.232 15.555 1.00 39.09 420 LYS A C 1
ATOM 3183 O O . LYS A 1 420 ? 51.990 -25.411 16.186 1.00 39.09 420 LYS A O 1
ATOM 3188 N N . ALA A 1 421 ? 52.100 -27.207 14.838 1.00 40.91 421 ALA A N 1
ATOM 3189 C CA . ALA A 1 421 ? 50.681 -27.489 14.754 1.00 40.91 421 ALA A CA 1
ATOM 3190 C C . ALA A 1 421 ? 50.126 -27.955 16.105 1.00 40.91 421 ALA A C 1
ATOM 3192 O O . ALA A 1 421 ? 50.632 -28.921 16.670 1.00 40.91 421 ALA A O 1
ATOM 3193 N N . GLN A 1 422 ? 49.076 -27.279 16.567 1.00 40.94 422 GLN A N 1
ATOM 3194 C CA . GLN A 1 422 ? 47.812 -27.860 17.037 1.00 40.94 422 GLN A CA 1
ATOM 3195 C C . GLN A 1 422 ? 46.878 -26.698 17.401 1.00 40.94 422 GLN A C 1
ATOM 3197 O O . GLN A 1 422 ? 46.783 -26.287 18.552 1.00 40.94 422 GLN A O 1
ATOM 3202 N N . ALA A 1 423 ? 46.200 -26.139 16.398 1.00 42.09 423 ALA A N 1
ATOM 3203 C CA . ALA A 1 423 ? 45.012 -25.339 16.655 1.00 42.09 423 ALA A CA 1
ATOM 3204 C C . ALA A 1 423 ? 43.839 -26.318 16.748 1.00 42.09 423 ALA A C 1
ATOM 3206 O O . ALA A 1 423 ? 43.441 -26.913 15.746 1.00 42.09 423 ALA A O 1
ATOM 3207 N N . ILE A 1 424 ? 43.307 -26.518 17.953 1.00 40.94 424 ILE A N 1
ATOM 3208 C CA . ILE A 1 424 ? 41.933 -26.996 18.094 1.00 40.94 424 ILE A CA 1
ATOM 3209 C C . ILE A 1 424 ? 41.090 -25.896 17.450 1.00 40.94 424 ILE A C 1
ATOM 3211 O O . ILE A 1 424 ? 40.961 -24.811 18.014 1.00 40.94 424 ILE A O 1
ATOM 3215 N N . VAL A 1 425 ? 40.604 -26.127 16.231 1.00 47.41 425 VAL A N 1
ATOM 3216 C CA . VAL A 1 425 ? 39.677 -25.204 15.574 1.00 47.41 425 VAL A CA 1
ATOM 3217 C C . VAL A 1 425 ? 38.354 -25.337 16.324 1.00 47.41 425 VAL A C 1
ATOM 3219 O O . VAL A 1 425 ? 37.536 -26.199 16.015 1.00 47.41 425 VAL A O 1
ATOM 3222 N N . GLY A 1 426 ? 38.184 -24.549 17.386 1.00 54.38 426 GLY A N 1
ATOM 3223 C CA . GLY A 1 426 ? 36.869 -24.335 17.976 1.00 54.38 426 GLY A CA 1
ATOM 3224 C C . GLY A 1 426 ? 35.947 -23.760 16.904 1.00 54.38 426 GLY A C 1
ATOM 3225 O O . GLY A 1 426 ? 36.397 -22.971 16.068 1.00 54.38 426 GLY A O 1
ATOM 3226 N N . ALA A 1 427 ? 34.679 -24.177 16.895 1.00 59.62 427 ALA A N 1
ATOM 3227 C CA . ALA A 1 427 ? 33.690 -23.577 16.007 1.00 59.62 427 ALA A CA 1
ATOM 3228 C C . ALA A 1 427 ? 33.713 -22.043 16.180 1.00 59.62 427 ALA A C 1
ATOM 3230 O O . ALA A 1 427 ? 33.852 -21.578 17.319 1.00 59.62 427 ALA A O 1
ATOM 3231 N N . PRO A 1 428 ? 33.623 -21.260 15.086 1.00 62.81 428 PRO A N 1
ATOM 3232 C CA . PRO A 1 428 ? 33.601 -19.807 15.184 1.00 62.81 428 PRO A CA 1
ATOM 3233 C C . PRO A 1 428 ? 32.485 -19.376 16.142 1.00 62.81 428 PRO A C 1
ATOM 3235 O O . PRO A 1 428 ? 31.406 -19.979 16.117 1.00 62.81 428 PRO A O 1
ATOM 3238 N N . PRO A 1 429 ? 32.719 -18.360 16.991 1.00 67.19 429 PRO A N 1
ATOM 3239 C CA . PRO A 1 429 ? 31.679 -17.877 17.876 1.00 67.19 429 PRO A CA 1
ATOM 3240 C C . PRO A 1 429 ? 30.509 -17.374 17.027 1.00 67.19 429 PRO A C 1
ATOM 3242 O O . PRO A 1 429 ? 30.692 -16.616 16.070 1.00 67.19 429 PRO A O 1
ATOM 3245 N N . GLN A 1 430 ? 29.319 -17.854 17.367 1.00 75.19 430 GLN A N 1
ATOM 3246 C CA . GLN A 1 430 ? 28.078 -17.464 16.721 1.00 75.19 430 GLN A CA 1
ATOM 3247 C C . GLN A 1 430 ? 27.341 -16.503 17.645 1.00 75.19 430 GLN A C 1
ATOM 3249 O O . GLN A 1 430 ? 27.250 -16.748 18.851 1.00 75.19 430 GLN A O 1
ATOM 3254 N N . TYR A 1 431 ? 26.818 -15.422 17.086 1.00 80.25 431 TYR A N 1
ATOM 3255 C CA . TYR A 1 431 ? 26.021 -14.451 17.825 1.00 80.25 431 TYR A CA 1
ATOM 3256 C C . TYR A 1 431 ? 24.735 -14.186 17.058 1.00 80.25 431 TYR A C 1
ATOM 3258 O O . TYR A 1 431 ? 24.749 -14.169 15.829 1.00 80.25 431 TYR A O 1
ATOM 3266 N N . ALA A 1 432 ? 23.644 -13.953 17.782 1.00 83.44 432 ALA A N 1
ATOM 3267 C CA . ALA A 1 432 ? 22.442 -13.397 17.187 1.00 83.44 432 ALA A CA 1
ATOM 3268 C C . ALA A 1 432 ? 22.447 -11.874 17.327 1.00 83.44 432 ALA A C 1
ATOM 3270 O O . ALA A 1 432 ? 22.824 -11.335 18.373 1.00 83.44 432 ALA A O 1
ATOM 3271 N N . TRP A 1 433 ? 21.998 -11.189 16.285 1.00 86.69 433 TRP A N 1
ATOM 3272 C CA . TRP A 1 433 ? 21.703 -9.761 16.304 1.00 86.69 433 TRP A CA 1
ATOM 3273 C C . TRP A 1 433 ? 20.281 -9.542 15.787 1.00 86.69 433 TRP A C 1
ATOM 3275 O O . TRP A 1 433 ? 19.675 -10.454 15.227 1.00 86.69 433 TRP A O 1
ATOM 3285 N N . ARG A 1 434 ? 19.715 -8.360 16.043 1.00 88.00 434 ARG A N 1
ATOM 3286 C CA . ARG A 1 434 ? 18.332 -8.044 15.672 1.00 88.00 434 ARG A CA 1
ATOM 3287 C C . ARG A 1 434 ? 18.271 -6.780 14.840 1.00 88.00 434 ARG A C 1
ATOM 3289 O O . ARG A 1 434 ? 18.953 -5.807 15.164 1.00 88.00 434 ARG A O 1
ATOM 3296 N N . HIS A 1 435 ? 17.428 -6.794 13.818 1.00 86.12 435 HIS A N 1
ATOM 3297 C CA . HIS A 1 435 ? 17.271 -5.699 12.866 1.00 86.12 435 HIS A CA 1
ATOM 3298 C C . HIS A 1 435 ? 15.801 -5.451 12.538 1.00 86.12 435 HIS A C 1
ATOM 3300 O O . HIS A 1 435 ? 14.931 -6.253 12.879 1.00 86.12 435 HIS A O 1
ATOM 3306 N N . THR A 1 436 ? 15.519 -4.298 11.932 1.00 87.94 436 THR A N 1
ATOM 3307 C CA . THR A 1 436 ? 14.165 -3.936 11.498 1.00 87.94 436 THR A CA 1
ATOM 3308 C C . THR A 1 436 ? 13.933 -4.474 10.095 1.00 87.94 436 THR A C 1
ATOM 3310 O O . THR A 1 436 ? 14.602 -4.001 9.190 1.00 87.94 436 THR A O 1
ATOM 3313 N N . SER A 1 437 ? 12.965 -5.375 9.908 1.00 84.88 437 SER A N 1
ATOM 3314 C CA . SER A 1 437 ? 12.689 -5.947 8.578 1.00 84.88 437 SER A CA 1
ATOM 3315 C C . SER A 1 437 ? 11.717 -5.127 7.719 1.00 84.88 437 SER A C 1
ATOM 3317 O O . SER A 1 437 ? 11.475 -5.389 6.538 1.00 84.88 437 SER A O 1
ATOM 3319 N N . GLY A 1 438 ? 11.093 -4.126 8.328 1.00 84.88 438 GLY A N 1
ATOM 3320 C CA . GLY A 1 438 ? 10.195 -3.207 7.653 1.00 84.88 438 GLY A CA 1
ATOM 3321 C C . GLY A 1 438 ? 9.561 -2.232 8.632 1.00 84.88 438 GLY A C 1
ATOM 3322 O O . GLY A 1 438 ? 9.530 -2.449 9.849 1.00 84.88 438 GLY A O 1
ATOM 3323 N N . ILE A 1 439 ? 9.079 -1.123 8.084 1.00 87.06 439 ILE A N 1
ATOM 3324 C CA . ILE A 1 439 ? 8.604 0.023 8.854 1.00 87.06 439 ILE A CA 1
ATOM 3325 C C . ILE A 1 439 ? 7.512 0.765 8.094 1.00 87.06 439 ILE A C 1
ATOM 3327 O O . ILE A 1 439 ? 7.673 1.054 6.912 1.00 87.06 439 ILE A O 1
ATOM 3331 N N . PHE A 1 440 ? 6.433 1.152 8.770 1.00 86.88 440 PHE A N 1
ATOM 3332 C CA . PHE A 1 440 ? 5.579 2.246 8.306 1.00 86.88 440 PHE A CA 1
ATOM 3333 C C . PHE A 1 440 ? 5.455 3.321 9.374 1.00 86.88 440 PHE A C 1
ATOM 3335 O O . PHE A 1 440 ? 5.525 3.043 10.574 1.00 86.88 440 PHE A O 1
ATOM 3342 N N . LYS A 1 441 ? 5.240 4.551 8.920 1.00 86.81 441 LYS A N 1
ATOM 3343 C CA . LYS A 1 441 ? 4.810 5.653 9.767 1.00 86.81 441 LYS A CA 1
ATOM 3344 C C . LYS A 1 441 ? 3.335 5.936 9.486 1.00 86.81 441 LYS A C 1
ATOM 3346 O O . LYS A 1 441 ? 2.851 5.737 8.373 1.00 86.81 441 LYS A O 1
ATOM 3351 N N . LEU A 1 442 ? 2.620 6.283 10.548 1.00 88.50 442 LEU A N 1
ATOM 3352 C CA . LEU A 1 442 ? 1.232 6.703 10.535 1.00 88.50 442 LEU A CA 1
ATOM 3353 C C . LEU A 1 442 ? 1.170 8.149 11.019 1.00 88.50 442 LEU A C 1
ATOM 3355 O O . LEU A 1 442 ? 1.460 8.419 12.189 1.00 88.50 442 LEU A O 1
ATOM 3359 N N . ASN A 1 443 ? 0.768 9.048 10.127 1.00 89.00 443 ASN A N 1
ATOM 3360 C CA . ASN A 1 443 ? 0.525 10.448 10.443 1.00 89.00 443 ASN A CA 1
ATOM 3361 C C . ASN A 1 443 ? -0.950 10.687 10.806 1.00 89.00 443 ASN A C 1
ATOM 3363 O O . ASN A 1 443 ? -1.866 10.141 10.184 1.00 89.00 443 ASN A O 1
ATOM 3367 N N . ILE A 1 444 ? -1.204 11.485 11.839 1.00 91.12 444 ILE A N 1
ATOM 3368 C CA . ILE A 1 444 ? -2.544 11.695 12.399 1.00 91.12 444 ILE A CA 1
ATOM 3369 C C . ILE A 1 444 ? -2.808 13.200 12.508 1.00 91.12 444 ILE A C 1
ATOM 3371 O O . ILE A 1 444 ? -2.741 13.765 13.608 1.00 91.12 444 ILE A O 1
ATOM 3375 N N . PRO A 1 445 ? -3.128 13.863 11.383 1.00 90.44 445 PRO A N 1
ATOM 3376 C CA . PRO A 1 445 ? -3.512 15.264 11.405 1.00 90.44 445 PRO A CA 1
ATOM 3377 C C . PRO A 1 445 ? -4.901 15.427 12.031 1.00 90.44 445 PRO A C 1
ATOM 3379 O O . PRO A 1 445 ? -5.825 14.647 11.774 1.00 90.44 445 PRO A O 1
ATOM 3382 N N . VAL A 1 446 ? -5.071 16.455 12.859 1.00 89.25 446 VAL A N 1
ATOM 3383 C CA . VAL A 1 446 ? -6.353 16.773 13.494 1.00 89.25 446 VAL A CA 1
ATOM 3384 C C . VAL A 1 446 ? -7.015 17.944 12.777 1.00 89.25 446 VAL A C 1
ATOM 3386 O O . VAL A 1 446 ? -6.491 19.060 12.776 1.00 89.25 446 VAL A O 1
ATOM 3389 N N . ASP A 1 447 ? -8.208 17.714 12.231 1.00 88.81 447 ASP A N 1
ATOM 3390 C CA . ASP A 1 447 ? -8.969 18.730 11.497 1.00 88.81 447 ASP A CA 1
ATOM 3391 C C . ASP A 1 447 ? -10.443 18.790 11.924 1.00 88.81 447 ASP A C 1
ATOM 3393 O O . ASP A 1 447 ? -10.895 18.031 12.784 1.00 88.81 447 ASP A O 1
ATOM 3397 N N . THR A 1 448 ? -11.216 19.730 11.381 1.00 86.06 448 THR A N 1
ATOM 3398 C CA . THR A 1 448 ? -12.624 19.873 11.733 1.00 86.06 448 THR A CA 1
ATOM 3399 C C . THR A 1 448 ? -13.459 18.756 11.137 1.00 86.06 448 THR A C 1
ATOM 3401 O O . THR A 1 448 ? -13.273 18.338 9.996 1.00 86.06 448 THR A O 1
ATOM 3404 N N . LYS A 1 449 ? -14.469 18.313 11.889 1.00 83.19 449 LYS A N 1
ATOM 3405 C CA . LYS A 1 449 ? -15.431 17.326 11.380 1.00 83.19 449 LYS A CA 1
ATOM 3406 C C . LYS A 1 449 ? -16.089 17.751 10.060 1.00 83.19 449 LYS A C 1
ATOM 3408 O O . LYS A 1 449 ? -16.402 16.893 9.251 1.00 83.19 449 LYS A O 1
ATOM 3413 N N . THR A 1 450 ? -16.295 19.053 9.840 1.00 81.81 450 THR A N 1
ATOM 3414 C CA . THR A 1 450 ? -16.917 19.576 8.614 1.00 81.81 450 THR A CA 1
ATOM 3415 C C . THR A 1 450 ? -15.992 19.415 7.411 1.00 81.81 450 THR A C 1
ATOM 3417 O O . THR A 1 450 ? -16.467 19.053 6.342 1.00 81.81 450 THR A O 1
ATOM 3420 N N . GLU A 1 451 ? -14.689 19.643 7.594 1.00 85.25 451 GLU A N 1
ATOM 3421 C CA . GLU A 1 451 ? -13.667 19.464 6.553 1.00 85.25 451 GLU A CA 1
ATOM 3422 C C . GLU A 1 451 ? -13.434 17.978 6.236 1.00 85.25 451 GLU A C 1
ATOM 3424 O O . GLU A 1 451 ? -13.247 17.613 5.079 1.00 85.25 451 GLU A O 1
ATOM 3429 N N . LEU A 1 452 ? -13.513 17.102 7.244 1.00 87.12 452 LEU A N 1
ATOM 3430 C CA . LEU A 1 452 ? -13.260 15.666 7.077 1.00 87.12 452 LEU A CA 1
ATOM 3431 C C . LEU A 1 452 ? -14.467 14.867 6.579 1.00 87.12 452 LEU A C 1
ATOM 3433 O O . LEU A 1 452 ? -14.289 13.788 6.016 1.00 87.12 452 LEU A O 1
ATOM 3437 N N . ARG A 1 453 ? -15.692 15.358 6.804 1.00 89.19 453 ARG A N 1
ATOM 3438 C CA . ARG A 1 453 ? -16.916 14.575 6.606 1.00 89.19 453 ARG A CA 1
ATOM 3439 C C . ARG A 1 453 ? -17.047 14.022 5.192 1.00 89.19 453 ARG A C 1
ATOM 3441 O O . ARG A 1 453 ? -17.166 12.813 5.054 1.00 89.19 453 ARG A O 1
ATOM 3448 N N . GLU A 1 454 ? -17.040 14.876 4.170 1.00 89.69 454 GLU A N 1
ATOM 3449 C CA . GLU A 1 454 ? -17.280 14.422 2.793 1.00 89.69 454 GLU A CA 1
ATOM 3450 C C . GLU A 1 454 ? -16.197 13.433 2.344 1.00 89.69 454 GLU A C 1
ATOM 3452 O O . GLU A 1 454 ? -16.506 12.381 1.790 1.00 89.69 454 GLU A O 1
ATOM 3457 N N . THR A 1 455 ? -14.930 13.721 2.650 1.00 89.31 455 THR A N 1
ATOM 3458 C CA . THR A 1 455 ? -13.804 12.830 2.341 1.00 89.31 455 THR A CA 1
ATOM 3459 C C . THR A 1 455 ? -13.977 11.456 2.991 1.00 89.31 455 THR A C 1
ATOM 3461 O O . THR A 1 455 ? -13.807 10.437 2.323 1.00 89.31 455 THR A O 1
ATOM 3464 N N . GLU A 1 456 ? -14.367 11.406 4.268 1.00 91.31 456 GLU A N 1
ATOM 3465 C CA . GLU A 1 456 ? -14.621 10.150 4.981 1.00 91.31 456 GLU A CA 1
ATOM 3466 C C . GLU A 1 456 ? -15.858 9.416 4.431 1.00 91.31 456 GLU A C 1
ATOM 3468 O O . GLU A 1 456 ? -15.837 8.194 4.315 1.00 91.31 456 GLU A O 1
ATOM 3473 N N . GLU A 1 457 ? -16.922 10.133 4.049 1.00 93.00 457 GLU A N 1
ATOM 3474 C CA . GLU A 1 457 ? -18.125 9.556 3.431 1.00 93.00 457 GLU A CA 1
ATOM 3475 C C . GLU A 1 457 ? -17.797 8.905 2.075 1.00 93.00 457 GLU A C 1
ATOM 3477 O O . GLU A 1 457 ? -18.168 7.751 1.835 1.00 93.00 457 GLU A O 1
ATOM 3482 N N . ARG A 1 458 ? -17.048 9.601 1.205 1.00 92.12 458 ARG A N 1
ATOM 3483 C CA . ARG A 1 458 ? -16.594 9.069 -0.094 1.00 92.12 458 ARG A CA 1
ATOM 3484 C C . ARG A 1 458 ? -15.668 7.872 0.088 1.00 92.12 458 ARG A C 1
ATOM 3486 O O . ARG A 1 458 ? -15.803 6.865 -0.607 1.00 92.12 458 ARG A O 1
ATOM 3493 N N . TYR A 1 459 ? -14.754 7.956 1.051 1.00 91.69 459 TYR A N 1
ATOM 3494 C CA . TYR A 1 459 ? -13.857 6.856 1.377 1.00 91.69 459 TYR A CA 1
ATOM 3495 C C . TYR A 1 459 ? -14.617 5.634 1.907 1.00 91.69 459 TYR A C 1
ATOM 3497 O O . TYR A 1 459 ? -14.357 4.507 1.486 1.00 91.69 459 TYR A O 1
ATOM 3505 N N . TYR A 1 460 ? -15.616 5.843 2.764 1.00 94.44 460 TYR A N 1
ATOM 3506 C CA . TYR A 1 460 ? -16.479 4.775 3.252 1.00 94.44 460 TYR A CA 1
ATOM 3507 C C . TYR A 1 460 ? -17.246 4.084 2.114 1.00 94.44 460 TYR A C 1
ATOM 3509 O O . TYR A 1 460 ? -17.319 2.855 2.097 1.00 94.44 460 TYR A O 1
ATOM 3517 N N . ALA A 1 461 ? -17.755 4.829 1.125 1.00 94.56 461 ALA A N 1
ATOM 3518 C CA . ALA A 1 461 ? -18.375 4.250 -0.072 1.00 94.56 461 ALA A CA 1
ATOM 3519 C C . ALA A 1 461 ? -17.408 3.333 -0.850 1.00 94.56 461 ALA A C 1
ATOM 3521 O O . ALA A 1 461 ? -17.786 2.222 -1.238 1.00 94.56 461 ALA A O 1
ATOM 3522 N N . ILE A 1 462 ? -16.149 3.753 -1.016 1.00 95.12 462 ILE A N 1
ATOM 3523 C CA . ILE A 1 462 ? -15.100 2.948 -1.664 1.00 95.12 462 ILE A CA 1
ATOM 3524 C C . ILE A 1 462 ? -14.781 1.699 -0.840 1.00 95.12 462 ILE A C 1
ATOM 3526 O O . ILE A 1 462 ? -14.729 0.597 -1.383 1.00 95.12 462 ILE A O 1
ATOM 3530 N N . LEU A 1 463 ? -14.613 1.824 0.477 1.00 95.44 463 LEU A N 1
ATOM 3531 C CA . LEU A 1 463 ? -14.338 0.669 1.331 1.00 95.44 463 LEU A CA 1
ATOM 3532 C C . LEU A 1 463 ? -15.476 -0.346 1.328 1.00 95.44 463 LEU A C 1
ATOM 3534 O O . LEU A 1 463 ? -15.216 -1.546 1.325 1.00 95.44 463 LEU A O 1
ATOM 3538 N N . GLN A 1 464 ? -16.728 0.104 1.283 1.00 95.12 464 GLN A N 1
ATOM 3539 C CA . GLN A 1 464 ? -17.865 -0.793 1.108 1.00 95.12 464 GLN A CA 1
ATOM 3540 C C . GLN A 1 464 ? -17.814 -1.530 -0.241 1.00 95.12 464 GLN A C 1
ATOM 3542 O O . GLN A 1 464 ? -18.139 -2.716 -0.306 1.00 95.12 464 GLN A O 1
ATOM 3547 N N . PHE A 1 465 ? -17.381 -0.859 -1.314 1.00 95.56 465 PHE A N 1
ATOM 3548 C CA . PHE A 1 465 ? -17.175 -1.487 -2.624 1.00 95.56 465 PHE A CA 1
ATOM 3549 C C . PHE A 1 465 ? -16.055 -2.536 -2.591 1.00 95.56 465 PHE A C 1
ATOM 3551 O O . PHE A 1 465 ? -16.232 -3.640 -3.105 1.00 95.56 465 PHE A O 1
ATOM 3558 N N . ILE A 1 466 ? -14.943 -2.235 -1.918 1.00 95.44 466 ILE A N 1
ATOM 3559 C CA . ILE A 1 466 ? -13.838 -3.178 -1.702 1.00 95.44 466 ILE A CA 1
ATOM 3560 C C . ILE A 1 466 ? -14.306 -4.378 -0.870 1.00 95.44 466 ILE A C 1
ATOM 3562 O O . ILE A 1 466 ? -14.022 -5.517 -1.231 1.00 95.44 466 ILE A O 1
ATOM 3566 N N . ALA A 1 467 ? -15.074 -4.151 0.203 1.00 94.81 467 ALA A N 1
ATOM 3567 C CA . ALA A 1 467 ? -15.562 -5.207 1.093 1.00 94.81 467 ALA A CA 1
ATOM 3568 C C . ALA A 1 467 ? -16.338 -6.302 0.347 1.00 94.81 467 ALA A C 1
ATOM 3570 O O . ALA A 1 467 ? -16.181 -7.480 0.662 1.00 94.81 467 ALA A O 1
ATOM 3571 N N . LYS A 1 468 ? -17.138 -5.926 -0.664 1.00 92.25 468 LYS A N 1
ATOM 3572 C CA . LYS A 1 468 ? -17.905 -6.871 -1.497 1.00 92.25 468 LYS A CA 1
ATOM 3573 C C . LYS A 1 468 ? -17.020 -7.877 -2.238 1.00 92.25 468 LYS A C 1
ATOM 3575 O O . LYS A 1 468 ? -17.485 -8.968 -2.549 1.00 92.25 468 LYS A O 1
ATOM 3580 N N . ALA A 1 469 ? -15.770 -7.517 -2.515 1.00 91.81 469 ALA A N 1
ATOM 3581 C CA . ALA A 1 469 ? -14.821 -8.348 -3.242 1.00 91.81 469 ALA A CA 1
ATOM 3582 C C . ALA A 1 469 ? -13.933 -9.213 -2.337 1.00 91.81 469 ALA A C 1
ATOM 3584 O O . ALA A 1 469 ? -13.126 -9.973 -2.859 1.00 91.81 469 ALA A O 1
ATOM 3585 N N . ILE A 1 470 ? -14.037 -9.104 -1.005 1.00 92.88 470 ILE A N 1
ATOM 3586 C CA . ILE A 1 470 ? -13.206 -9.873 -0.067 1.00 92.88 470 ILE A CA 1
ATOM 3587 C C . ILE A 1 470 ? -13.938 -11.164 0.318 1.00 92.88 470 ILE A C 1
ATOM 3589 O O . ILE A 1 470 ? -14.929 -11.107 1.051 1.00 92.88 470 ILE A O 1
ATOM 3593 N N . PRO A 1 471 ? -13.456 -12.354 -0.089 1.00 90.62 471 PRO A N 1
ATOM 3594 C CA . PRO A 1 471 ? -14.143 -13.592 0.252 1.00 90.62 471 PRO A CA 1
ATOM 3595 C C . PRO A 1 471 ? -14.026 -13.919 1.743 1.00 90.62 471 PRO A C 1
ATOM 3597 O O . PRO A 1 471 ? -12.955 -13.787 2.339 1.00 90.62 471 PRO A O 1
ATOM 3600 N N . VAL A 1 472 ? -15.106 -14.450 2.324 1.00 91.25 472 VAL A N 1
ATOM 3601 C CA . VAL A 1 472 ? -15.226 -14.776 3.764 1.00 91.25 472 VAL A CA 1
ATOM 3602 C C . VAL A 1 472 ? -14.160 -15.735 4.297 1.00 91.25 472 VAL A C 1
ATOM 3604 O O . VAL A 1 472 ? -13.871 -15.751 5.488 1.00 91.25 472 VAL A O 1
ATOM 3607 N N . ALA A 1 473 ? -13.582 -16.549 3.415 1.00 87.38 473 ALA A N 1
ATOM 3608 C CA . ALA A 1 473 ? -12.566 -17.537 3.756 1.00 87.38 473 ALA A CA 1
ATOM 3609 C C . ALA A 1 473 ? -11.133 -16.970 3.770 1.00 87.38 473 ALA A C 1
ATOM 3611 O O . ALA A 1 473 ? -10.203 -17.704 4.094 1.00 87.38 473 ALA A O 1
ATOM 3612 N N . THR A 1 474 ? -10.941 -15.699 3.403 1.00 90.44 474 THR A N 1
ATOM 3613 C CA . THR A 1 474 ? -9.626 -15.038 3.438 1.00 90.44 474 THR A CA 1
ATOM 3614 C C . THR A 1 474 ? -9.276 -14.560 4.841 1.00 90.44 474 THR A C 1
ATOM 3616 O O . THR A 1 474 ? -10.153 -14.215 5.638 1.00 90.44 474 THR A O 1
ATOM 3619 N N . ARG A 1 475 ? -7.975 -14.445 5.133 1.00 92.62 475 ARG A N 1
ATOM 3620 C CA . ARG A 1 475 ? -7.501 -13.886 6.417 1.00 92.62 475 ARG A CA 1
ATOM 3621 C C . ARG A 1 475 ? -7.871 -12.411 6.593 1.00 92.62 475 ARG A C 1
ATOM 3623 O O . ARG A 1 475 ? -7.950 -11.921 7.717 1.00 92.62 475 ARG A O 1
ATOM 3630 N N . TRP A 1 476 ? -8.113 -11.715 5.484 1.00 95.06 476 TRP A N 1
ATOM 3631 C CA . TRP A 1 476 ? -8.474 -10.303 5.461 1.00 95.06 476 TRP A CA 1
ATOM 3632 C C . TRP A 1 476 ? -9.931 -10.033 5.822 1.00 95.06 476 TRP A C 1
ATOM 3634 O O . TRP A 1 476 ? -10.205 -8.965 6.360 1.00 95.06 476 TRP A O 1
ATOM 3644 N N . TYR A 1 477 ? -10.853 -10.971 5.586 1.00 95.81 477 TYR A N 1
ATOM 3645 C CA . TYR A 1 477 ? -12.279 -10.757 5.846 1.00 95.81 477 TYR A CA 1
ATOM 3646 C C . TYR A 1 477 ? -12.593 -10.264 7.275 1.00 95.81 477 TYR A C 1
ATOM 3648 O O . TYR A 1 477 ? -13.182 -9.189 7.404 1.00 95.81 477 TYR A O 1
ATOM 3656 N N . PRO A 1 478 ? -12.170 -10.947 8.363 1.00 96.88 478 PRO A N 1
ATOM 3657 C CA . PRO A 1 478 ? -12.470 -10.480 9.721 1.00 96.88 478 PRO A CA 1
ATOM 3658 C C . PRO A 1 478 ? -11.802 -9.138 10.060 1.00 96.88 478 PRO A C 1
ATOM 3660 O O . PRO A 1 478 ? -12.366 -8.322 10.790 1.00 96.88 478 PRO A O 1
ATOM 3663 N N . VAL A 1 479 ? -10.608 -8.882 9.515 1.00 97.62 479 VAL A N 1
ATOM 3664 C CA . VAL A 1 479 ? -9.877 -7.619 9.708 1.00 97.62 479 VAL A CA 1
ATOM 3665 C C . VAL A 1 479 ? -10.624 -6.470 9.035 1.00 97.62 479 VAL A C 1
ATOM 3667 O O . VAL A 1 479 ? -10.877 -5.440 9.661 1.00 97.62 479 VAL A O 1
ATOM 3670 N N . PHE A 1 480 ? -11.019 -6.663 7.777 1.00 96.69 480 PHE A N 1
ATOM 3671 C CA . PHE A 1 480 ? -11.681 -5.646 6.973 1.00 96.69 480 PHE A CA 1
ATOM 3672 C C . PHE A 1 480 ? -13.109 -5.372 7.455 1.00 96.69 480 PHE A C 1
ATOM 3674 O O . PHE A 1 480 ? -13.553 -4.229 7.442 1.00 96.69 480 PHE A O 1
ATOM 3681 N N . GLU A 1 481 ? -13.814 -6.383 7.969 1.00 96.12 481 GLU A N 1
ATOM 3682 C CA . GLU A 1 481 ? -15.129 -6.192 8.586 1.00 96.12 481 GLU A CA 1
ATOM 3683 C C . GLU A 1 481 ? -15.042 -5.269 9.816 1.00 96.12 481 GLU A C 1
ATOM 3685 O O . GLU A 1 481 ? -15.832 -4.331 9.961 1.00 96.12 481 GLU A O 1
ATOM 3690 N N . ARG A 1 482 ? -14.049 -5.488 10.692 1.00 96.31 482 ARG A N 1
ATOM 3691 C CA . ARG A 1 482 ? -13.807 -4.614 11.851 1.00 96.31 482 ARG A CA 1
ATOM 3692 C C . ARG A 1 482 ? -13.362 -3.219 11.417 1.00 96.31 482 ARG A C 1
ATOM 3694 O O . ARG A 1 482 ? -13.817 -2.235 12.001 1.00 96.31 482 ARG A O 1
ATOM 3701 N N . TYR A 1 483 ? -12.531 -3.134 10.381 1.00 96.50 483 TYR A N 1
ATOM 3702 C CA . TYR A 1 483 ? -12.092 -1.868 9.803 1.00 96.50 483 TYR A CA 1
ATOM 3703 C C . TYR A 1 483 ? -13.274 -1.038 9.286 1.00 96.50 483 TYR A C 1
ATOM 3705 O O . TYR A 1 483 ? -13.456 0.109 9.693 1.00 96.50 483 TYR A O 1
ATOM 3713 N N . LEU A 1 484 ? -14.146 -1.650 8.482 1.00 95.06 484 LEU A N 1
ATOM 3714 C CA . LEU A 1 484 ? -15.324 -1.005 7.911 1.00 95.06 484 LEU A CA 1
ATOM 3715 C C . LEU A 1 484 ? -16.291 -0.509 8.996 1.00 95.06 484 LEU A C 1
ATOM 3717 O O . LEU A 1 484 ? -16.831 0.590 8.884 1.00 95.06 484 LEU A O 1
ATOM 3721 N N . LYS A 1 485 ? -16.466 -1.277 10.083 1.00 94.44 485 LYS A N 1
ATOM 3722 C CA . LYS A 1 485 ? -17.259 -0.864 11.256 1.00 94.44 485 LYS A CA 1
ATOM 3723 C C . LYS A 1 485 ? -16.682 0.389 11.929 1.00 94.44 485 LYS A C 1
ATOM 3725 O O . LYS A 1 485 ? -17.445 1.277 12.310 1.00 94.44 485 LYS A O 1
ATOM 3730 N N . GLN A 1 486 ? -15.357 0.489 12.060 1.00 95.31 486 GLN A N 1
ATOM 3731 C CA . GLN A 1 486 ? -14.702 1.665 12.650 1.00 95.31 486 GLN A CA 1
ATOM 3732 C C . GLN A 1 486 ? -14.840 2.903 11.757 1.00 95.31 486 GLN A C 1
ATOM 3734 O O . GLN A 1 486 ? -15.177 3.974 12.261 1.00 95.31 486 GLN A O 1
ATOM 3739 N N . VAL A 1 487 ? -14.676 2.754 10.440 1.00 94.62 487 VAL A N 1
ATOM 3740 C CA . VAL A 1 487 ? -14.877 3.853 9.479 1.00 94.62 487 VAL A CA 1
ATOM 3741 C C . VAL A 1 487 ? -16.341 4.313 9.450 1.00 94.62 487 VAL A C 1
ATOM 3743 O O . VAL A 1 487 ? -16.607 5.509 9.536 1.00 94.62 487 VAL A O 1
ATOM 3746 N N . ALA A 1 488 ? -17.313 3.394 9.456 1.00 92.94 488 ALA A N 1
ATOM 3747 C CA . ALA A 1 488 ? -18.734 3.746 9.568 1.00 92.94 488 ALA A CA 1
ATOM 3748 C C . ALA A 1 488 ? -19.030 4.556 10.845 1.00 92.94 488 ALA A C 1
ATOM 3750 O O . ALA A 1 488 ? -19.775 5.541 10.832 1.00 92.94 488 ALA A O 1
ATOM 3751 N N . GLY A 1 489 ? -18.414 4.159 11.961 1.00 90.31 489 GLY A N 1
ATOM 3752 C CA . GLY A 1 489 ? -18.483 4.897 13.215 1.00 90.31 489 GLY A CA 1
ATOM 3753 C C . GLY A 1 489 ? -17.909 6.312 13.098 1.00 90.31 489 GLY A C 1
ATOM 3754 O O . GLY A 1 489 ? -18.498 7.254 13.636 1.00 90.31 489 GLY A O 1
ATOM 3755 N N . ARG A 1 490 ? -16.790 6.480 12.384 1.00 93.38 490 ARG A N 1
ATOM 3756 C CA . ARG A 1 490 ? -16.177 7.790 12.129 1.00 93.38 490 ARG A CA 1
ATOM 3757 C C . ARG A 1 490 ? -17.080 8.686 11.290 1.00 93.38 490 ARG A C 1
ATOM 3759 O O . ARG A 1 490 ? -17.337 9.806 11.721 1.00 93.38 490 ARG A O 1
ATOM 3766 N N . VAL A 1 491 ? -17.660 8.173 10.201 1.00 91.25 491 VAL A N 1
ATOM 3767 C CA . VAL A 1 491 ? -18.665 8.890 9.391 1.00 91.25 491 VAL A CA 1
ATOM 3768 C C . VAL A 1 491 ? -19.798 9.418 10.274 1.00 91.25 491 VAL A C 1
ATOM 3770 O O . VAL A 1 491 ? -20.098 10.615 10.262 1.00 91.25 491 VAL A O 1
ATOM 3773 N N . LYS A 1 492 ? -20.376 8.551 11.116 1.00 87.44 492 LYS A N 1
ATOM 3774 C CA . LYS A 1 492 ? -21.419 8.945 12.074 1.00 87.44 492 LYS A CA 1
ATOM 3775 C C . LYS A 1 492 ? -20.927 10.021 13.044 1.00 87.44 492 LYS A C 1
ATOM 3777 O O . LYS A 1 492 ? -21.627 10.997 13.308 1.00 87.44 492 LYS A O 1
ATOM 3782 N N . GLY A 1 493 ? -19.714 9.862 13.565 1.00 85.44 493 GLY A N 1
ATOM 3783 C CA . GLY A 1 493 ? -19.086 10.807 14.482 1.00 85.44 493 GLY A CA 1
ATOM 3784 C C . GLY A 1 493 ? -18.773 12.174 13.859 1.00 85.44 493 GLY A C 1
ATOM 3785 O O . GLY A 1 493 ? -18.808 13.187 14.558 1.00 85.44 493 GLY A O 1
ATOM 3786 N N . PHE A 1 494 ? -18.535 12.231 12.547 1.00 87.38 494 PHE A N 1
ATOM 3787 C CA . PHE A 1 494 ? -18.358 13.481 11.799 1.00 87.38 494 PHE A CA 1
ATOM 3788 C C . PHE A 1 494 ? -19.691 14.171 11.474 1.00 87.38 494 PHE A C 1
ATOM 3790 O O . PHE A 1 494 ? -19.710 15.341 11.088 1.00 87.38 494 PHE A O 1
ATOM 3797 N N . GLY A 1 495 ? -20.817 13.493 11.714 1.00 83.12 495 GLY A N 1
ATOM 3798 C CA . GLY A 1 495 ? -22.170 13.995 11.473 1.00 83.12 495 GLY A CA 1
ATOM 3799 C C . GLY A 1 495 ? -22.797 13.509 10.166 1.00 83.12 495 GLY A C 1
ATOM 3800 O O . GLY A 1 495 ? -23.841 14.037 9.781 1.00 83.12 495 GLY A O 1
ATOM 3801 N N . GLY A 1 496 ? -22.172 12.541 9.490 1.00 83.44 496 GLY A N 1
ATOM 3802 C CA . GLY A 1 496 ? -22.762 11.801 8.377 1.00 83.44 496 GLY A CA 1
ATOM 3803 C C . GLY A 1 496 ? -23.701 10.688 8.839 1.00 83.44 496 GLY A C 1
ATOM 3804 O O . GLY A 1 496 ? -23.808 10.395 10.032 1.00 83.44 496 GLY A O 1
ATOM 3805 N N . ASP A 1 497 ? -24.374 10.046 7.885 1.00 83.81 497 ASP A N 1
ATOM 3806 C CA . ASP A 1 497 ? -25.168 8.842 8.139 1.00 83.81 497 ASP A CA 1
ATOM 3807 C C . ASP A 1 497 ? -24.629 7.681 7.292 1.00 83.81 497 ASP A C 1
ATOM 3809 O O . ASP A 1 497 ? -24.896 7.634 6.088 1.00 83.81 497 ASP A O 1
ATOM 3813 N N . PRO A 1 498 ? -23.881 6.733 7.889 1.00 84.12 498 PRO A N 1
ATOM 3814 C CA . PRO A 1 498 ? -23.329 5.608 7.143 1.00 84.12 498 PRO A CA 1
ATOM 3815 C C . PRO A 1 498 ? -24.417 4.718 6.525 1.00 84.12 498 PRO A C 1
ATOM 3817 O O . PRO A 1 498 ? -24.138 4.033 5.550 1.00 84.12 498 PRO A O 1
ATOM 3820 N N . CYS A 1 499 ? -25.659 4.741 7.030 1.00 82.56 499 CYS A N 1
ATOM 3821 C CA . CYS A 1 499 ? -26.750 3.932 6.477 1.00 82.56 499 CYS A CA 1
ATOM 3822 C C . CYS A 1 499 ? -27.255 4.450 5.123 1.00 82.56 499 CYS A C 1
ATOM 3824 O O . CYS A 1 499 ? -27.944 3.717 4.420 1.00 82.56 499 CYS A O 1
ATOM 3826 N N . LEU A 1 500 ? -26.960 5.707 4.778 1.00 80.38 500 LEU A N 1
ATOM 3827 C CA . LEU A 1 500 ? -27.359 6.314 3.506 1.00 80.38 500 LEU A CA 1
ATOM 3828 C C . LEU A 1 500 ? -26.293 6.150 2.417 1.00 80.38 500 LEU A C 1
ATOM 3830 O O . LEU A 1 500 ? -26.557 6.443 1.256 1.00 80.38 500 LEU A O 1
ATOM 3834 N N . ILE A 1 501 ? -25.086 5.718 2.781 1.00 83.75 501 ILE A N 1
ATOM 3835 C CA . ILE A 1 501 ? -23.951 5.639 1.865 1.00 83.75 501 ILE A CA 1
ATOM 3836 C C . ILE A 1 501 ? -23.897 4.235 1.286 1.00 83.75 501 ILE A C 1
ATOM 3838 O O . ILE A 1 501 ? -23.724 3.262 2.019 1.00 83.75 501 ILE A O 1
ATOM 3842 N N . LEU A 1 502 ? -24.013 4.134 -0.034 1.00 87.38 502 LEU A N 1
ATOM 3843 C CA . LEU A 1 502 ? -23.940 2.863 -0.742 1.00 87.38 502 LEU A CA 1
ATOM 3844 C C . LEU A 1 502 ? -22.497 2.546 -1.180 1.00 87.38 502 LEU A C 1
ATOM 3846 O O . LEU A 1 502 ? -21.688 3.458 -1.362 1.00 87.38 502 LEU A O 1
ATOM 3850 N N . PRO A 1 503 ? -22.163 1.258 -1.373 1.00 91.62 503 PRO A N 1
ATOM 3851 C CA . PRO A 1 503 ? -20.911 0.843 -1.998 1.00 91.62 503 PRO A CA 1
ATOM 3852 C C . PRO A 1 503 ? -20.713 1.512 -3.368 1.00 91.62 503 PRO A C 1
ATOM 3854 O O . PRO A 1 503 ? -21.552 1.344 -4.250 1.00 91.62 503 PRO A O 1
ATOM 3857 N N . SER A 1 504 ? -19.595 2.216 -3.566 1.00 93.19 504 SER A N 1
ATOM 3858 C CA . SER A 1 504 ? -19.259 2.871 -4.839 1.00 93.19 504 SER A CA 1
ATOM 3859 C C . SER A 1 504 ? -17.754 2.876 -5.091 1.00 93.19 504 SER A C 1
ATOM 3861 O O . SER A 1 504 ? -17.008 3.507 -4.346 1.00 93.19 504 SER A O 1
ATOM 3863 N N . GLY A 1 505 ? -17.303 2.259 -6.188 1.00 90.31 505 GLY A N 1
ATOM 3864 C CA . GLY A 1 505 ? -15.886 2.236 -6.575 1.00 90.31 505 GLY A CA 1
ATOM 3865 C C . GLY A 1 505 ? -15.316 3.611 -6.949 1.00 90.31 505 GLY A C 1
ATOM 3866 O O . GLY A 1 505 ? -14.123 3.850 -6.807 1.00 90.31 505 GLY A O 1
ATOM 3867 N N . THR A 1 506 ? -16.176 4.542 -7.359 1.00 90.31 506 THR A N 1
ATOM 3868 C CA . THR A 1 506 ? -15.828 5.944 -7.649 1.00 90.31 506 THR A CA 1
ATOM 3869 C C . THR A 1 506 ? -16.011 6.887 -6.454 1.00 90.31 506 THR A C 1
ATOM 3871 O O . THR A 1 506 ? -15.749 8.080 -6.579 1.00 90.31 506 THR A O 1
ATOM 3874 N N . GLY A 1 507 ? -16.479 6.383 -5.303 1.00 89.12 507 GLY A N 1
ATOM 3875 C CA . GLY A 1 507 ? -16.800 7.207 -4.131 1.00 89.12 507 GLY A CA 1
ATOM 3876 C C . GLY A 1 507 ? -17.994 8.154 -4.320 1.00 89.12 507 GLY A C 1
ATOM 3877 O O . GLY A 1 507 ? -18.001 9.242 -3.744 1.00 89.12 507 GLY A O 1
ATOM 3878 N N . ALA A 1 508 ? -18.978 7.777 -5.143 1.00 87.12 508 ALA A N 1
ATOM 3879 C CA . ALA A 1 508 ? -20.202 8.547 -5.345 1.00 87.12 508 ALA A CA 1
ATOM 3880 C C . ALA A 1 508 ? -21.074 8.556 -4.080 1.00 87.12 508 ALA A C 1
ATOM 3882 O O . ALA A 1 508 ? -21.237 7.533 -3.411 1.00 87.12 508 ALA A O 1
ATOM 3883 N N . LEU A 1 509 ? -21.653 9.717 -3.773 1.00 84.62 509 LEU A N 1
ATOM 3884 C CA . LEU A 1 509 ? -22.552 9.930 -2.643 1.00 84.62 509 LEU A CA 1
ATOM 3885 C C . LEU A 1 509 ? -23.992 10.205 -3.107 1.00 84.62 509 LEU A C 1
ATOM 3887 O O . LEU A 1 509 ? -24.211 10.675 -4.231 1.00 84.62 509 LEU A O 1
ATOM 3891 N N . PRO A 1 510 ? -25.001 9.962 -2.246 1.00 72.19 510 PRO A N 1
ATOM 3892 C CA . PRO A 1 510 ? -26.377 10.352 -2.533 1.00 72.19 510 PRO A CA 1
ATOM 3893 C C . PRO A 1 510 ? -26.476 11.849 -2.857 1.00 72.19 510 PRO A C 1
ATOM 3895 O O . PRO A 1 510 ? -26.090 12.692 -2.051 1.00 72.19 510 PRO A O 1
ATOM 3898 N N . GLY A 1 511 ? -27.025 12.181 -4.027 1.00 66.12 511 GLY A N 1
ATOM 3899 C CA . GLY A 1 511 ? -27.187 13.568 -4.477 1.00 66.12 511 GLY A CA 1
ATOM 3900 C C . GLY A 1 511 ? -26.101 14.083 -5.426 1.00 66.12 511 GLY A C 1
ATOM 3901 O O . GLY A 1 511 ? -26.292 15.160 -5.984 1.00 66.12 511 GLY A O 1
ATOM 3902 N N . ASP A 1 512 ? -25.043 13.311 -5.713 1.00 66.56 512 ASP A N 1
ATOM 3903 C CA . ASP A 1 512 ? -23.988 13.688 -6.678 1.00 66.56 512 ASP A CA 1
ATOM 3904 C C . ASP A 1 512 ? -24.488 13.809 -8.140 1.00 66.56 512 ASP A C 1
ATOM 3906 O O . ASP A 1 512 ? -23.707 14.095 -9.048 1.00 66.56 512 ASP A O 1
ATOM 3910 N N . GLY A 1 513 ? -25.780 13.574 -8.416 1.00 48.12 513 GLY A N 1
ATOM 3911 C CA . GLY A 1 513 ? -26.398 13.702 -9.747 1.00 48.12 513 GLY A CA 1
ATOM 3912 C C . GLY A 1 513 ? -25.890 12.701 -10.797 1.00 48.12 513 GLY A C 1
ATOM 3913 O O . GLY A 1 513 ? -26.468 12.597 -11.877 1.00 48.12 513 GLY A O 1
ATOM 3914 N N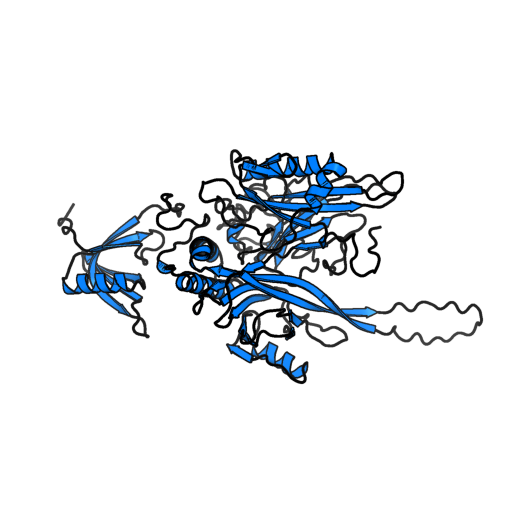 . LYS A 1 514 ? -24.837 11.943 -10.478 1.00 40.81 514 LYS A N 1
ATOM 3915 C CA . LYS A 1 514 ? -24.323 10.810 -11.239 1.00 40.81 514 LYS A CA 1
ATOM 3916 C C . LYS A 1 514 ? -25.013 9.555 -10.722 1.00 40.81 514 LYS A C 1
ATOM 3918 O O . LYS A 1 514 ? -24.997 9.293 -9.520 1.00 40.81 514 LYS A O 1
ATOM 3923 N N . GLN A 1 515 ? -25.662 8.817 -11.618 1.00 36.88 515 GLN A N 1
ATOM 3924 C CA . GLN A 1 515 ? -26.234 7.526 -11.256 1.00 36.88 515 GLN A CA 1
ATOM 3925 C C . GLN A 1 515 ? -25.130 6.621 -10.679 1.00 36.88 515 GLN A C 1
ATOM 3927 O O . GLN A 1 515 ? -24.009 6.660 -11.196 1.00 36.88 515 GLN A O 1
ATOM 3932 N N . PRO A 1 516 ? -25.409 5.856 -9.607 1.00 38.50 516 PRO A N 1
ATOM 3933 C CA . PRO A 1 516 ? -24.488 4.825 -9.135 1.00 38.50 516 PRO A CA 1
ATOM 3934 C C . PRO A 1 516 ? -24.112 3.893 -10.297 1.00 38.50 516 PRO A C 1
ATOM 3936 O O . PRO A 1 516 ? -24.934 3.656 -11.182 1.00 38.50 516 PRO A O 1
ATOM 3939 N N . GLU A 1 517 ? -22.867 3.402 -10.322 1.00 42.03 517 GLU A N 1
ATOM 3940 C CA . GLU A 1 517 ? -22.445 2.436 -11.344 1.00 42.03 517 GLU A CA 1
ATOM 3941 C C . GLU A 1 517 ? -23.401 1.233 -11.347 1.00 42.03 517 GLU A C 1
ATOM 3943 O O . GLU A 1 517 ? -23.730 0.719 -10.270 1.00 42.03 517 GLU A O 1
ATOM 3948 N N . PRO A 1 518 ? -23.862 0.781 -12.526 1.00 32.75 518 PRO A N 1
ATOM 3949 C CA . PRO A 1 518 ? -24.829 -0.294 -12.604 1.00 32.75 518 PRO A CA 1
ATOM 3950 C C . PRO A 1 518 ? -24.171 -1.580 -12.104 1.00 32.75 518 PRO A C 1
ATOM 3952 O O . PRO A 1 518 ? -23.244 -2.116 -12.716 1.00 32.75 518 PRO A O 1
ATOM 3955 N N . CYS A 1 519 ? -24.677 -2.104 -10.990 1.00 37.72 519 CYS A N 1
ATOM 3956 C CA . CYS A 1 519 ? -24.559 -3.528 -10.720 1.00 37.72 519 CYS A CA 1
ATOM 3957 C C . CYS A 1 519 ? -25.272 -4.222 -11.888 1.00 37.72 519 CYS A C 1
ATOM 3959 O O . CYS A 1 519 ? -26.397 -3.852 -12.213 1.00 37.72 519 CYS A O 1
ATOM 3961 N N . GLY A 1 520 ? -24.606 -5.148 -12.583 1.00 38.84 520 GLY A N 1
ATOM 3962 C CA . GLY A 1 520 ? -25.147 -5.798 -13.779 1.00 38.84 520 GLY A CA 1
ATOM 3963 C C . GLY A 1 520 ? -26.489 -6.480 -13.501 1.00 38.84 520 GLY A C 1
ATOM 3964 O O . GLY A 1 520 ? -26.517 -7.628 -13.073 1.00 38.84 520 GLY A O 1
ATOM 3965 N N . GLY A 1 521 ? -27.585 -5.756 -13.733 1.00 44.50 521 GLY A N 1
ATOM 3966 C CA . GLY A 1 521 ? -28.938 -6.170 -13.373 1.00 44.50 521 GLY A CA 1
ATOM 3967 C C . GLY A 1 521 ? -29.820 -4.996 -12.941 1.00 44.50 521 GLY A C 1
ATOM 3968 O O . GLY A 1 521 ? -30.406 -5.045 -11.864 1.00 44.50 521 GLY A O 1
ATOM 3969 N N . ASP A 1 522 ? -29.932 -3.948 -13.767 1.00 45.44 522 ASP A N 1
ATOM 3970 C CA . ASP A 1 522 ? -30.869 -2.832 -13.549 1.00 45.44 522 ASP A CA 1
ATOM 3971 C C . ASP A 1 522 ? -32.328 -3.299 -13.689 1.00 45.44 522 ASP A C 1
ATOM 3973 O O . ASP A 1 522 ? -33.014 -3.052 -14.683 1.00 45.44 522 ASP A O 1
ATOM 3977 N N . GLN A 1 523 ? -32.823 -3.990 -12.671 1.00 59.75 523 GLN A N 1
ATOM 3978 C CA . GLN A 1 523 ? -34.247 -4.129 -12.425 1.00 59.75 523 GLN A CA 1
ATOM 3979 C C . GLN A 1 523 ? -34.505 -3.786 -10.966 1.00 59.75 523 GLN A C 1
ATOM 3981 O O . GLN A 1 523 ? -34.219 -4.561 -10.062 1.00 59.75 523 GLN A O 1
ATOM 3986 N N . VAL A 1 524 ? -35.053 -2.596 -10.732 1.00 66.56 524 VAL A N 1
ATOM 3987 C CA . VAL A 1 524 ? -35.652 -2.278 -9.438 1.00 66.56 524 VAL A CA 1
ATOM 3988 C C . VAL A 1 524 ? -36.875 -3.172 -9.284 1.00 66.56 524 VAL A C 1
ATOM 3990 O O . VAL A 1 524 ? -37.820 -3.082 -10.073 1.00 66.56 524 VAL A O 1
ATOM 3993 N N . VAL A 1 525 ? -36.856 -4.045 -8.281 1.00 78.44 525 VAL A N 1
ATOM 3994 C CA . VAL A 1 525 ? -37.981 -4.936 -7.996 1.00 78.44 525 VAL A CA 1
ATOM 3995 C C . VAL A 1 525 ? -38.950 -4.201 -7.079 1.00 78.44 525 VAL A C 1
ATOM 3997 O O . VAL A 1 525 ? -38.563 -3.602 -6.073 1.00 78.44 525 VAL A O 1
ATOM 4000 N N . LYS A 1 526 ? -40.229 -4.199 -7.461 1.00 85.06 526 LYS A N 1
ATOM 4001 C CA . LYS A 1 526 ? -41.296 -3.487 -6.757 1.00 85.06 526 LYS A CA 1
ATOM 4002 C C . LYS A 1 526 ? -42.197 -4.478 -6.032 1.00 85.06 526 LYS A C 1
ATOM 4004 O O . LYS A 1 526 ? -42.888 -5.263 -6.675 1.00 85.06 526 LYS A O 1
ATOM 4009 N N . PHE A 1 527 ? -42.280 -4.344 -4.714 1.00 86.19 527 PHE A N 1
ATOM 4010 C CA . PHE A 1 527 ? -43.215 -5.083 -3.869 1.00 86.19 527 PHE A CA 1
ATOM 4011 C C . PHE A 1 527 ? -44.292 -4.139 -3.339 1.00 86.19 527 PHE A C 1
ATOM 4013 O O . PHE A 1 527 ? -43.992 -3.034 -2.892 1.00 86.19 527 PHE A O 1
ATOM 4020 N N . VAL A 1 528 ? -45.559 -4.548 -3.392 1.00 88.31 528 VAL A N 1
ATOM 4021 C CA . VAL A 1 528 ? -46.690 -3.733 -2.920 1.00 88.31 528 VAL A CA 1
ATOM 4022 C C . VAL A 1 528 ? -47.525 -4.556 -1.959 1.00 88.31 528 VAL A C 1
ATOM 4024 O O . VAL A 1 528 ? -48.016 -5.626 -2.313 1.00 88.31 528 VAL A O 1
ATOM 4027 N N . GLY A 1 529 ? -47.731 -4.035 -0.754 1.00 88.94 529 GLY A N 1
ATOM 4028 C CA . GLY A 1 529 ? -48.438 -4.766 0.285 1.00 88.94 529 GLY A CA 1
ATOM 4029 C C . GLY A 1 529 ? -48.807 -3.907 1.482 1.00 88.94 529 GLY A C 1
ATOM 4030 O O . GLY A 1 529 ? -48.782 -2.676 1.425 1.00 88.94 529 GLY A O 1
ATOM 4031 N N . LYS A 1 530 ? -49.161 -4.563 2.584 1.00 90.56 530 LYS A N 1
ATOM 4032 C CA . LYS A 1 530 ? -49.379 -3.919 3.883 1.00 90.56 530 LYS A CA 1
ATOM 4033 C C . LYS A 1 530 ? -48.352 -4.416 4.881 1.00 90.56 530 LYS A C 1
ATOM 4035 O O . LYS A 1 530 ? -47.930 -5.564 4.829 1.00 90.56 530 LYS A O 1
ATOM 4040 N N . VAL A 1 531 ? -47.956 -3.560 5.815 1.00 92.56 531 VAL A N 1
ATOM 4041 C CA . VAL A 1 531 ? -47.071 -3.990 6.901 1.00 92.56 531 VAL A CA 1
ATOM 4042 C C . VAL A 1 531 ? -47.842 -4.967 7.790 1.00 92.56 531 VAL A C 1
ATOM 4044 O O . VAL A 1 531 ? -48.908 -4.633 8.307 1.00 92.56 531 VAL A O 1
ATOM 4047 N N . ALA A 1 532 ? -47.312 -6.176 7.947 1.00 89.88 532 ALA A N 1
ATOM 4048 C CA . ALA A 1 532 ? -47.858 -7.217 8.814 1.00 89.88 532 ALA A CA 1
ATOM 4049 C C . ALA A 1 532 ? -47.207 -7.204 10.202 1.00 89.88 532 ALA A C 1
ATOM 4051 O O . ALA A 1 532 ? -47.833 -7.583 11.191 1.00 89.88 532 ALA A O 1
ATOM 4052 N N . GLY A 1 533 ? -45.962 -6.733 10.290 1.00 91.00 533 GLY A N 1
ATOM 4053 C CA . GLY A 1 533 ? -45.252 -6.610 11.555 1.00 91.00 533 GLY A CA 1
ATOM 4054 C C . GLY A 1 533 ? -43.941 -5.850 11.429 1.00 91.00 533 GLY A C 1
ATOM 4055 O O . GLY A 1 533 ? -43.359 -5.748 10.351 1.00 91.00 533 GLY A O 1
ATOM 4056 N N . LEU A 1 534 ? -43.470 -5.325 12.556 1.00 94.00 534 LEU A N 1
ATOM 4057 C CA . LEU A 1 534 ? -42.137 -4.746 12.696 1.00 94.00 534 LEU A CA 1
ATOM 4058 C C . LEU A 1 534 ? -41.248 -5.749 13.421 1.00 94.00 534 LEU A C 1
ATOM 4060 O O . LEU A 1 534 ? -41.690 -6.395 14.372 1.00 94.00 534 LEU A O 1
ATOM 4064 N N . VAL A 1 535 ? -40.003 -5.867 12.982 1.00 89.69 535 VAL A N 1
ATOM 4065 C CA . VAL A 1 535 ? -39.028 -6.766 13.580 1.00 89.69 535 VAL A CA 1
ATOM 4066 C C . VAL A 1 535 ? -38.023 -5.972 14.391 1.00 89.69 535 VAL A C 1
ATOM 4068 O O . VAL A 1 535 ? -37.475 -4.974 13.925 1.00 89.69 535 VAL A O 1
ATOM 4071 N N . TYR A 1 536 ? -37.781 -6.460 15.599 1.00 86.94 536 TYR A N 1
ATOM 4072 C CA . TYR A 1 536 ? -36.749 -5.973 16.493 1.00 86.94 536 TYR A CA 1
ATOM 4073 C C . TYR A 1 536 ? -35.761 -7.104 16.761 1.00 86.94 536 TYR A C 1
ATOM 4075 O O . TYR A 1 536 ? -36.154 -8.276 16.789 1.00 86.94 536 TYR A O 1
ATOM 4083 N N . ASP A 1 537 ? -34.486 -6.770 16.912 1.00 79.81 537 ASP A N 1
ATOM 4084 C CA . ASP A 1 537 ? -33.484 -7.734 17.348 1.00 79.81 537 ASP A CA 1
ATOM 4085 C C . ASP A 1 537 ? -33.635 -8.058 18.847 1.00 79.81 537 ASP A C 1
ATOM 4087 O O . ASP A 1 537 ? -34.537 -7.574 19.536 1.00 79.81 537 ASP A O 1
ATOM 4091 N N . HIS A 1 538 ? -32.752 -8.908 19.372 1.00 69.00 538 HIS A N 1
ATOM 4092 C CA . HIS A 1 538 ? -32.821 -9.325 20.773 1.00 69.00 538 HIS A CA 1
ATOM 4093 C C . HIS A 1 538 ? -32.490 -8.205 21.776 1.00 69.00 538 HIS A C 1
ATOM 4095 O O . HIS A 1 538 ? -32.709 -8.393 22.972 1.00 69.00 538 HIS A O 1
ATOM 4101 N N . PHE A 1 539 ? -31.990 -7.057 21.308 1.00 71.62 539 PHE A N 1
ATOM 4102 C CA . PHE A 1 539 ? -31.748 -5.862 22.116 1.00 71.62 539 PHE A CA 1
ATOM 4103 C C . PHE A 1 539 ? -32.919 -4.870 22.070 1.00 71.62 539 PHE A C 1
ATOM 4105 O O . PHE A 1 539 ? -32.952 -3.928 22.860 1.00 71.62 539 PHE A O 1
ATOM 4112 N N . GLY A 1 540 ? -33.910 -5.103 21.203 1.00 75.50 540 GLY A N 1
ATOM 4113 C CA . GLY A 1 540 ? -35.056 -4.218 21.019 1.00 75.50 540 GLY A CA 1
ATOM 4114 C C . GLY A 1 540 ? -34.829 -3.125 19.974 1.00 75.50 540 GLY A C 1
ATOM 4115 O O . GLY A 1 540 ? -35.669 -2.229 19.857 1.00 75.50 540 GLY A O 1
ATOM 4116 N N . ASP A 1 541 ? -33.745 -3.201 19.197 1.00 78.44 541 ASP A N 1
ATOM 4117 C CA . ASP A 1 541 ? -33.477 -2.281 18.094 1.00 78.44 541 ASP A CA 1
ATOM 4118 C C . ASP A 1 541 ? -34.221 -2.719 16.834 1.00 78.44 541 ASP A C 1
ATOM 4120 O O . ASP A 1 541 ? -34.378 -3.907 16.555 1.00 78.44 541 ASP A O 1
ATOM 4124 N N . PHE A 1 542 ? -34.728 -1.750 16.069 1.00 86.12 542 PHE A N 1
ATOM 4125 C CA . PHE A 1 542 ? -35.462 -2.030 14.836 1.00 86.12 542 PHE A CA 1
ATOM 4126 C C . PHE A 1 542 ? -34.538 -2.694 13.806 1.00 86.12 542 PHE A C 1
ATOM 4128 O O . PHE A 1 542 ? -33.531 -2.108 13.416 1.00 86.12 542 PHE A O 1
ATOM 4135 N N . ASP A 1 543 ? -34.901 -3.897 13.358 1.00 86.06 543 ASP A N 1
ATOM 4136 C CA . ASP A 1 543 ? -34.099 -4.736 12.453 1.00 86.06 543 ASP A CA 1
ATOM 4137 C C . ASP A 1 543 ? -34.812 -5.031 11.122 1.00 86.06 543 ASP A C 1
ATOM 4139 O O . ASP A 1 543 ? -34.241 -5.624 10.203 1.00 86.06 543 ASP A O 1
ATOM 4143 N N . GLY A 1 544 ? -36.063 -4.597 10.973 1.00 90.81 544 GLY A N 1
ATOM 4144 C CA . GLY A 1 544 ? -36.778 -4.717 9.711 1.00 90.81 544 GLY A CA 1
ATOM 4145 C C . GLY A 1 544 ? -38.286 -4.739 9.858 1.00 90.81 544 GLY A C 1
ATOM 4146 O O . GLY A 1 544 ? -38.844 -4.435 10.909 1.00 90.81 544 GLY A O 1
ATOM 4147 N N . PHE A 1 545 ? -38.969 -5.135 8.795 1.00 94.00 545 PHE A N 1
ATOM 4148 C CA . PHE A 1 545 ? -40.419 -5.273 8.792 1.00 94.00 545 PHE A CA 1
ATOM 4149 C C . PHE A 1 545 ? -40.859 -6.425 7.900 1.00 94.00 545 PHE A C 1
ATOM 4151 O O . PHE A 1 545 ? -40.101 -6.960 7.090 1.00 94.00 545 PHE A O 1
ATOM 4158 N N . ILE A 1 546 ? -42.105 -6.818 8.094 1.00 92.19 546 ILE A N 1
ATOM 4159 C CA . ILE A 1 546 ? -42.771 -7.866 7.348 1.00 92.19 546 ILE A CA 1
ATOM 4160 C C . ILE A 1 546 ? -43.847 -7.200 6.498 1.00 92.19 546 ILE A C 1
ATOM 4162 O O . ILE A 1 546 ? -44.681 -6.461 7.025 1.00 92.19 546 ILE A O 1
ATOM 4166 N N . LEU A 1 547 ? -43.821 -7.463 5.198 1.00 93.06 547 LEU A N 1
ATOM 4167 C CA . LEU A 1 547 ? -44.804 -7.007 4.230 1.00 93.06 547 LEU A CA 1
ATOM 4168 C C . LEU A 1 547 ? -45.669 -8.196 3.804 1.00 93.06 547 LEU A C 1
ATOM 4170 O O . LEU A 1 547 ? -45.157 -9.227 3.379 1.00 93.06 547 LEU A O 1
ATOM 4174 N N . GLU A 1 548 ? -46.976 -8.042 3.929 1.00 89.06 548 GLU A N 1
ATOM 4175 C CA . GLU A 1 548 ? -47.980 -8.946 3.380 1.00 89.06 548 GLU A CA 1
ATOM 4176 C C . GLU A 1 548 ? -48.366 -8.441 1.986 1.00 89.06 548 GLU A C 1
ATOM 4178 O O . GLU A 1 548 ? -48.951 -7.362 1.836 1.00 89.06 548 GLU A O 1
ATOM 4183 N N . GLU A 1 549 ? -47.967 -9.196 0.968 1.00 84.81 549 GLU A N 1
ATOM 4184 C CA . GLU A 1 549 ? -48.265 -8.962 -0.442 1.00 84.81 549 GLU A CA 1
ATOM 4185 C C . GLU A 1 549 ? -49.635 -9.566 -0.817 1.00 84.81 549 GLU A C 1
ATOM 4187 O O . GLU A 1 549 ? -50.359 -10.120 0.013 1.00 84.81 549 GLU A O 1
ATOM 4192 N N . ARG A 1 550 ? -50.030 -9.465 -2.092 1.00 73.38 550 ARG A N 1
ATOM 4193 C CA . ARG A 1 550 ? -51.261 -10.110 -2.584 1.00 73.38 550 ARG A CA 1
ATOM 4194 C C . ARG A 1 550 ? -51.136 -11.642 -2.485 1.00 73.38 550 ARG A C 1
ATOM 4196 O O . ARG A 1 550 ? -50.062 -12.183 -2.726 1.00 73.38 550 ARG A O 1
ATOM 4203 N N . CYS A 1 551 ? -52.246 -12.328 -2.189 1.00 61.62 551 CYS A N 1
ATOM 4204 C CA . CYS A 1 551 ? -52.347 -13.796 -2.075 1.00 61.62 551 CYS A CA 1
ATOM 4205 C C . CYS A 1 551 ? -51.627 -14.425 -0.860 1.00 61.62 551 CYS A C 1
ATOM 4207 O O . CYS A 1 551 ? -51.040 -15.497 -0.994 1.00 61.62 551 CYS A O 1
ATOM 4209 N N . ASP A 1 552 ? -51.675 -13.775 0.310 1.00 63.81 552 ASP A N 1
ATOM 4210 C CA . ASP A 1 552 ? -51.100 -14.255 1.585 1.00 63.81 552 ASP A CA 1
ATOM 4211 C C . ASP A 1 552 ? -49.581 -14.530 1.539 1.00 63.81 552 ASP A C 1
ATOM 4213 O O . ASP A 1 552 ? -49.032 -15.245 2.382 1.00 63.81 552 ASP A O 1
ATOM 4217 N N . HIS A 1 553 ? -48.869 -13.954 0.563 1.00 77.12 553 HIS A N 1
ATOM 4218 C CA . HIS A 1 553 ? -47.415 -14.042 0.504 1.00 77.12 553 HIS A CA 1
ATOM 4219 C C . HIS A 1 553 ? -46.806 -13.029 1.472 1.00 77.12 553 HIS A C 1
ATOM 4221 O O . HIS A 1 553 ? -47.098 -11.836 1.415 1.00 77.12 553 HIS A O 1
ATOM 4227 N N . VAL A 1 554 ? -45.945 -13.505 2.368 1.00 84.88 554 VAL A N 1
ATOM 4228 C CA . VAL A 1 554 ? -45.345 -12.685 3.417 1.00 84.88 554 VAL A CA 1
ATOM 4229 C C . VAL A 1 554 ? -43.844 -12.600 3.190 1.00 84.88 554 VAL A C 1
ATOM 4231 O O . VAL A 1 554 ? -43.151 -13.616 3.184 1.00 84.88 554 VAL A O 1
ATOM 4234 N N . ARG A 1 555 ? -43.333 -11.380 3.035 1.00 86.19 555 ARG A N 1
ATOM 4235 C CA . ARG A 1 555 ? -41.921 -11.109 2.768 1.00 86.19 555 ARG A CA 1
ATOM 4236 C C . ARG A 1 555 ? -41.306 -10.296 3.893 1.00 86.19 555 ARG A C 1
ATOM 4238 O O . ARG A 1 555 ? -41.923 -9.384 4.440 1.00 86.19 555 ARG A O 1
ATOM 4245 N N . ARG A 1 556 ? -40.071 -10.633 4.257 1.00 88.62 556 ARG A N 1
ATOM 4246 C CA . ARG A 1 556 ? -39.308 -9.922 5.284 1.00 88.62 556 ARG A CA 1
ATOM 4247 C C . ARG A 1 556 ? -38.264 -9.027 4.632 1.00 88.62 556 ARG A C 1
ATOM 4249 O O . ARG A 1 556 ? -37.436 -9.513 3.870 1.00 88.62 556 ARG A O 1
ATOM 4256 N N . PHE A 1 557 ? -38.249 -7.767 5.043 1.00 87.69 557 PHE A N 1
ATOM 4257 C CA . PHE A 1 557 ? -37.233 -6.789 4.675 1.00 87.69 557 PHE A CA 1
ATOM 4258 C C . PHE A 1 557 ? -36.367 -6.452 5.886 1.00 87.69 557 PHE A C 1
ATOM 4260 O O . PHE A 1 557 ? -36.875 -6.330 7.003 1.00 87.69 557 PHE A O 1
ATOM 4267 N N . ARG A 1 558 ? -35.056 -6.316 5.674 1.00 82.62 558 ARG A N 1
ATOM 4268 C CA . ARG A 1 558 ? -34.072 -5.953 6.699 1.00 82.62 558 ARG A CA 1
ATOM 4269 C C . ARG A 1 558 ? -33.702 -4.487 6.556 1.00 82.62 558 ARG A C 1
ATOM 4271 O O . ARG A 1 558 ? -33.227 -4.067 5.509 1.00 82.62 558 ARG A O 1
ATOM 4278 N N . CYS A 1 559 ? -33.898 -3.712 7.615 1.00 81.88 559 CYS A N 1
ATOM 4279 C CA . CYS A 1 559 ? -33.511 -2.305 7.650 1.00 81.88 559 CYS A CA 1
ATOM 4280 C C . CYS A 1 559 ? -33.444 -1.803 9.093 1.00 81.88 559 CYS A C 1
ATOM 4282 O O . CYS A 1 559 ? -34.246 -2.215 9.926 1.00 81.88 559 CYS A O 1
ATOM 4284 N N . ARG A 1 560 ? -32.521 -0.875 9.379 1.00 81.56 560 ARG A N 1
ATOM 4285 C CA . ARG A 1 560 ? -32.259 -0.372 10.745 1.00 81.56 560 ARG A CA 1
ATOM 4286 C C . ARG A 1 560 ? -32.507 1.128 10.929 1.00 81.56 560 ARG A C 1
ATOM 4288 O O . ARG A 1 560 ? -32.144 1.715 11.945 1.00 81.56 560 ARG A O 1
ATOM 4295 N N . GLY A 1 561 ? -33.135 1.776 9.947 1.00 76.44 561 GLY A N 1
ATOM 4296 C CA . GLY A 1 561 ? -33.400 3.214 9.983 1.00 76.44 561 GLY A CA 1
ATOM 4297 C C . GLY A 1 561 ? -34.495 3.583 10.988 1.00 76.44 561 GLY A C 1
ATOM 4298 O O . GLY A 1 561 ? -35.653 3.223 10.799 1.00 76.44 561 GLY A O 1
ATOM 4299 N N . TYR A 1 562 ? -34.167 4.367 12.020 1.00 73.88 562 TYR A N 1
ATOM 4300 C CA . TYR A 1 562 ? -35.133 4.779 13.053 1.00 73.88 562 TYR A CA 1
ATOM 4301 C C . TYR A 1 562 ? -36.303 5.616 12.500 1.00 73.88 562 TYR A C 1
ATOM 4303 O O . TYR A 1 562 ? -37.436 5.468 12.956 1.00 73.88 562 TYR A O 1
ATOM 4311 N N . ARG A 1 563 ? -36.052 6.472 11.495 1.00 77.19 563 ARG A N 1
ATOM 4312 C CA . ARG A 1 563 ? -37.104 7.255 10.817 1.00 77.19 563 ARG A CA 1
ATOM 4313 C C . ARG A 1 563 ? -38.028 6.354 10.013 1.00 77.19 563 ARG A C 1
ATOM 4315 O O . ARG A 1 563 ? -39.242 6.495 10.082 1.00 77.19 563 ARG A O 1
ATOM 4322 N N . LEU A 1 564 ? -37.447 5.385 9.309 1.00 81.44 564 LEU A N 1
ATOM 4323 C CA . LEU A 1 564 ? -38.206 4.395 8.559 1.00 81.44 564 LEU A CA 1
ATOM 4324 C C . LEU A 1 564 ? -39.055 3.524 9.498 1.00 81.44 564 LEU A C 1
ATOM 4326 O O . LEU A 1 564 ? -40.215 3.264 9.203 1.00 81.44 564 LEU A O 1
ATOM 4330 N N . ALA A 1 565 ? -38.532 3.159 10.672 1.00 84.94 565 ALA A N 1
ATOM 4331 C CA . ALA A 1 565 ? -39.288 2.453 11.704 1.00 84.94 565 ALA A CA 1
ATOM 4332 C C . ALA A 1 565 ? -40.525 3.239 12.175 1.00 84.94 565 ALA A C 1
ATOM 4334 O O . ALA A 1 565 ? -41.573 2.642 12.412 1.00 84.94 565 ALA A O 1
ATOM 4335 N N . GLN A 1 566 ? -40.419 4.567 12.316 1.00 83.44 566 GLN A N 1
ATOM 4336 C CA . GLN A 1 566 ? -41.555 5.430 12.666 1.00 83.44 566 GLN A CA 1
ATOM 4337 C C . GLN A 1 566 ? -42.597 5.458 11.544 1.00 83.44 566 GLN A C 1
ATOM 4339 O O . GLN A 1 566 ? -43.763 5.175 11.804 1.00 83.44 566 GLN A O 1
ATOM 4344 N N . VAL A 1 567 ? -42.159 5.690 10.305 1.00 88.00 567 VAL A N 1
ATOM 4345 C CA . VAL A 1 567 ? -43.020 5.712 9.111 1.00 88.00 567 VAL A CA 1
ATOM 4346 C C . VAL A 1 567 ? -43.749 4.377 8.920 1.00 88.00 567 VAL A C 1
ATOM 4348 O O . VAL A 1 567 ? -44.959 4.346 8.719 1.00 88.00 567 VAL A O 1
ATOM 4351 N N . LEU A 1 568 ? -43.044 3.252 9.054 1.00 91.56 568 LEU A N 1
ATOM 4352 C CA . LEU A 1 568 ? -43.632 1.915 8.941 1.00 91.56 568 LEU A CA 1
ATOM 4353 C C . LEU A 1 568 ? -44.568 1.589 10.106 1.00 91.56 568 LEU A C 1
ATOM 4355 O O . LEU A 1 568 ? -45.555 0.882 9.918 1.00 91.56 568 LEU A O 1
ATOM 4359 N N . ARG A 1 569 ? -44.290 2.103 11.309 1.00 91.75 569 ARG A N 1
ATOM 4360 C CA . ARG A 1 569 ? -45.181 1.956 12.466 1.00 91.75 569 ARG A CA 1
ATOM 4361 C C . ARG A 1 569 ? -46.487 2.719 12.268 1.00 91.75 569 ARG A C 1
ATOM 4363 O O . ARG A 1 569 ? -47.533 2.206 12.656 1.00 91.75 569 ARG A O 1
ATOM 4370 N N . GLU A 1 570 ? -46.434 3.912 11.687 1.00 88.81 570 GLU A N 1
ATOM 4371 C CA . GLU A 1 570 ? -47.625 4.683 11.312 1.00 88.81 570 GLU A CA 1
ATOM 4372 C C . GLU A 1 570 ? -48.395 3.976 10.195 1.00 88.81 570 GLU A C 1
ATOM 4374 O O . GLU A 1 570 ? -49.567 3.655 10.375 1.00 88.81 570 GLU A O 1
ATOM 4379 N N . ALA A 1 571 ? -47.712 3.570 9.121 1.00 89.69 571 ALA A N 1
ATOM 4380 C CA . ALA A 1 571 ? -48.322 2.813 8.030 1.00 89.69 571 ALA A CA 1
ATOM 4381 C C . ALA A 1 571 ? -48.979 1.502 8.504 1.00 89.69 571 ALA A C 1
ATOM 4383 O O . ALA A 1 571 ? -50.046 1.125 8.014 1.00 89.69 571 ALA A O 1
ATOM 4384 N N . TRP A 1 572 ? -48.376 0.816 9.482 1.00 92.38 572 TRP A N 1
ATOM 4385 C CA . TRP A 1 572 ? -48.941 -0.393 10.081 1.00 92.38 572 TRP A CA 1
ATOM 4386 C C . TRP A 1 572 ? -50.218 -0.106 10.876 1.00 92.38 572 TRP A C 1
ATOM 4388 O O . TRP A 1 572 ? -51.216 -0.807 10.696 1.00 92.38 572 TRP A O 1
ATOM 4398 N N . LYS A 1 573 ? -50.213 0.943 11.711 1.00 89.69 573 LYS A N 1
ATOM 4399 C CA . LYS A 1 573 ? -51.389 1.379 12.483 1.00 89.69 573 LYS A CA 1
ATOM 4400 C C . LYS A 1 573 ? -52.544 1.790 11.578 1.00 89.69 573 LYS A C 1
ATOM 4402 O O . LYS A 1 573 ? -53.677 1.377 11.813 1.00 89.69 573 LYS A O 1
ATOM 4407 N N . ASP A 1 574 ? -52.236 2.530 10.522 1.00 87.88 574 ASP A N 1
ATOM 4408 C CA . ASP A 1 574 ? -53.228 3.084 9.602 1.00 87.88 574 ASP A CA 1
ATOM 4409 C C . ASP A 1 574 ? -53.658 2.074 8.527 1.00 87.88 574 ASP A C 1
ATOM 4411 O O . ASP A 1 574 ? -54.503 2.369 7.681 1.00 87.88 574 ASP A O 1
ATOM 4415 N N . ARG A 1 575 ? -53.082 0.859 8.547 1.00 86.94 575 ARG A N 1
ATOM 4416 C CA . ARG A 1 575 ? -53.280 -0.191 7.531 1.00 86.94 575 ARG A CA 1
ATOM 4417 C C . ARG A 1 575 ? -53.078 0.351 6.109 1.00 86.94 575 ARG A C 1
ATOM 4419 O O . ARG A 1 575 ? -53.768 -0.087 5.176 1.00 86.94 575 ARG A O 1
ATOM 4426 N N . ALA A 1 576 ? -52.133 1.279 5.961 1.00 86.44 576 ALA A N 1
ATOM 4427 C CA . ALA A 1 576 ? -51.793 1.934 4.711 1.00 86.44 576 ALA A CA 1
ATOM 4428 C C . ALA A 1 576 ? -51.089 0.961 3.756 1.00 86.44 576 ALA A C 1
ATOM 4430 O O . ALA A 1 576 ? -50.374 0.047 4.176 1.00 86.44 576 ALA A O 1
ATOM 4431 N N . THR A 1 577 ? -51.302 1.160 2.457 1.00 89.44 577 THR A N 1
ATOM 4432 C CA . THR A 1 577 ? -50.547 0.454 1.420 1.00 89.44 577 THR A CA 1
ATOM 4433 C C . THR A 1 577 ? -49.118 0.983 1.400 1.00 89.44 577 THR A C 1
ATOM 4435 O O . THR A 1 577 ? -48.901 2.197 1.396 1.00 89.44 577 THR A O 1
ATOM 4438 N N . VAL A 1 578 ? -48.155 0.067 1.370 1.00 90.75 578 VAL A N 1
ATOM 4439 C CA . VAL A 1 578 ? -46.727 0.355 1.298 1.00 90.75 578 VAL A CA 1
ATOM 4440 C C . VAL A 1 578 ? -46.167 -0.262 0.024 1.00 90.75 578 VAL A C 1
ATOM 4442 O O . VAL A 1 578 ? -46.387 -1.441 -0.257 1.00 90.75 578 VAL A O 1
ATOM 4445 N N . THR A 1 579 ? -45.445 0.546 -0.745 1.00 90.56 579 THR A N 1
ATOM 4446 C CA . THR A 1 579 ? -44.621 0.075 -1.858 1.00 90.56 579 THR A CA 1
ATOM 4447 C C . THR A 1 579 ? -43.168 0.059 -1.409 1.00 90.56 579 THR A C 1
ATOM 4449 O O . THR A 1 579 ? -42.669 1.068 -0.917 1.00 90.56 579 THR A O 1
ATOM 4452 N N . VAL A 1 580 ? -42.498 -1.073 -1.586 1.00 88.56 580 VAL A N 1
ATOM 4453 C CA . VAL A 1 580 ? -41.082 -1.267 -1.279 1.00 88.56 580 VAL A CA 1
ATOM 4454 C C . VAL A 1 580 ? -40.337 -1.483 -2.588 1.00 88.56 580 VAL A C 1
ATOM 4456 O O . VAL A 1 580 ? -40.707 -2.356 -3.373 1.00 88.56 580 VAL A O 1
ATOM 4459 N N . LEU A 1 581 ? -39.308 -0.676 -2.824 1.00 86.31 581 LEU A N 1
ATOM 4460 C CA . LEU A 1 581 ? -38.396 -0.825 -3.952 1.00 86.31 581 LEU A CA 1
ATOM 4461 C C . LEU A 1 581 ? -37.091 -1.436 -3.453 1.00 86.31 581 LEU A C 1
ATOM 4463 O O . LEU A 1 581 ? -36.522 -0.954 -2.470 1.00 86.31 581 LEU A O 1
ATOM 4467 N N . THR A 1 582 ? -36.619 -2.481 -4.124 1.00 79.94 582 THR A N 1
ATOM 4468 C CA . THR A 1 582 ? -35.350 -3.144 -3.804 1.00 79.94 582 THR A CA 1
ATOM 4469 C C . THR A 1 582 ? -34.460 -3.261 -5.028 1.00 79.94 582 THR A C 1
ATOM 4471 O O . THR A 1 582 ? -34.920 -3.179 -6.169 1.00 79.94 582 THR A O 1
ATOM 4474 N N . ASP A 1 583 ? -33.181 -3.504 -4.770 1.00 74.56 583 ASP A N 1
ATOM 4475 C CA . ASP A 1 583 ? -32.247 -3.965 -5.791 1.00 74.56 583 ASP A CA 1
ATOM 4476 C C . ASP A 1 583 ? -32.629 -5.397 -6.211 1.00 74.56 583 ASP A C 1
ATOM 4478 O O . ASP A 1 583 ? -33.045 -6.190 -5.360 1.00 74.56 583 ASP A O 1
ATOM 4482 N N . SER A 1 584 ? -32.475 -5.755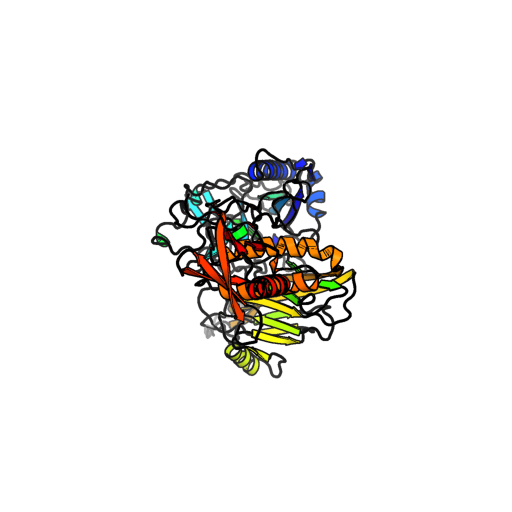 -7.489 1.00 68.38 584 SER A N 1
ATOM 4483 C CA . SER A 1 584 ? -32.598 -7.154 -7.933 1.00 68.38 584 SER A CA 1
ATOM 4484 C C . SER A 1 584 ? -31.521 -8.050 -7.316 1.00 68.38 584 SER A C 1
ATOM 4486 O O . SER A 1 584 ? -31.726 -9.251 -7.148 1.00 68.38 584 SER A O 1
ATOM 4488 N N . CYS A 1 585 ? -30.379 -7.468 -6.944 1.00 56.12 585 CYS A N 1
ATOM 4489 C CA . CYS A 1 585 ? -29.263 -8.173 -6.326 1.00 56.12 585 CYS A CA 1
ATOM 4490 C C . CYS A 1 585 ? -29.459 -8.421 -4.819 1.00 56.12 585 CYS A C 1
ATOM 4492 O O . CYS A 1 585 ? -28.816 -9.311 -4.261 1.00 56.12 585 CYS A O 1
ATOM 4494 N N . ASP A 1 586 ? -30.345 -7.669 -4.157 1.00 64.38 586 ASP A N 1
ATOM 4495 C CA . ASP A 1 586 ? -30.739 -7.900 -2.764 1.00 64.38 586 ASP A CA 1
ATOM 4496 C C . ASP A 1 586 ? -32.191 -7.463 -2.518 1.00 64.38 586 ASP A C 1
ATOM 4498 O O . ASP A 1 586 ? -32.476 -6.394 -1.973 1.00 64.38 586 ASP A O 1
ATOM 4502 N N . GLU A 1 587 ? -33.125 -8.354 -2.859 1.00 75.56 587 GLU A N 1
ATOM 4503 C CA . GLU A 1 587 ? -34.559 -8.172 -2.605 1.00 75.56 587 GLU A CA 1
ATOM 4504 C C . GLU A 1 587 ? -34.920 -8.100 -1.109 1.00 75.56 587 GLU A C 1
ATOM 4506 O O . GLU A 1 587 ? -36.072 -7.851 -0.757 1.00 75.56 587 GLU A O 1
ATOM 4511 N N . SER A 1 588 ? -33.968 -8.354 -0.203 1.00 73.44 588 SER A N 1
ATOM 4512 C CA . SER A 1 588 ? -34.204 -8.298 1.241 1.00 73.44 588 SER A CA 1
ATOM 4513 C C . SER A 1 588 ? -33.933 -6.917 1.840 1.00 73.44 588 SER A C 1
ATOM 4515 O O . SER A 1 588 ? -34.333 -6.675 2.983 1.00 73.44 588 SER A O 1
ATOM 4517 N N . CYS A 1 589 ? -33.288 -6.012 1.096 1.00 78.38 589 CYS A N 1
ATOM 4518 C CA . CYS A 1 589 ? -32.913 -4.681 1.560 1.00 78.38 589 CYS A CA 1
ATOM 4519 C C . CYS A 1 589 ? -33.722 -3.593 0.823 1.00 78.38 589 CYS A C 1
ATOM 4521 O O . CYS A 1 589 ? -33.585 -3.436 -0.392 1.00 78.38 589 CYS A O 1
ATOM 4523 N N . PRO A 1 590 ? -34.582 -2.833 1.523 1.00 82.69 590 PRO A N 1
ATOM 4524 C CA . PRO A 1 590 ? -35.363 -1.771 0.906 1.00 82.69 590 PRO A CA 1
ATOM 4525 C C . PRO A 1 590 ? -34.469 -0.570 0.568 1.00 82.69 590 PRO A C 1
ATOM 4527 O O . PRO A 1 590 ? -33.837 0.002 1.455 1.00 82.69 590 PRO A O 1
ATOM 4530 N N . ILE A 1 591 ? -34.467 -0.162 -0.703 1.00 80.94 591 ILE A N 1
ATOM 4531 C CA . ILE A 1 591 ? -33.852 1.090 -1.171 1.00 80.94 591 ILE A CA 1
ATOM 4532 C C . ILE A 1 591 ? -34.785 2.261 -0.857 1.00 80.94 591 ILE A C 1
ATOM 4534 O O . ILE A 1 591 ? -34.358 3.297 -0.351 1.00 80.94 591 ILE A O 1
ATOM 4538 N N . GLU A 1 592 ? -36.078 2.085 -1.135 1.00 83.12 592 GLU A N 1
ATOM 4539 C CA . GLU A 1 592 ? -37.092 3.120 -0.962 1.00 83.12 592 GLU A CA 1
ATOM 4540 C C . GLU A 1 592 ? -38.411 2.513 -0.474 1.00 83.12 592 GLU A C 1
ATOM 4542 O O . GLU A 1 592 ? -38.804 1.413 -0.872 1.00 83.12 592 GLU A O 1
ATOM 4547 N N . VAL A 1 593 ? -39.098 3.242 0.407 1.00 85.62 593 VAL A N 1
ATOM 4548 C CA . VAL A 1 593 ? -40.404 2.861 0.947 1.00 85.62 593 VAL A CA 1
ATOM 4549 C C . VAL A 1 593 ? -41.373 4.018 0.751 1.00 85.62 593 VAL A C 1
ATOM 4551 O O . VAL A 1 593 ? -41.203 5.089 1.330 1.00 85.62 593 VAL A O 1
ATOM 4554 N N . ILE A 1 594 ? -42.413 3.779 -0.042 1.00 86.88 594 ILE A N 1
ATOM 4555 C CA . ILE A 1 594 ? -43.458 4.754 -0.356 1.00 86.88 594 ILE A CA 1
ATOM 4556 C C . ILE A 1 594 ? -44.716 4.364 0.420 1.00 86.88 594 ILE A C 1
ATOM 4558 O O . ILE A 1 594 ? -45.237 3.257 0.259 1.00 86.88 594 ILE A O 1
ATOM 4562 N N . VAL A 1 595 ? -45.201 5.273 1.268 1.00 86.75 595 VAL A N 1
ATOM 4563 C CA . VAL A 1 595 ? -46.437 5.097 2.042 1.00 86.75 595 VAL A CA 1
ATOM 4564 C C . VAL A 1 595 ? -47.574 5.839 1.351 1.00 86.75 595 VAL A C 1
ATOM 4566 O O . VAL A 1 595 ? -47.501 7.049 1.151 1.00 86.75 595 VAL A O 1
ATOM 4569 N N . GLY A 1 596 ? -48.639 5.110 1.019 1.00 74.88 596 GLY A N 1
ATOM 4570 C CA . GLY A 1 596 ? -49.786 5.640 0.285 1.00 74.88 596 GLY A CA 1
ATOM 4571 C C . GLY A 1 596 ? -49.728 5.370 -1.222 1.00 74.88 596 GLY A C 1
ATOM 4572 O O . GLY A 1 596 ? -48.675 5.109 -1.800 1.00 74.88 596 GLY A O 1
ATOM 4573 N N . GLY A 1 597 ? -50.907 5.388 -1.846 1.00 65.81 597 GLY A N 1
ATOM 4574 C CA . GLY A 1 597 ? -51.133 5.044 -3.252 1.00 65.81 597 GLY A CA 1
ATOM 4575 C C . GLY A 1 597 ? -52.458 4.299 -3.430 1.00 65.81 597 GLY A C 1
ATOM 4576 O O . GLY A 1 597 ? -52.929 3.639 -2.499 1.00 65.81 597 GLY A O 1
ATOM 4577 N N . GLU A 1 598 ? -53.078 4.410 -4.608 1.00 54.22 598 GLU A N 1
ATOM 4578 C CA . GLU A 1 598 ? -54.232 3.571 -4.936 1.00 54.22 598 GLU A CA 1
ATOM 4579 C C . GLU A 1 598 ? -53.796 2.098 -4.951 1.00 54.22 598 GLU A C 1
ATOM 4581 O O . GLU A 1 598 ? -52.733 1.776 -5.496 1.00 54.22 598 GLU A O 1
ATOM 4586 N N . PRO A 1 599 ? -54.574 1.175 -4.355 1.00 53.00 599 PRO A N 1
ATOM 4587 C CA . PRO A 1 599 ? -54.348 -0.238 -4.603 1.00 53.00 599 PRO A CA 1
ATOM 4588 C C . PRO A 1 599 ? -54.451 -0.447 -6.115 1.00 53.00 599 PRO A C 1
ATOM 4590 O O . PRO A 1 599 ? -55.489 -0.141 -6.697 1.00 53.00 599 PRO A O 1
ATOM 4593 N N . SER A 1 600 ? -53.392 -0.945 -6.763 1.00 49.47 600 SER A N 1
ATOM 4594 C CA . SER A 1 600 ? -53.484 -1.322 -8.177 1.00 49.47 600 SER A CA 1
ATOM 4595 C C . SER A 1 600 ? -54.704 -2.228 -8.353 1.00 49.47 600 SER A C 1
ATOM 4597 O O . SER A 1 600 ? -54.904 -3.139 -7.545 1.00 49.47 600 SER A O 1
ATOM 4599 N N . GLY A 1 601 ? -55.562 -1.933 -9.328 1.00 45.38 601 GLY A N 1
ATOM 4600 C CA . GLY A 1 601 ? -56.825 -2.641 -9.529 1.00 45.38 601 GLY A CA 1
ATOM 4601 C C . GLY A 1 601 ? -56.656 -4.163 -9.482 1.00 45.38 601 GLY A C 1
ATOM 4602 O O . GLY A 1 601 ? -55.581 -4.708 -9.751 1.00 45.38 601 GLY A O 1
ATOM 4603 N N . CYS A 1 602 ? -57.704 -4.866 -9.059 1.00 38.81 602 CYS A N 1
ATOM 4604 C CA . CYS A 1 602 ? -57.735 -6.312 -9.229 1.00 38.81 602 CYS A CA 1
ATOM 4605 C C . CYS A 1 602 ? -57.736 -6.615 -10.732 1.00 38.81 602 CYS A C 1
ATOM 4607 O O . CYS A 1 602 ? -58.711 -6.282 -11.396 1.00 38.81 602 CYS A O 1
ATOM 4609 N N . CYS A 1 603 ? -56.682 -7.299 -11.184 1.00 44.47 603 CYS A N 1
ATOM 4610 C CA . CYS A 1 603 ? -56.456 -7.793 -12.544 1.00 44.47 603 CYS A CA 1
ATOM 4611 C C . CYS A 1 603 ? -56.184 -6.703 -13.593 1.00 44.47 603 CYS A C 1
ATOM 4613 O O . CYS A 1 603 ? -57.114 -6.049 -14.046 1.00 44.47 603 CYS A O 1
ATOM 4615 N N . ASP A 1 604 ? -54.915 -6.592 -13.991 1.00 35.53 604 ASP A N 1
ATOM 4616 C CA . ASP A 1 604 ? -54.482 -6.495 -15.392 1.00 35.53 604 ASP A CA 1
ATOM 4617 C C . ASP A 1 604 ? -53.124 -7.198 -15.533 1.00 35.53 604 ASP A C 1
ATOM 4619 O O . ASP A 1 604 ? -52.255 -6.966 -14.653 1.00 35.53 604 ASP A O 1
#

Sequence (604 aa):
MFHGGSGPGAEWYLSVDIKVFQLKAGEKMFGLTAGQGTSPQDGATTWIQKTIDNLNTDPAGLGPVFDGMSSDEDTAALNLLQTDSSGNNIYNFALARVRYQDTQVASNVSVFFRIFAAQQVATTYDPTTTYRSYTSGSTVVPVLGLQADEIVTIPCFATPRVDASQALSRQTDPKNTHTINPDPLGAVVDTFYGCWLDINQPGDLRFPDRMVANTPADYPYGPYGSFNNLVSILQLVRSQHQCLVCEVSFAPDPITVGDDPSDTDKLAQRNLAFVSSANPGVDPSRIIPQTFELKPSPKALKLDQKPDELVIDWGNVPSGSVAQIYLPGTTSTAILAWAGNLYTTHNLKAADPHTIEVNAGGTTYIPIPKGGLVNLAGLLSIQLPAGVKKGDNYEVVVRQITSDDYTNPLIPQASEQNKKAQAIVGAPPQYAWRHTSGIFKLNIPVDTKTELRETEERYYAILQFIAKAIPVATRWYPVFERYLKQVAGRVKGFGGDPCLILPSGTGALPGDGKQPEPCGGDQVVKFVGKVAGLVYDHFGDFDGFILEERCDHVRRFRCRGYRLAQVLREAWKDRATVTVLTDSCDESCPIEVIVGGEPSGCCD

Nearest PDB structures (foldseek):
  5bob-assembly3_C  TM=3.408E-01  e=2.403E+00  Streptococcus suis 05ZYH33
  5bob-assembly2_B  TM=3.656E-01  e=3.964E+00  Streptococcus suis 05ZYH33
  1m06-assembly1_G  TM=2.710E-01  e=1.540E+00  Escherichia phage alpha3
  7etl-assembly1_B  TM=2.970E-01  e=3.173E+00  Aspergillus fumigatus

Mean predicted aligned error: 12.24 Å

Organism: NCBI:txid3069686

Radius of gyration: 27.83 Å; Cα contacts (8 Å, |Δi|>4): 1370; chains: 1; bounding box: 114×50×58 Å

Foldseek 3Di:
DPDQDPDDPRVAFQQLFKAKAKDWQQDDALNDGQHQAVHLQRSQLVVLLVSLVSCQVCVPVRVVSSNPHDPDLVGRFDFLFQADLVRTGMWIKMKTKHKDFDQDKQFFWFKKKKWFLFAEQFDFDDCVACFPWDDDPSDIFTAFGHDPWAGGMHIFASHDQDALQDFSNPDDHPSGTDTDHHDPVRDMDMHMHMGIDCLNPFPRFRAALTCPPDPSVVRVRDSRVPDPGTGDSVLSHLWRWIKMKMATDGVVDHDDRGDASVHDSRMHIDTRAEFEAAVVFDVPSQKGKGKYWYAAFAPDADPVPAGKKKKKAFFPQDFPKKKKKFWPQAFLVQQVVRCVVPDPDDQWDDPDGGMIMGGRHGMHITGGHHHDSDIIIIMMIIRGDRPDDAFDKTKMKIWIKGKDKDFDPPPPPPPVDDDDDDDPPDRGDIDMDMDTSRMHMYMYHYHHLVVCQLVLLLVLLSLLQSLVSNDPPDSSNVRSVVVSVSSCRSNVRSVHHNQQRHRASNSDHPPSPDPGDDPPAPDWDKFKFAWPAWDADPVRFTFWTWGQGPPRDIATAGDRDPVVVVVNVVRNVVRWMKMFIDGPVCPRYGPDIDTHDDDDDDDD

Solvent-accessible surface area (backbone atoms only — not comparable to full-atom values): 32946 Å² total; per-residue (Å²): 113,95,73,84,66,95,56,96,79,58,95,74,36,29,50,78,34,53,49,48,32,59,50,43,38,73,42,74,57,92,95,40,64,34,48,60,51,96,39,66,66,53,14,43,28,57,40,48,47,52,46,33,52,47,38,60,73,36,46,82,77,40,40,61,57,62,70,66,50,67,84,48,58,88,74,27,44,67,63,55,44,31,44,50,98,86,66,37,41,46,41,33,37,39,39,36,46,48,77,44,57,43,92,58,70,45,70,64,40,27,59,47,38,32,38,30,30,28,31,43,22,51,63,52,40,34,60,90,26,64,53,20,62,40,76,58,90,91,48,72,27,68,36,66,3,39,49,91,45,38,77,47,23,44,58,44,38,31,43,80,76,67,53,29,79,40,36,49,66,72,49,68,50,75,76,29,46,42,70,48,69,44,39,95,85,62,45,75,36,78,43,49,32,50,26,42,50,68,46,28,35,53,86,54,55,44,39,53,70,49,54,75,70,68,68,48,83,80,41,82,45,40,45,39,58,81,48,96,52,61,32,14,55,34,39,56,41,62,43,88,37,46,17,36,35,41,37,53,48,29,86,97,64,62,81,57,80,69,36,24,58,80,78,36,58,50,28,19,63,49,49,43,38,72,46,66,30,33,27,87,49,39,90,43,16,29,47,37,76,46,41,33,36,38,69,42,12,58,82,72,59,48,80,73,67,55,65,23,28,42,35,37,36,27,70,71,45,58,82,78,17,40,30,36,43,36,31,78,80,50,44,25,65,55,28,49,55,46,39,65,72,74,38,99,73,81,74,76,40,66,77,44,71,31,20,36,30,34,70,40,57,61,70,46,79,42,45,33,51,67,48,68,94,54,64,36,46,29,33,40,35,37,35,56,50,86,84,68,47,66,77,41,70,28,46,34,39,38,31,25,37,40,72,44,73,45,70,52,77,79,74,81,75,81,69,92,78,73,99,72,94,78,79,82,80,66,77,60,67,69,46,53,51,72,49,64,43,24,55,34,47,39,42,33,44,24,36,41,22,80,77,46,35,64,59,46,47,27,48,48,9,28,51,47,38,23,54,77,51,50,54,82,90,44,77,52,30,70,45,50,54,55,48,52,54,49,49,40,36,25,27,40,39,40,70,49,60,54,89,69,55,52,65,20,52,62,29,61,53,85,85,68,85,62,79,76,82,79,65,94,60,94,44,77,42,79,45,59,28,31,54,74,46,78,37,55,47,99,86,68,48,60,46,22,37,29,36,36,34,78,88,85,41,74,47,67,34,48,47,69,53,70,67,57,52,51,55,52,52,49,33,38,74,69,69,33,44,35,37,37,33,16,45,62,90,42,73,41,38,67,76,45,76,45,79,59,71,80,77,77,70,89,83,129